Protein AF-A0A3D4CX96-F1 (afdb_monomer_lite)

Radius of gyration: 36.81 Å; chains: 1; bounding box: 105×100×118 Å

Sequence (608 aa):
MGSQERGCHRRRKSPQDPLLSALPGRLETLEFDLSSQQEFLPCSKALGPPAQCRRALFARARAHPNSTWLTDSSFSSSEAHQALPHSPVCSSFLVGLKAGKRKNETRLNPFMFLRHYALLLFLALAAVAAEEGANHYRIKPRSSENDGSDPPTRKWPELIGLHDPGSQGNGWAREGLNHENWEVMNLPIHWEKAGLPEYDGVVWFRRTIEVPALMANAEATLELGAIDDMDVTWINGKRVGGHEQPGDHFTPRAYKLAPGALKPGRNNIAVRVFDHGHGGGIAQTHGKLELSGSGQKVSLAGPWHYKVGASLQILLSPENAISAQDAYQPFKGEFALKSNDVVAFAGGTNTVKQFESGFLETILTLESSERLYFRDLAWQADTVYLQQRPRNFGSHLDLLRRMGASIIIANFGQVEALDGATRLPHFLTAYGELLDQFEECTPRIVLVSPHRFEKPGDHLLPDLSQHNGDIAAYSEGIRQLAQQRGYLYVGMSQLDSSGWASSSSHLNSEGQWHWARNVASQLTEQPIPRRGTHFELLRKKIGQKNLLWRQHWRPTNWSFLYGNRQQVPSSRDHRPGQPRWFPREVNAIIPLIEQAEENIWKTGTQSQ

Structure (mmCIF, N/CA/C/O backbone):
data_AF-A0A3D4CX96-F1
#
_entry.id   AF-A0A3D4CX96-F1
#
loop_
_atom_site.group_PDB
_atom_site.id
_atom_site.type_symbol
_atom_site.label_atom_id
_atom_site.label_alt_id
_atom_site.label_comp_id
_atom_site.label_asym_id
_atom_site.label_entity_id
_atom_site.label_seq_id
_atom_site.pdbx_PDB_ins_code
_atom_site.Cartn_x
_atom_site.Cartn_y
_atom_site.Cartn_z
_atom_site.occupancy
_atom_site.B_iso_or_equiv
_atom_site.auth_seq_id
_atom_site.auth_comp_id
_atom_site.auth_asym_id
_atom_site.auth_atom_id
_atom_site.pdbx_PDB_model_num
ATOM 1 N N . MET A 1 1 ? 56.555 -11.051 -46.944 1.00 34.12 1 MET A N 1
ATOM 2 C CA . MET A 1 1 ? 57.613 -10.694 -47.916 1.00 34.12 1 MET A CA 1
ATOM 3 C C . MET A 1 1 ? 57.048 -9.671 -48.888 1.00 34.12 1 MET A C 1
ATOM 5 O O . MET A 1 1 ? 55.981 -9.932 -49.420 1.00 34.12 1 MET A O 1
ATOM 9 N N . GLY A 1 2 ? 57.752 -8.556 -49.114 1.00 31.91 2 GLY A N 1
ATOM 10 C CA . GLY A 1 2 ? 57.604 -7.752 -50.336 1.00 31.91 2 GLY A CA 1
ATOM 11 C C . GLY A 1 2 ? 56.725 -6.503 -50.266 1.00 31.91 2 GLY A C 1
ATOM 12 O O . GLY A 1 2 ? 55.617 -6.492 -50.779 1.00 31.91 2 GLY A O 1
ATOM 13 N N . SER A 1 3 ? 57.277 -5.439 -49.687 1.00 32.25 3 SER A N 1
ATOM 14 C CA . SER A 1 3 ? 56.904 -4.030 -49.862 1.00 32.25 3 SER A CA 1
ATOM 15 C C . SER A 1 3 ? 57.102 -3.522 -51.300 1.00 32.25 3 SER A C 1
ATOM 17 O O . SER A 1 3 ? 58.062 -3.938 -51.947 1.00 32.25 3 SER A O 1
ATOM 19 N N . GLN A 1 4 ? 56.350 -2.495 -51.718 1.00 35.38 4 GLN A N 1
ATOM 20 C CA . GLN A 1 4 ? 56.886 -1.431 -52.580 1.00 35.38 4 GLN A CA 1
ATOM 21 C C . GLN A 1 4 ? 56.301 -0.052 -52.228 1.00 35.38 4 GLN A C 1
ATOM 23 O O . GLN A 1 4 ? 55.097 0.136 -52.092 1.00 35.38 4 GLN A O 1
ATOM 28 N N . GLU A 1 5 ? 57.232 0.882 -52.054 1.00 40.34 5 GLU A N 1
ATOM 29 C CA . GLU A 1 5 ? 57.119 2.299 -51.710 1.00 40.34 5 GLU A CA 1
ATOM 30 C C . GLU A 1 5 ? 56.901 3.186 -52.956 1.00 40.34 5 GLU A C 1
ATOM 32 O O . GLU A 1 5 ? 57.361 2.824 -54.042 1.00 40.34 5 GLU A O 1
ATOM 37 N N . ARG A 1 6 ? 56.395 4.423 -52.780 1.00 34.09 6 ARG A N 1
ATOM 38 C CA . ARG A 1 6 ? 57.203 5.669 -52.904 1.00 34.09 6 ARG A CA 1
ATOM 39 C C . ARG A 1 6 ? 56.369 6.961 -52.891 1.00 34.09 6 ARG A C 1
ATOM 41 O O . ARG A 1 6 ? 55.368 7.073 -53.586 1.00 34.09 6 ARG A O 1
ATOM 48 N N . GLY A 1 7 ? 56.897 7.973 -52.190 1.00 25.41 7 GLY A N 1
ATOM 49 C CA . GLY A 1 7 ? 56.558 9.394 -52.363 1.00 25.41 7 GLY A CA 1
ATOM 50 C C . GLY A 1 7 ? 56.919 10.270 -51.155 1.00 25.41 7 GLY A C 1
ATOM 51 O O . GLY A 1 7 ? 56.121 10.409 -50.241 1.00 25.41 7 GLY A O 1
ATOM 52 N N . CYS A 1 8 ? 58.118 10.864 -51.139 1.00 26.09 8 CYS A N 1
ATOM 53 C CA . CYS A 1 8 ? 58.678 11.687 -50.054 1.00 26.09 8 CYS A CA 1
ATOM 54 C C . CYS A 1 8 ? 59.217 13.022 -50.606 1.00 26.09 8 CYS A C 1
ATOM 56 O O . CYS A 1 8 ? 59.834 12.982 -51.665 1.00 26.09 8 CYS A O 1
ATOM 58 N N . HIS A 1 9 ? 59.072 14.142 -49.866 1.00 28.67 9 HIS A N 1
ATOM 59 C CA . HIS A 1 9 ? 60.018 15.283 -49.681 1.00 28.67 9 HIS A CA 1
ATOM 60 C C . HIS A 1 9 ? 59.277 16.527 -49.123 1.00 28.67 9 HIS A C 1
ATOM 62 O O . HIS A 1 9 ? 58.158 16.777 -49.536 1.00 28.67 9 HIS A O 1
ATOM 68 N N . ARG A 1 10 ? 59.790 17.400 -48.235 1.00 27.61 10 ARG A N 1
ATOM 69 C CA . ARG A 1 10 ? 61.040 17.517 -47.455 1.00 27.61 10 ARG A CA 1
ATOM 70 C C . ARG A 1 10 ? 60.860 18.620 -46.375 1.00 27.61 10 ARG A C 1
ATOM 72 O O . ARG A 1 10 ? 60.128 19.578 -46.569 1.00 27.61 10 ARG A O 1
ATOM 79 N N . ARG A 1 11 ? 61.604 18.449 -45.276 1.00 28.66 11 ARG A N 1
ATOM 80 C CA . ARG A 1 11 ? 61.827 19.238 -44.033 1.00 28.66 11 ARG A CA 1
ATOM 81 C C . ARG A 1 11 ? 62.259 20.720 -44.153 1.00 28.66 11 ARG A C 1
ATOM 83 O O . ARG A 1 11 ? 62.982 21.046 -45.089 1.00 28.66 11 ARG A O 1
ATOM 90 N N . ARG A 1 12 ? 62.093 21.483 -43.046 1.00 26.20 12 ARG A N 1
ATOM 91 C CA . ARG A 1 12 ? 63.142 22.180 -42.215 1.00 26.20 12 ARG A CA 1
ATOM 92 C C . ARG A 1 12 ? 62.482 22.808 -40.955 1.00 26.20 12 ARG A C 1
ATOM 94 O O . ARG A 1 12 ? 61.458 23.447 -41.107 1.00 26.20 12 ARG A O 1
ATOM 101 N N . LYS A 1 13 ? 62.830 22.434 -39.710 1.00 27.58 13 LYS A N 1
ATOM 102 C CA . LYS A 1 13 ? 63.987 22.737 -38.812 1.00 27.58 13 LYS A CA 1
ATOM 103 C C . LYS A 1 13 ? 63.653 23.828 -37.756 1.00 27.58 13 LYS A C 1
ATOM 105 O O . LYS A 1 13 ? 63.376 24.960 -38.116 1.00 27.58 13 LYS A O 1
ATOM 110 N N . SER A 1 14 ? 63.730 23.420 -36.484 1.00 27.44 14 SER A N 1
ATOM 111 C CA . SER A 1 14 ? 63.858 24.158 -35.201 1.00 27.44 14 SER A CA 1
ATOM 112 C C . SER A 1 14 ? 65.202 24.943 -35.115 1.00 27.44 14 SER A C 1
ATOM 114 O O . SER A 1 14 ? 65.932 24.837 -36.110 1.00 27.44 14 SER A O 1
ATOM 116 N N . PRO A 1 15 ? 65.635 25.656 -34.024 1.00 45.47 15 PRO A N 1
ATOM 117 C CA . PRO A 1 15 ? 65.227 25.597 -32.590 1.00 45.47 15 PRO A CA 1
ATOM 118 C C . PRO A 1 15 ? 65.281 26.920 -31.757 1.00 45.47 15 PRO A C 1
ATOM 120 O O . PRO A 1 15 ? 65.780 27.928 -32.240 1.00 45.47 15 PRO A O 1
ATOM 123 N N . GLN A 1 16 ? 64.829 26.892 -30.487 1.00 27.00 16 GLN A N 1
ATOM 124 C CA . GLN A 1 16 ? 65.567 27.295 -29.255 1.00 27.00 16 GLN A CA 1
ATOM 125 C C . GLN A 1 16 ? 64.622 27.571 -28.060 1.00 27.00 16 GLN A C 1
ATOM 127 O O . GLN A 1 16 ? 63.635 28.283 -28.191 1.00 27.00 16 GLN A O 1
ATOM 132 N N . ASP A 1 17 ? 64.986 27.003 -26.908 1.00 29.19 17 ASP A N 1
ATOM 133 C CA . ASP A 1 17 ? 64.488 27.222 -25.533 1.00 29.19 17 ASP A CA 1
ATOM 134 C C . ASP A 1 17 ? 65.697 27.751 -24.717 1.00 29.19 17 ASP A C 1
ATOM 136 O O . ASP A 1 17 ? 66.823 27.412 -25.123 1.00 29.19 17 ASP A O 1
ATOM 140 N N . PRO A 1 18 ? 65.565 28.530 -23.606 1.00 42.00 18 PRO A N 1
ATOM 141 C CA . PRO A 1 18 ? 65.289 27.890 -22.297 1.00 42.00 18 PRO A CA 1
ATOM 142 C C . PRO A 1 18 ? 64.637 28.733 -21.145 1.00 42.00 18 PRO A C 1
ATOM 144 O O . PRO A 1 18 ? 64.929 29.913 -20.996 1.00 42.00 18 PRO A O 1
ATOM 147 N N . LEU A 1 19 ? 63.915 28.018 -20.245 1.00 28.59 19 LEU A N 1
ATOM 148 C CA . LEU A 1 19 ? 63.792 28.129 -18.750 1.00 28.59 19 LEU A CA 1
ATOM 149 C C . LEU A 1 19 ? 63.233 29.447 -18.121 1.00 28.59 19 LEU A C 1
ATOM 151 O O . LEU A 1 19 ? 63.608 30.529 -18.532 1.00 28.59 19 LEU A O 1
ATOM 155 N N . LEU A 1 20 ? 62.421 29.525 -17.045 1.00 25.66 20 LEU A N 1
ATOM 156 C CA . LEU A 1 20 ? 61.878 28.623 -16.005 1.00 25.66 20 LEU A CA 1
ATOM 157 C C . LEU A 1 20 ? 60.806 29.415 -15.191 1.00 25.66 20 LEU A C 1
ATOM 159 O O . LEU A 1 20 ? 61.044 30.583 -14.893 1.00 25.66 20 LEU A O 1
ATOM 163 N N . SER A 1 21 ? 59.707 28.771 -14.756 1.00 24.80 21 SER A N 1
ATOM 164 C CA . SER A 1 21 ? 59.053 28.865 -13.415 1.00 24.80 21 SER A CA 1
ATOM 165 C C . SER A 1 21 ? 57.501 28.913 -13.369 1.00 24.80 21 SER A C 1
ATOM 167 O O . SER A 1 21 ? 56.855 29.715 -14.030 1.00 24.80 21 SER A O 1
ATOM 169 N N . ALA A 1 22 ? 56.967 28.054 -12.480 1.00 25.88 22 ALA A N 1
ATOM 170 C CA . ALA A 1 22 ? 55.685 28.091 -11.744 1.00 25.88 22 ALA A CA 1
ATOM 171 C C . ALA A 1 22 ? 54.350 27.600 -12.385 1.00 25.88 22 ALA A C 1
ATOM 173 O O . ALA A 1 22 ? 53.593 28.363 -12.967 1.00 25.88 22 ALA A O 1
ATOM 174 N N . LEU A 1 23 ? 54.067 26.304 -12.141 1.00 27.34 23 LEU A N 1
ATOM 175 C CA . LEU A 1 23 ? 52.815 25.621 -11.709 1.00 27.34 23 LEU A CA 1
ATOM 176 C C . LEU A 1 23 ? 51.415 26.054 -12.239 1.00 27.34 23 LEU A C 1
ATOM 178 O O . LEU A 1 23 ? 51.006 27.191 -12.020 1.00 27.34 23 LEU A O 1
ATOM 182 N N . PRO A 1 24 ? 50.581 25.113 -12.754 1.00 30.09 24 PRO A N 1
ATOM 183 C CA . PRO A 1 24 ? 49.172 25.360 -13.068 1.00 30.09 24 PRO A CA 1
ATOM 184 C C . PRO A 1 24 ? 48.208 24.851 -11.977 1.00 30.09 24 PRO A C 1
ATOM 186 O O . PRO A 1 24 ? 48.301 23.712 -11.519 1.00 30.09 24 PRO A O 1
ATOM 189 N N . GLY A 1 25 ? 47.220 25.675 -11.617 1.00 24.34 25 GLY A N 1
ATOM 190 C CA . GLY A 1 25 ? 46.058 25.264 -10.827 1.00 24.34 25 GLY A CA 1
ATOM 191 C C . GLY A 1 25 ? 45.029 24.538 -11.697 1.00 24.34 25 GLY A C 1
ATOM 192 O O . GLY A 1 25 ? 44.375 25.155 -12.536 1.00 24.34 25 GLY A O 1
ATOM 193 N N . ARG A 1 26 ? 44.882 23.225 -11.494 1.00 25.77 26 ARG A N 1
ATOM 194 C CA . ARG A 1 26 ? 43.724 22.443 -11.947 1.00 25.77 26 ARG A CA 1
ATOM 195 C C . ARG A 1 26 ? 42.564 22.692 -10.982 1.00 25.77 26 ARG A C 1
ATOM 197 O O . ARG A 1 26 ? 42.693 22.440 -9.790 1.00 25.77 26 ARG A O 1
ATOM 204 N N . LEU A 1 27 ? 41.432 23.149 -11.510 1.00 26.98 27 LEU A N 1
ATOM 205 C CA . LEU A 1 27 ? 40.132 23.030 -10.853 1.00 26.98 27 LEU A CA 1
ATOM 206 C C . LEU A 1 27 ? 39.663 21.581 -11.024 1.00 26.98 27 LEU A C 1
ATOM 208 O O . LEU A 1 27 ? 39.123 21.216 -12.067 1.00 26.98 27 LEU A O 1
ATOM 212 N N . GLU A 1 28 ? 39.930 20.751 -10.020 1.00 25.50 28 GLU A N 1
ATOM 213 C CA . GLU A 1 28 ? 39.262 19.462 -9.857 1.00 25.50 28 GLU A CA 1
ATOM 214 C C . GLU A 1 28 ? 37.810 19.706 -9.439 1.00 25.50 28 GLU A C 1
ATOM 216 O O . GLU A 1 28 ? 37.512 20.372 -8.447 1.00 25.50 28 GLU A O 1
ATOM 221 N N . THR A 1 29 ? 36.897 19.180 -10.245 1.00 26.61 29 THR A N 1
ATOM 222 C CA . THR A 1 29 ? 35.494 18.998 -9.896 1.00 26.61 29 THR A CA 1
ATOM 223 C C . THR A 1 29 ? 35.412 17.749 -9.022 1.00 26.61 29 THR A C 1
ATOM 225 O O . THR A 1 29 ? 35.719 16.649 -9.466 1.00 26.61 29 THR A O 1
ATOM 228 N N . LEU A 1 30 ? 35.049 17.933 -7.752 1.00 22.86 30 LEU A N 1
ATOM 229 C CA . LEU A 1 30 ? 34.747 16.849 -6.819 1.00 22.86 30 LEU A CA 1
ATOM 230 C C . LEU A 1 30 ? 33.420 16.191 -7.228 1.00 22.86 30 LEU A C 1
ATOM 232 O O . LEU A 1 30 ? 32.345 16.626 -6.815 1.00 22.86 30 LEU A O 1
ATOM 236 N N . GLU A 1 31 ? 33.499 15.146 -8.048 1.00 25.62 31 GLU A N 1
ATOM 237 C CA . GLU A 1 31 ? 32.474 14.105 -8.100 1.00 25.62 31 GLU A CA 1
ATOM 238 C C . GLU A 1 31 ? 32.609 13.251 -6.832 1.00 25.62 31 GLU A C 1
ATOM 240 O O . GLU A 1 31 ? 33.621 12.590 -6.608 1.00 25.62 31 GLU A O 1
ATOM 245 N N . PHE A 1 32 ? 31.603 13.306 -5.957 1.00 22.86 32 PHE A N 1
ATOM 246 C CA . PHE A 1 32 ? 31.507 12.398 -4.818 1.00 22.86 32 PHE A CA 1
ATOM 247 C C . PHE A 1 32 ? 31.013 11.035 -5.309 1.00 22.86 32 PHE A C 1
ATOM 249 O O . PHE A 1 32 ? 29.822 10.841 -5.550 1.00 22.86 32 PHE A O 1
ATOM 256 N N . ASP A 1 33 ? 31.952 10.103 -5.436 1.00 23.30 33 ASP A N 1
ATOM 257 C CA . ASP A 1 33 ? 31.700 8.673 -5.554 1.00 23.30 33 ASP A CA 1
ATOM 258 C C . ASP A 1 33 ? 31.190 8.133 -4.203 1.00 23.30 33 ASP A C 1
ATOM 260 O O . ASP A 1 33 ? 31.873 8.202 -3.178 1.00 23.30 33 ASP A O 1
ATOM 264 N N . LEU A 1 34 ? 29.950 7.642 -4.179 1.00 27.28 34 LEU A N 1
ATOM 265 C CA . LEU A 1 34 ? 29.351 6.963 -3.030 1.00 27.28 34 LEU A CA 1
ATOM 266 C C . LEU A 1 34 ? 29.431 5.447 -3.241 1.00 27.28 34 LEU A C 1
ATOM 268 O O . LEU A 1 34 ? 28.412 4.766 -3.351 1.00 27.28 34 LEU A O 1
ATOM 272 N N . SER A 1 35 ? 30.649 4.911 -3.238 1.00 26.66 35 SER A N 1
ATOM 273 C CA . SER A 1 35 ? 30.900 3.492 -2.991 1.00 26.66 35 SER A CA 1
ATOM 274 C C . SER A 1 35 ? 31.807 3.322 -1.770 1.00 26.66 35 SER A C 1
ATOM 276 O O . SER A 1 35 ? 33.024 3.203 -1.875 1.00 26.66 35 SER A O 1
ATOM 278 N N . SER A 1 36 ? 31.213 3.290 -0.579 1.00 24.95 36 SER A N 1
ATOM 279 C CA . SER A 1 36 ? 31.850 2.695 0.597 1.00 24.95 36 SER A CA 1
ATOM 280 C C . SER A 1 36 ? 30.954 1.580 1.126 1.00 24.95 36 SER A C 1
ATOM 282 O O . SER A 1 36 ? 30.118 1.756 2.009 1.00 24.95 36 SER A O 1
ATOM 284 N N . GLN A 1 37 ? 31.104 0.398 0.526 1.00 27.80 37 GLN A N 1
ATOM 285 C CA . GLN A 1 37 ? 30.662 -0.836 1.157 1.00 27.80 37 GLN A CA 1
ATOM 286 C C . GLN A 1 37 ? 31.672 -1.198 2.241 1.00 27.80 37 GLN A C 1
ATOM 288 O O . GLN A 1 37 ? 32.854 -1.386 1.969 1.00 27.80 37 GLN A O 1
ATOM 293 N N . GLN A 1 38 ? 31.199 -1.266 3.479 1.00 25.08 38 GLN A N 1
ATOM 294 C CA . GLN A 1 38 ? 31.957 -1.837 4.578 1.00 25.08 38 GLN A CA 1
ATOM 295 C C . GLN A 1 38 ? 31.677 -3.342 4.580 1.00 25.08 38 GLN A C 1
ATOM 297 O O . GLN A 1 38 ? 30.556 -3.779 4.842 1.00 25.08 38 GLN A O 1
ATOM 302 N N . GLU A 1 39 ? 32.693 -4.113 4.201 1.00 24.08 39 GLU A N 1
ATOM 303 C CA . GLU A 1 39 ? 32.686 -5.571 4.157 1.00 24.08 39 GLU A CA 1
ATOM 304 C C . GLU A 1 39 ? 32.354 -6.162 5.537 1.00 24.08 39 GLU A C 1
ATOM 306 O O . GLU A 1 39 ? 33.059 -5.930 6.519 1.00 24.08 39 GLU A O 1
ATOM 311 N N . PHE A 1 40 ? 31.303 -6.980 5.606 1.00 24.28 40 PHE A N 1
ATOM 312 C CA . PHE A 1 40 ? 31.132 -7.963 6.673 1.00 24.28 40 PHE A CA 1
ATOM 313 C C . PHE A 1 40 ? 31.465 -9.342 6.101 1.00 24.28 40 PHE A C 1
ATOM 315 O O . PHE A 1 40 ? 30.695 -9.915 5.334 1.00 24.28 40 PHE A O 1
ATOM 322 N N . LEU A 1 41 ? 32.630 -9.866 6.482 1.00 23.88 41 LEU A N 1
ATOM 323 C CA . LEU A 1 41 ? 33.044 -11.247 6.231 1.00 23.88 41 LEU A CA 1
ATOM 324 C C . LEU A 1 41 ? 32.114 -12.227 6.977 1.00 23.88 41 LEU A C 1
ATOM 326 O O . LEU A 1 41 ? 32.003 -12.126 8.203 1.00 23.88 41 LEU A O 1
ATOM 330 N N . PRO A 1 42 ? 31.497 -13.220 6.310 1.00 25.72 42 PRO A N 1
ATOM 331 C CA . PRO A 1 42 ? 30.858 -14.334 6.992 1.00 25.72 42 PRO A CA 1
ATOM 332 C C . PRO A 1 42 ? 31.892 -15.432 7.279 1.00 25.72 42 PRO A C 1
ATOM 334 O O . PRO A 1 42 ? 32.550 -15.958 6.382 1.00 25.72 42 PRO A O 1
ATOM 337 N N . CYS A 1 43 ? 32.027 -15.805 8.552 1.00 22.27 43 CYS A N 1
ATOM 338 C CA . CYS A 1 43 ? 32.818 -16.961 8.960 1.00 22.27 43 CYS A CA 1
ATOM 339 C C . CYS A 1 43 ? 32.052 -18.246 8.606 1.00 22.27 43 CYS A C 1
ATOM 341 O O . CYS A 1 43 ? 31.059 -18.597 9.242 1.00 22.27 43 CYS A O 1
ATOM 343 N N . SER A 1 44 ? 32.513 -18.939 7.569 1.00 26.08 44 SER A N 1
ATOM 344 C CA . SER A 1 44 ? 32.050 -20.262 7.161 1.00 26.08 44 SER A CA 1
ATOM 345 C C . SER A 1 44 ? 32.599 -21.349 8.090 1.00 26.08 44 SER A C 1
ATOM 347 O O . SER A 1 44 ? 33.817 -21.518 8.158 1.00 26.08 44 SER A O 1
ATOM 349 N N . LYS A 1 45 ? 31.739 -22.172 8.702 1.00 27.11 45 LYS A N 1
ATOM 350 C CA . LYS A 1 45 ? 32.066 -23.581 8.989 1.00 27.11 45 LYS A CA 1
ATOM 351 C C . LYS A 1 45 ? 30.845 -24.477 8.793 1.00 27.11 45 LYS A C 1
ATOM 353 O O . LYS A 1 45 ? 29.774 -24.228 9.336 1.00 27.11 45 LYS A O 1
ATOM 358 N N . ALA A 1 46 ? 31.064 -25.499 7.973 1.00 27.09 46 ALA A N 1
ATOM 359 C CA . ALA A 1 46 ? 30.124 -26.522 7.553 1.00 27.09 46 ALA A CA 1
ATOM 360 C C . ALA A 1 46 ? 29.864 -27.598 8.630 1.00 27.09 46 ALA A C 1
ATOM 362 O O . ALA A 1 46 ? 30.607 -27.741 9.599 1.00 27.09 46 ALA A O 1
ATOM 363 N N . LEU A 1 47 ? 28.776 -28.330 8.391 1.00 28.34 47 LEU A N 1
ATOM 364 C CA . LEU A 1 47 ? 28.059 -29.321 9.202 1.00 28.34 47 LEU A CA 1
ATOM 365 C C . LEU A 1 47 ? 28.805 -30.639 9.512 1.00 28.34 47 LEU A C 1
ATOM 367 O O . LEU A 1 47 ? 29.615 -31.109 8.718 1.00 28.34 47 LEU A O 1
ATOM 371 N N . GLY A 1 48 ? 28.388 -31.300 10.606 1.00 24.97 48 GLY A N 1
ATOM 372 C CA . GLY A 1 48 ? 28.556 -32.738 10.893 1.00 24.97 48 GLY A CA 1
ATOM 373 C C . GLY A 1 48 ? 27.623 -33.217 12.041 1.00 24.97 48 GLY A C 1
ATOM 374 O O . GLY A 1 48 ? 27.302 -32.394 12.894 1.00 24.97 48 GLY A O 1
ATOM 375 N N . PRO A 1 49 ? 27.135 -34.484 12.059 1.00 31.48 49 PRO A N 1
ATOM 376 C CA . PRO A 1 49 ? 25.797 -34.883 12.559 1.00 31.48 49 PRO A CA 1
ATOM 377 C C . PRO A 1 49 ? 25.755 -35.410 14.025 1.00 31.48 49 PRO A C 1
ATOM 379 O O . PRO A 1 49 ? 26.804 -35.505 14.663 1.00 31.48 49 PRO A O 1
ATOM 382 N N . PRO A 1 50 ? 24.568 -35.743 14.601 1.00 32.94 50 PRO A N 1
ATOM 383 C CA . PRO A 1 50 ? 24.401 -35.906 16.046 1.00 32.94 50 PRO A CA 1
ATOM 384 C C . PRO A 1 50 ? 24.671 -37.340 16.522 1.00 32.94 50 PRO A C 1
ATOM 386 O O . PRO A 1 50 ? 24.205 -38.306 15.920 1.00 32.94 50 PRO A O 1
ATOM 389 N N . ALA A 1 51 ? 25.344 -37.477 17.667 1.00 25.62 51 ALA A N 1
ATOM 390 C CA . ALA A 1 51 ? 25.459 -38.735 18.400 1.00 25.62 51 ALA A CA 1
ATOM 391 C C . ALA A 1 51 ? 25.002 -38.553 19.856 1.00 25.62 51 ALA A C 1
ATOM 393 O O . ALA A 1 51 ? 25.496 -37.697 20.589 1.00 25.62 51 ALA A O 1
ATOM 394 N N . GLN A 1 52 ? 24.036 -39.378 20.260 1.00 25.38 52 GLN A N 1
ATOM 395 C CA . GLN A 1 52 ? 23.612 -39.585 21.642 1.00 25.38 52 GLN A CA 1
ATOM 396 C C . GLN A 1 52 ? 24.735 -40.249 22.455 1.00 25.38 52 GLN A C 1
ATOM 398 O O . GLN A 1 52 ? 25.294 -41.238 21.991 1.00 25.38 52 GLN A O 1
ATOM 403 N N . CYS A 1 53 ? 24.978 -39.807 23.697 1.00 21.88 53 CYS A N 1
ATOM 404 C CA . CYS A 1 53 ? 25.276 -40.717 24.813 1.00 21.88 53 CYS A CA 1
ATOM 405 C C . CYS A 1 53 ? 25.205 -40.036 26.194 1.00 21.88 53 CYS A C 1
ATOM 407 O O . CYS A 1 53 ? 25.296 -38.823 26.334 1.00 21.88 53 CYS A O 1
ATOM 409 N N . ARG A 1 54 ? 24.951 -40.875 27.201 1.00 24.88 54 ARG A N 1
ATOM 410 C CA . ARG A 1 54 ? 24.414 -40.620 28.549 1.00 24.88 54 ARG A CA 1
ATOM 411 C C . ARG A 1 54 ? 25.427 -40.105 29.597 1.00 24.88 54 ARG A C 1
ATOM 413 O O . ARG A 1 54 ? 26.599 -40.431 29.532 1.00 24.88 54 ARG A O 1
ATOM 420 N N . ARG A 1 55 ? 24.858 -39.468 30.641 1.00 25.39 55 ARG A N 1
ATOM 421 C CA . ARG A 1 55 ? 25.147 -39.518 32.108 1.00 25.39 55 ARG A CA 1
ATOM 422 C C . ARG A 1 55 ? 26.602 -39.566 32.632 1.00 25.39 55 ARG A C 1
ATOM 424 O O . ARG A 1 55 ? 27.251 -40.592 32.498 1.00 25.39 55 ARG A O 1
ATOM 431 N N . ALA A 1 56 ? 26.938 -38.588 33.488 1.00 23.39 56 ALA A N 1
ATOM 432 C CA . ALA A 1 56 ? 27.463 -38.696 34.880 1.00 23.39 56 ALA A CA 1
ATOM 433 C C . ALA A 1 56 ? 27.717 -37.245 35.382 1.00 23.39 56 ALA A C 1
ATOM 435 O O . ALA A 1 56 ? 28.303 -36.477 34.633 1.00 23.39 56 ALA A O 1
ATOM 436 N N . LEU A 1 57 ? 27.153 -36.649 36.445 1.00 23.78 57 LEU A N 1
ATOM 437 C CA . LEU A 1 57 ? 27.052 -36.903 37.899 1.00 23.78 57 LEU A CA 1
ATOM 438 C C . LEU A 1 57 ? 28.384 -36.919 38.690 1.00 23.78 57 LEU A C 1
ATOM 440 O O . LEU A 1 57 ? 29.250 -37.735 38.403 1.00 23.78 57 LEU A O 1
ATOM 444 N N . PHE A 1 58 ? 28.407 -36.083 39.754 1.00 23.72 58 PHE A N 1
ATOM 445 C CA . PHE A 1 58 ? 29.379 -35.894 40.867 1.00 23.72 58 PHE A CA 1
ATOM 446 C C . PHE A 1 58 ? 30.635 -35.030 40.586 1.00 23.72 58 PHE A C 1
ATOM 448 O O . PHE A 1 58 ? 31.205 -35.118 39.514 1.00 23.72 58 PHE A O 1
ATOM 455 N N . ALA A 1 59 ? 31.162 -34.174 41.480 1.00 24.91 59 ALA A N 1
ATOM 456 C CA . ALA A 1 59 ? 30.812 -33.730 42.838 1.00 24.91 59 ALA A CA 1
ATOM 457 C C . ALA A 1 59 ? 31.586 -32.430 43.193 1.00 24.91 59 ALA A C 1
ATOM 459 O O . ALA A 1 59 ? 32.583 -32.090 42.566 1.00 24.91 59 ALA A O 1
ATOM 460 N N . ARG A 1 60 ? 31.124 -31.754 44.257 1.00 25.38 60 ARG A N 1
ATOM 461 C CA . ARG A 1 60 ? 31.746 -30.640 45.009 1.00 25.38 60 ARG A CA 1
ATOM 462 C C . ARG A 1 60 ? 33.202 -30.886 45.448 1.00 25.38 60 ARG A C 1
ATOM 464 O O . ARG A 1 60 ? 33.490 -31.968 45.945 1.00 25.38 60 ARG A O 1
ATOM 471 N N . ALA A 1 61 ? 33.981 -29.803 45.567 1.00 23.69 61 ALA A N 1
ATOM 472 C CA . ALA A 1 61 ? 34.837 -29.545 46.738 1.00 23.69 61 ALA A CA 1
ATOM 473 C C . ALA A 1 61 ? 35.142 -28.038 46.903 1.00 23.69 61 ALA A C 1
ATOM 475 O O . ALA A 1 61 ? 35.443 -27.348 45.935 1.00 23.69 61 ALA A O 1
ATOM 476 N N . ARG A 1 62 ? 35.023 -27.538 48.142 1.00 26.55 62 ARG A N 1
ATOM 477 C CA . ARG A 1 62 ? 35.420 -26.193 48.608 1.00 26.55 62 ARG A CA 1
ATOM 478 C C . ARG A 1 62 ? 36.891 -26.209 49.039 1.00 26.55 62 ARG A C 1
ATOM 480 O O . ARG A 1 62 ? 37.280 -27.201 49.644 1.00 26.55 62 ARG A O 1
ATOM 487 N N . ALA A 1 63 ? 37.602 -25.084 48.903 1.00 23.95 63 ALA A N 1
ATOM 488 C CA . ALA A 1 63 ? 38.566 -24.577 49.897 1.00 23.95 63 ALA A CA 1
ATOM 489 C C . ALA A 1 63 ? 39.072 -23.157 49.530 1.00 23.95 63 ALA A C 1
ATOM 491 O O . ALA A 1 63 ? 39.599 -22.944 48.445 1.00 23.95 63 ALA A O 1
ATOM 492 N N . HIS A 1 64 ? 38.918 -22.207 50.456 1.00 26.02 64 HIS A N 1
ATOM 493 C CA . HIS A 1 64 ? 39.775 -21.016 50.670 1.00 26.02 64 HIS A CA 1
ATOM 494 C C . HIS A 1 64 ? 40.765 -21.361 51.826 1.00 26.02 64 HIS A C 1
ATOM 496 O O . HIS A 1 64 ? 40.525 -22.419 52.419 1.00 26.02 64 HIS A O 1
ATOM 502 N N . PRO A 1 65 ? 41.777 -20.552 52.264 1.00 47.47 65 PRO A N 1
ATOM 503 C CA . PRO A 1 65 ? 42.053 -19.113 52.030 1.00 47.47 65 PRO A CA 1
ATOM 504 C C . PRO A 1 65 ? 43.558 -18.670 51.917 1.00 47.47 65 PRO A C 1
ATOM 506 O O . PRO A 1 65 ? 44.476 -19.460 52.088 1.00 47.47 65 PRO A O 1
ATOM 509 N N . ASN A 1 66 ? 43.747 -17.350 51.724 1.00 26.22 66 ASN A N 1
ATOM 510 C CA . ASN A 1 66 ? 44.815 -16.428 52.192 1.00 26.22 66 ASN A CA 1
ATOM 511 C C . ASN A 1 66 ? 46.308 -16.553 51.796 1.00 26.22 66 ASN A C 1
ATOM 513 O O . ASN A 1 66 ? 47.004 -17.468 52.219 1.00 26.22 66 ASN A 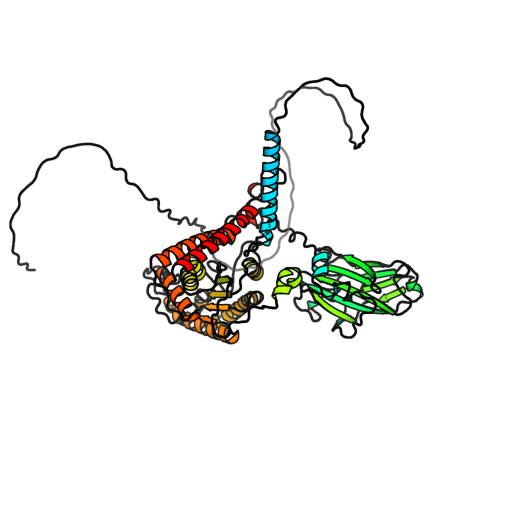O 1
ATOM 517 N N . SER A 1 67 ? 46.843 -15.441 51.256 1.00 25.41 67 SER A N 1
ATOM 518 C CA . SER A 1 67 ? 48.090 -14.804 51.734 1.00 25.41 67 SER A CA 1
ATOM 519 C C . SER A 1 67 ? 48.145 -13.295 51.399 1.00 25.41 67 SER A C 1
ATOM 521 O O . SER A 1 67 ? 47.908 -12.892 50.263 1.00 25.41 67 SER A O 1
ATOM 523 N N . THR A 1 68 ? 48.452 -12.510 52.435 1.00 26.84 68 THR A N 1
ATOM 524 C CA . THR A 1 68 ? 48.738 -11.060 52.589 1.00 26.84 68 THR A CA 1
ATOM 525 C C . THR A 1 68 ? 50.030 -10.614 51.860 1.00 26.84 68 THR A C 1
ATOM 527 O O . THR A 1 68 ? 50.774 -11.478 51.411 1.00 26.84 68 THR A O 1
ATOM 530 N N . TRP A 1 69 ? 50.343 -9.331 51.602 1.00 24.38 69 TRP A N 1
ATOM 531 C CA . TRP A 1 69 ? 50.809 -8.237 52.498 1.00 24.38 69 TRP A CA 1
ATOM 532 C C . TRP A 1 69 ? 50.826 -6.902 51.690 1.00 24.38 69 TRP A C 1
ATOM 534 O O . TRP A 1 69 ? 51.174 -6.941 50.514 1.00 24.38 69 TRP A O 1
ATOM 544 N N . LEU A 1 70 ? 50.230 -5.790 52.171 1.00 25.14 70 LEU A N 1
ATOM 545 C CA . LEU A 1 70 ? 50.826 -4.641 52.920 1.00 25.14 70 LEU A CA 1
ATOM 546 C C . LEU A 1 70 ? 51.898 -3.866 52.118 1.00 25.14 70 LEU A C 1
ATOM 548 O O . LEU A 1 70 ? 52.805 -4.482 51.577 1.00 25.14 70 LEU A O 1
ATOM 552 N N . THR A 1 71 ? 51.830 -2.541 51.941 1.00 26.38 71 THR A N 1
ATOM 553 C CA . THR A 1 71 ? 51.806 -1.452 52.952 1.00 26.38 71 THR A CA 1
ATOM 554 C C . THR A 1 71 ? 50.978 -0.239 52.465 1.00 26.38 71 THR A C 1
ATOM 556 O O . THR A 1 71 ? 51.020 0.078 51.280 1.00 26.38 71 THR A O 1
ATOM 559 N N . ASP A 1 72 ? 50.083 0.364 53.262 1.00 24.70 72 ASP A N 1
ATOM 560 C CA . ASP A 1 72 ? 50.332 1.380 54.320 1.00 24.70 72 ASP A CA 1
ATOM 561 C C . ASP A 1 72 ? 51.040 2.646 53.785 1.00 24.70 72 ASP A C 1
ATOM 563 O O . ASP A 1 72 ? 52.018 2.539 53.058 1.00 24.70 72 ASP A O 1
ATOM 567 N N . SER A 1 73 ? 50.639 3.891 54.069 1.00 28.47 73 SER A N 1
ATOM 568 C CA . SER A 1 73 ? 49.862 4.450 55.190 1.00 28.47 73 SER A CA 1
ATOM 569 C C . SER A 1 73 ? 49.640 5.961 54.891 1.00 28.47 73 SER A C 1
ATOM 571 O O . SER A 1 73 ? 50.568 6.598 54.402 1.00 28.47 73 SER A O 1
ATOM 573 N N . SER A 1 74 ? 48.431 6.541 55.015 1.00 26.44 74 SER A N 1
ATOM 574 C CA . SER A 1 74 ? 47.919 7.266 56.213 1.00 26.44 74 SER A CA 1
ATOM 575 C C . SER A 1 74 ? 48.419 8.731 56.319 1.00 26.44 74 SER A C 1
ATOM 577 O O . SER A 1 74 ? 49.520 8.997 55.866 1.00 26.44 74 SER A O 1
ATOM 579 N N . PHE A 1 75 ? 47.762 9.766 56.858 1.00 24.72 75 PHE A N 1
ATOM 580 C CA . PHE A 1 75 ? 46.725 9.998 57.886 1.00 24.72 75 PHE A CA 1
ATOM 581 C C . PHE A 1 75 ? 46.118 11.402 57.546 1.00 24.72 75 PHE A C 1
ATOM 583 O O . PHE A 1 75 ? 46.854 12.247 57.046 1.00 24.72 75 PHE A O 1
ATOM 590 N N . SER A 1 76 ? 44.801 11.687 57.577 1.00 23.72 76 SER A N 1
ATOM 591 C CA . SER A 1 76 ? 43.901 11.910 58.742 1.00 23.72 76 SER A CA 1
ATOM 592 C C . SER A 1 76 ? 44.365 13.086 59.637 1.00 23.72 76 SER A C 1
ATOM 594 O O . SER A 1 76 ? 45.554 13.193 59.896 1.00 23.72 76 SER A O 1
ATOM 596 N N . SER A 1 77 ? 43.532 14.032 60.098 1.00 25.94 77 SER A N 1
ATOM 597 C CA . SER A 1 77 ? 42.302 13.872 60.906 1.00 25.94 77 SER A CA 1
ATOM 598 C C . SER A 1 77 ? 41.489 15.200 60.986 1.00 25.94 77 SER A C 1
ATOM 600 O O . SER A 1 77 ? 42.072 16.268 60.816 1.00 25.94 77 SER A O 1
ATOM 602 N N . SER A 1 78 ? 40.142 15.161 61.038 1.00 25.52 78 SER A N 1
ATOM 603 C CA . SER A 1 78 ? 39.232 15.339 62.221 1.00 25.52 78 SER A CA 1
ATOM 604 C C . SER A 1 78 ? 38.743 16.796 62.406 1.00 25.52 78 SER A C 1
ATOM 606 O O . SER A 1 78 ? 39.502 17.711 62.134 1.00 25.52 78 SER A O 1
ATOM 608 N N . GLU A 1 79 ? 37.519 17.159 62.822 1.00 28.19 79 GLU A N 1
ATOM 609 C CA . GLU A 1 79 ? 36.390 16.528 63.548 1.00 28.19 79 GLU A CA 1
ATOM 610 C C . GLU A 1 79 ? 35.142 17.454 63.360 1.00 28.19 79 GLU A C 1
ATOM 612 O O . GLU A 1 79 ? 35.298 18.669 63.296 1.00 28.19 79 GLU A O 1
ATOM 617 N N . ALA A 1 80 ? 33.952 16.958 62.985 1.00 25.22 80 ALA A N 1
ATOM 618 C CA . ALA A 1 80 ? 32.788 16.567 63.815 1.00 25.22 80 ALA A CA 1
ATOM 619 C C . ALA A 1 80 ? 31.770 17.687 64.178 1.00 25.22 80 ALA A C 1
ATOM 621 O O . ALA A 1 80 ? 32.104 18.621 64.891 1.00 25.22 80 ALA A O 1
ATOM 622 N N . HIS A 1 81 ? 30.498 17.532 63.752 1.00 24.47 81 HIS A N 1
ATOM 623 C CA . HIS A 1 81 ? 29.304 17.536 64.631 1.00 24.47 81 HIS A CA 1
ATOM 624 C C . HIS A 1 81 ? 27.976 17.176 63.901 1.00 24.47 81 HIS A C 1
ATOM 626 O O . HIS A 1 81 ? 27.554 17.819 62.949 1.00 24.47 81 HIS A O 1
ATOM 632 N N . GLN A 1 82 ? 27.382 16.087 64.402 1.00 28.00 82 GLN A N 1
ATOM 633 C CA . GLN A 1 82 ? 25.992 15.586 64.515 1.00 28.00 82 GLN A CA 1
ATOM 634 C C . GLN A 1 82 ? 24.749 16.212 63.809 1.00 28.00 82 GLN A C 1
ATOM 636 O O . GLN A 1 82 ? 24.399 17.363 64.023 1.00 28.00 82 GLN A O 1
ATOM 641 N N . ALA A 1 83 ? 23.990 15.282 63.189 1.00 23.97 83 ALA A N 1
ATOM 642 C CA . ALA A 1 83 ? 22.557 14.922 63.354 1.00 23.97 83 ALA A CA 1
ATOM 643 C C . ALA A 1 83 ? 21.373 15.730 62.729 1.00 23.97 83 ALA A C 1
ATOM 645 O O . ALA A 1 83 ? 21.228 16.930 62.910 1.00 23.97 83 ALA A O 1
ATOM 646 N N . LEU A 1 84 ? 20.509 14.936 62.053 1.00 24.81 84 LEU A N 1
ATOM 647 C CA . LEU A 1 84 ? 19.118 15.040 61.511 1.00 24.81 84 LEU A CA 1
ATOM 648 C C . LEU A 1 84 ? 18.095 15.915 62.313 1.00 24.81 84 LEU A C 1
ATOM 650 O O . LEU A 1 84 ? 18.435 16.230 63.449 1.00 24.81 84 LEU A O 1
ATOM 654 N N . PRO A 1 85 ? 16.821 16.208 61.873 1.00 39.50 85 PRO A N 1
ATOM 655 C CA . PRO A 1 85 ? 15.983 15.553 60.829 1.00 39.50 85 PRO A CA 1
ATOM 656 C C . PRO A 1 85 ? 14.922 16.420 60.032 1.00 39.50 85 PRO A C 1
ATOM 658 O O . PRO A 1 85 ? 14.771 17.611 60.257 1.00 39.50 85 PRO A O 1
ATOM 661 N N . HIS A 1 86 ? 14.141 15.743 59.154 1.00 24.88 86 HIS A N 1
ATOM 662 C CA . HIS A 1 86 ? 12.725 15.935 58.699 1.00 24.88 86 HIS A CA 1
ATOM 663 C C . HIS A 1 86 ? 12.179 17.223 57.998 1.00 24.88 86 HIS A C 1
ATOM 665 O O . HIS A 1 86 ? 12.360 18.349 58.439 1.00 24.88 86 HIS A O 1
ATOM 671 N N . SER A 1 87 ? 11.382 16.999 56.930 1.00 26.92 87 SER A N 1
ATOM 672 C CA . SER A 1 87 ? 10.433 17.922 56.240 1.00 26.92 87 SER A CA 1
ATOM 673 C C . SER A 1 87 ? 9.272 18.390 57.150 1.00 26.92 87 SER A C 1
ATOM 675 O O . SER A 1 87 ? 8.996 17.665 58.109 1.00 26.92 87 SER A O 1
ATOM 677 N N . PRO A 1 88 ? 8.544 19.517 56.891 1.00 37.78 88 PRO A N 1
ATOM 678 C CA . PRO A 1 88 ? 7.402 19.563 55.928 1.00 37.78 88 PRO A CA 1
ATOM 679 C C . PRO A 1 88 ? 7.107 20.978 55.291 1.00 37.78 88 PRO A C 1
ATOM 681 O O . PRO A 1 88 ? 7.665 21.979 55.715 1.00 37.78 88 PRO A O 1
ATOM 684 N N . VAL A 1 89 ? 6.504 21.100 54.091 1.00 26.31 89 VAL A N 1
ATOM 685 C CA . VAL A 1 89 ? 5.076 21.363 53.703 1.00 26.31 89 VAL A CA 1
ATOM 686 C C . VAL A 1 89 ? 4.473 22.778 53.964 1.00 26.31 89 VAL A C 1
ATOM 688 O O . VAL A 1 89 ? 4.268 23.171 55.101 1.00 26.31 89 VAL A O 1
ATOM 691 N N . CYS A 1 90 ? 4.078 23.423 52.844 1.00 23.69 90 CYS A N 1
ATOM 692 C CA . CYS A 1 90 ? 2.926 24.308 52.496 1.00 23.69 90 CYS A CA 1
ATOM 693 C C . CYS A 1 90 ? 2.508 25.617 53.218 1.00 23.69 90 CYS A C 1
ATOM 695 O O . CYS A 1 90 ? 2.481 25.729 54.436 1.00 23.69 90 CYS A O 1
ATOM 697 N N . SER A 1 91 ? 1.887 26.461 52.362 1.00 24.34 91 SER A N 1
ATOM 698 C CA . SER A 1 91 ? 0.759 27.412 52.566 1.00 24.34 91 SER A CA 1
ATOM 699 C C . SER A 1 91 ? 1.171 28.891 52.644 1.00 24.34 91 SER A C 1
ATOM 701 O O . SER A 1 91 ? 1.937 29.266 53.517 1.00 24.34 91 SER A O 1
ATOM 703 N N . SER A 1 92 ? 0.875 29.756 51.663 1.00 25.66 92 SER A N 1
ATOM 704 C CA . SER A 1 92 ? -0.417 30.295 51.168 1.00 25.66 92 SER A CA 1
ATOM 705 C C . SER A 1 92 ? -1.011 31.435 52.019 1.00 25.66 92 SER A C 1
ATOM 707 O O . SER A 1 92 ? -1.073 31.332 53.236 1.00 25.66 92 SER A O 1
ATOM 709 N N . PHE A 1 93 ? -1.548 32.439 51.301 1.00 24.80 93 PHE A N 1
ATOM 710 C CA . PHE A 1 93 ? -2.382 33.602 51.690 1.00 24.80 93 PHE A CA 1
ATOM 711 C C . PHE A 1 93 ? -1.665 34.849 52.263 1.00 24.80 93 PHE A C 1
ATOM 713 O O . PHE A 1 93 ? -0.987 34.768 53.274 1.00 24.80 93 PHE A O 1
ATOM 720 N N . LEU A 1 94 ? -1.619 35.995 51.555 1.00 27.25 94 LEU A N 1
ATOM 721 C CA . LEU A 1 94 ? -2.645 37.028 51.227 1.00 27.25 94 LEU A CA 1
ATOM 722 C C . LEU A 1 94 ? -2.823 38.092 52.328 1.00 27.25 94 LEU A C 1
ATOM 724 O O . LEU A 1 94 ? -2.670 37.800 53.504 1.00 27.25 94 LEU A O 1
ATOM 728 N N . VAL A 1 95 ? -3.242 39.292 51.888 1.00 26.95 95 VAL A N 1
ATOM 729 C CA . VAL A 1 95 ? -3.442 40.580 52.604 1.00 26.95 95 VAL A CA 1
ATOM 730 C C . VAL A 1 95 ? -2.185 41.470 52.544 1.00 26.95 95 VAL A C 1
ATOM 732 O O . VAL A 1 95 ? -1.103 41.050 52.912 1.00 26.95 95 VAL A O 1
ATOM 735 N N . GLY A 1 96 ? -2.186 42.720 52.075 1.00 26.80 96 GLY A N 1
ATOM 736 C CA . GLY A 1 96 ? -3.251 43.658 51.726 1.00 26.80 96 GLY A CA 1
ATOM 737 C C . GLY A 1 96 ? -2.828 45.072 52.163 1.00 26.80 96 GLY A C 1
ATOM 738 O O . GLY A 1 96 ? -2.855 45.371 53.346 1.00 26.80 96 GLY A O 1
ATOM 739 N N . LEU A 1 97 ? -2.418 45.900 51.192 1.00 28.02 97 LEU A N 1
ATOM 740 C CA . LEU A 1 97 ? -2.425 47.379 51.131 1.00 28.02 97 LEU A CA 1
ATOM 741 C C . LEU A 1 97 ? -2.188 48.227 52.408 1.00 28.02 97 LEU A C 1
ATOM 743 O O . LEU A 1 97 ? -3.071 48.340 53.253 1.00 28.02 97 LEU A O 1
ATOM 747 N N . LYS A 1 98 ? -1.148 49.082 52.378 1.00 26.03 98 LYS A N 1
ATOM 748 C CA . LYS A 1 98 ? -1.314 50.557 52.439 1.00 26.03 98 LYS A CA 1
ATOM 749 C C . LYS A 1 98 ? -0.045 51.329 52.053 1.00 26.03 98 LYS A C 1
ATOM 751 O O . LYS A 1 98 ? 1.073 50.846 52.160 1.00 26.03 98 LYS A O 1
ATOM 756 N N . ALA A 1 99 ? -0.290 52.525 51.526 1.00 31.31 99 ALA A N 1
ATOM 757 C CA . ALA A 1 99 ? 0.581 53.340 50.691 1.00 31.31 99 ALA A CA 1
ATOM 758 C C . ALA A 1 99 ? 1.663 54.146 51.435 1.00 31.31 99 ALA A C 1
ATOM 760 O O . ALA A 1 99 ? 1.459 54.592 52.560 1.00 31.31 99 ALA A O 1
ATOM 761 N N . GLY A 1 100 ? 2.749 54.463 50.722 1.00 26.02 100 GLY A N 1
ATOM 762 C CA . GLY A 1 100 ? 3.746 55.458 51.123 1.00 26.02 100 GLY A CA 1
ATOM 763 C C . GLY A 1 100 ? 4.633 55.876 49.947 1.00 26.02 100 GLY A C 1
ATOM 764 O O . GLY A 1 100 ? 5.555 55.164 49.571 1.00 26.02 100 GLY A O 1
ATOM 765 N N . LYS A 1 101 ? 4.323 57.030 49.346 1.00 30.62 101 LYS A N 1
ATOM 766 C CA . LYS A 1 101 ? 5.031 57.662 48.217 1.00 30.62 101 LYS A CA 1
ATOM 767 C C . LYS A 1 101 ? 6.530 57.863 48.494 1.00 30.62 101 LYS A C 1
ATOM 769 O O . LYS A 1 101 ? 6.870 58.517 49.476 1.00 30.62 101 LYS A O 1
ATOM 774 N N . ARG A 1 102 ? 7.391 57.520 47.527 1.00 28.08 102 ARG A N 1
ATOM 775 C CA . ARG A 1 102 ? 8.544 58.355 47.134 1.00 28.08 102 ARG A CA 1
ATOM 776 C C . ARG A 1 102 ? 8.959 58.069 45.688 1.00 28.08 102 ARG A C 1
ATOM 778 O O . ARG A 1 102 ? 9.012 56.928 45.252 1.00 28.08 102 ARG A O 1
ATOM 785 N N . LYS A 1 103 ? 9.155 59.168 44.960 1.00 31.14 103 LYS A N 1
ATOM 786 C CA . LYS A 1 103 ? 9.453 59.274 43.531 1.00 31.14 103 LYS A CA 1
ATOM 787 C C . LYS A 1 103 ? 10.819 58.666 43.205 1.00 31.14 103 LYS A C 1
ATOM 789 O O . LYS A 1 103 ? 11.789 59.007 43.869 1.00 31.14 103 LYS A O 1
ATOM 794 N N . ASN A 1 104 ? 10.889 57.894 42.126 1.00 30.59 104 ASN A N 1
ATOM 795 C CA . ASN A 1 104 ? 12.011 57.956 41.195 1.00 30.59 104 ASN A CA 1
ATOM 796 C C . ASN A 1 104 ? 11.485 57.673 39.787 1.00 30.59 104 ASN A C 1
ATOM 798 O O . ASN A 1 104 ? 10.946 56.605 39.505 1.00 30.59 104 ASN A O 1
ATOM 802 N N . GLU A 1 105 ? 11.587 58.683 38.930 1.00 34.59 105 GLU A N 1
ATOM 803 C CA . GLU A 1 105 ? 11.271 58.604 37.512 1.00 34.59 105 GLU A CA 1
ATOM 804 C C . GLU A 1 105 ? 12.303 57.709 36.823 1.00 34.59 105 GLU A C 1
ATOM 806 O O . GLU A 1 105 ? 13.446 58.099 36.609 1.00 34.59 105 GLU A O 1
ATOM 811 N N . THR A 1 106 ? 11.895 56.504 36.442 1.00 35.09 106 THR A N 1
ATOM 812 C CA . THR A 1 106 ? 12.523 55.776 35.338 1.00 35.09 106 THR A CA 1
ATOM 813 C C . THR A 1 106 ? 11.505 55.753 34.211 1.00 35.09 106 THR A C 1
ATOM 815 O O . THR A 1 106 ? 10.456 55.120 34.313 1.00 35.09 106 THR A O 1
ATOM 818 N N . ARG A 1 107 ? 11.775 56.514 33.144 1.00 36.38 107 ARG A N 1
ATOM 819 C CA . ARG A 1 107 ? 10.992 56.463 31.906 1.00 36.38 107 ARG A CA 1
ATOM 820 C C . ARG A 1 107 ? 11.099 55.048 31.333 1.00 36.38 107 ARG A C 1
ATOM 822 O O . ARG A 1 107 ? 12.104 54.712 30.713 1.00 36.38 107 ARG A O 1
ATOM 829 N N . LEU A 1 108 ? 10.074 54.220 31.536 1.00 37.47 108 LEU A N 1
ATOM 830 C CA . LEU A 1 108 ? 9.912 52.984 30.775 1.00 37.47 108 LEU A CA 1
ATOM 831 C C . LEU A 1 108 ? 9.624 53.352 29.317 1.00 37.47 108 LEU A C 1
ATOM 833 O O . LEU A 1 108 ? 8.684 54.087 29.027 1.00 37.47 108 LEU A O 1
ATOM 837 N N . ASN A 1 109 ? 10.450 52.845 28.405 1.00 39.56 109 ASN A N 1
ATOM 838 C CA . ASN A 1 109 ? 10.304 53.044 26.970 1.00 39.56 109 ASN A CA 1
ATOM 839 C C . ASN A 1 109 ? 9.211 52.091 26.428 1.00 39.56 109 ASN A C 1
ATOM 841 O O . ASN A 1 109 ? 9.440 50.876 26.404 1.00 39.56 109 ASN A O 1
ATOM 845 N N . PRO A 1 110 ? 8.036 52.584 25.985 1.00 40.69 110 PRO A N 1
ATOM 846 C CA . PRO A 1 110 ? 6.920 51.732 25.559 1.00 40.69 110 PRO A CA 1
ATOM 847 C C . PRO A 1 110 ? 7.228 50.904 24.297 1.00 40.69 110 PRO A C 1
ATOM 849 O O . PRO A 1 110 ? 6.565 49.903 24.034 1.00 40.69 110 PRO A O 1
ATOM 852 N N . PHE A 1 111 ? 8.288 51.242 23.554 1.00 45.16 111 PHE A N 1
ATOM 853 C CA . PHE A 1 111 ? 8.723 50.491 22.372 1.00 45.16 111 PHE A CA 1
ATOM 854 C C . PHE A 1 111 ? 9.418 49.156 22.688 1.00 45.16 111 PHE A C 1
ATOM 856 O O . PHE A 1 111 ? 9.461 48.270 21.833 1.00 45.16 111 PHE A O 1
ATOM 863 N N . MET A 1 112 ? 9.953 48.976 23.901 1.00 40.41 112 MET A N 1
ATOM 864 C CA . MET A 1 112 ? 10.695 47.757 24.255 1.00 40.41 112 MET A CA 1
ATOM 865 C C . MET A 1 112 ? 9.758 46.602 24.661 1.00 40.41 112 MET A C 1
ATOM 867 O O . MET A 1 112 ? 10.042 45.441 24.357 1.00 40.41 112 MET A O 1
ATOM 871 N N . PHE A 1 113 ? 8.597 46.927 25.245 1.00 38.50 113 PHE A N 1
ATOM 872 C CA . PHE A 1 113 ? 7.538 45.963 25.570 1.00 38.50 113 PHE A CA 1
ATOM 873 C C . PHE A 1 113 ? 6.752 45.515 24.333 1.00 38.50 113 PHE A C 1
ATOM 875 O O . PHE A 1 113 ? 6.435 44.333 24.218 1.00 38.50 113 PHE A O 1
ATOM 882 N N . LEU A 1 114 ? 6.518 46.416 23.369 1.00 43.19 114 LEU A N 1
ATOM 883 C CA . LEU A 1 114 ? 5.840 46.072 22.114 1.00 43.19 114 LEU A CA 1
ATOM 884 C C . LEU A 1 114 ? 6.632 45.046 21.288 1.00 43.19 114 LEU A C 1
ATOM 886 O O . LEU A 1 114 ? 6.040 44.159 20.686 1.00 43.19 114 LEU A O 1
ATOM 890 N N . ARG A 1 115 ? 7.970 45.123 21.298 1.00 43.41 115 ARG A N 1
ATOM 891 C CA . ARG A 1 115 ? 8.841 44.161 20.600 1.00 43.41 115 ARG A CA 1
ATOM 892 C C . ARG A 1 115 ? 8.843 42.773 21.239 1.00 43.41 115 ARG A C 1
ATOM 894 O O . ARG A 1 115 ? 8.837 41.791 20.509 1.00 43.41 115 ARG A O 1
ATOM 901 N N . HIS A 1 116 ? 8.820 42.684 22.570 1.00 44.66 116 HIS A N 1
ATOM 902 C CA . HIS A 1 116 ? 8.748 41.392 23.263 1.00 44.66 116 HIS A CA 1
ATOM 903 C C . HIS A 1 116 ? 7.372 40.741 23.114 1.00 44.66 116 HIS A C 1
ATOM 905 O O . HIS A 1 116 ? 7.302 39.544 22.855 1.00 44.66 116 HIS A O 1
ATOM 911 N N . TYR A 1 117 ? 6.291 41.524 23.193 1.00 46.72 117 TYR A N 1
ATOM 912 C CA . TYR A 1 117 ? 4.949 41.014 22.921 1.00 46.72 117 TYR A CA 1
ATOM 913 C C . TYR A 1 117 ? 4.773 40.623 21.459 1.00 46.72 117 TYR A C 1
ATOM 915 O O . TYR A 1 117 ? 4.218 39.567 21.212 1.00 46.72 117 TYR A O 1
ATOM 923 N N . ALA A 1 118 ? 5.293 41.394 20.498 1.00 51.41 118 ALA A N 1
ATOM 924 C CA . ALA A 1 118 ? 5.247 41.025 19.085 1.00 51.41 118 ALA A CA 1
ATOM 925 C C . ALA A 1 118 ? 6.046 39.748 18.795 1.00 51.41 118 ALA A C 1
ATOM 927 O O . ALA A 1 118 ? 5.574 38.914 18.035 1.00 51.41 118 ALA A O 1
ATOM 928 N N . LEU A 1 119 ? 7.212 39.558 19.423 1.00 45.31 119 LEU A N 1
ATOM 929 C CA . LEU A 1 119 ? 8.010 38.337 19.279 1.00 45.31 119 LEU A CA 1
ATOM 930 C C . LEU A 1 119 ? 7.313 37.123 19.912 1.00 45.31 119 LEU A C 1
ATOM 932 O O . LEU A 1 119 ? 7.295 36.054 19.314 1.00 45.31 119 LEU A O 1
ATOM 936 N N . LEU A 1 120 ? 6.700 37.292 21.088 1.00 45.97 120 LEU A N 1
ATOM 937 C CA . LEU A 1 120 ? 5.899 36.253 21.741 1.00 45.97 120 LEU A CA 1
ATOM 938 C C . LEU A 1 120 ? 4.616 35.945 20.960 1.00 45.97 120 LEU A C 1
ATOM 940 O O . LEU A 1 120 ? 4.255 34.780 20.856 1.00 45.97 120 LEU A O 1
ATOM 944 N N . LEU A 1 121 ? 3.972 36.950 20.359 1.00 43.50 121 LEU A N 1
ATOM 945 C CA . LEU A 1 121 ? 2.820 36.765 19.475 1.00 43.50 121 LEU A CA 1
ATOM 946 C C . LEU A 1 121 ? 3.232 36.056 18.185 1.00 43.50 121 LEU A C 1
ATOM 948 O O . LEU A 1 121 ? 2.513 35.180 17.740 1.00 43.50 121 LEU A O 1
ATOM 952 N N . PHE A 1 122 ? 4.389 36.392 17.605 1.00 45.03 122 PHE A N 1
ATOM 953 C CA . PHE A 1 122 ? 4.936 35.714 16.426 1.00 45.03 122 PHE A CA 1
ATOM 954 C C . PHE A 1 122 ? 5.320 34.267 16.727 1.00 45.03 122 PHE A C 1
ATOM 956 O O . PHE A 1 122 ? 5.059 33.393 15.911 1.00 45.03 122 PHE A O 1
ATOM 963 N N . LEU A 1 123 ? 5.914 33.997 17.891 1.00 39.78 123 LEU A N 1
ATOM 964 C CA . LEU A 1 123 ? 6.237 32.640 18.332 1.00 39.78 123 LEU A CA 1
ATOM 965 C C . LEU A 1 123 ? 4.97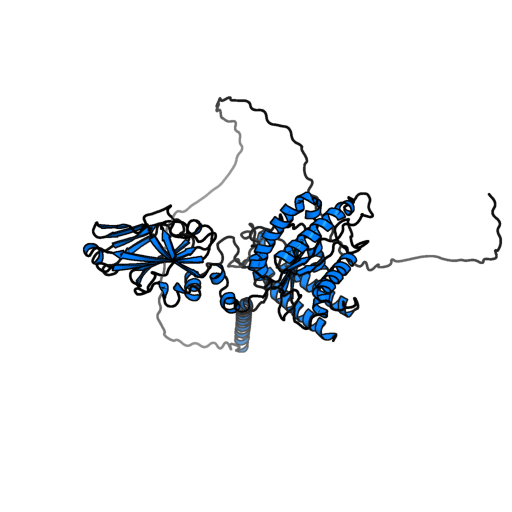2 31.840 18.661 1.00 39.78 123 LEU A C 1
ATOM 967 O O . LEU A 1 123 ? 4.904 30.666 18.316 1.00 39.78 123 LEU A O 1
ATOM 971 N N . ALA A 1 124 ? 3.959 32.469 19.261 1.00 35.41 124 ALA A N 1
ATOM 972 C CA . ALA A 1 124 ? 2.658 31.855 19.506 1.00 35.41 124 ALA A CA 1
ATOM 973 C C . ALA A 1 124 ? 1.890 31.607 18.198 1.00 35.41 124 ALA A C 1
ATOM 975 O O . ALA A 1 124 ? 1.343 30.531 18.028 1.00 35.41 124 ALA A O 1
ATOM 976 N N . LEU A 1 125 ? 1.917 32.539 17.240 1.00 36.56 125 LEU A N 1
ATOM 977 C CA . LEU A 1 125 ? 1.343 32.371 15.899 1.00 36.56 125 LEU A CA 1
ATOM 978 C C . LEU A 1 125 ? 2.098 31.317 15.083 1.00 36.56 125 LEU A C 1
ATOM 980 O O . LEU A 1 125 ? 1.468 30.572 14.350 1.00 36.56 125 LEU A O 1
ATOM 984 N N . ALA A 1 126 ? 3.421 31.211 15.222 1.00 39.22 126 ALA A N 1
ATOM 985 C CA . ALA A 1 126 ? 4.212 30.161 14.583 1.00 39.22 126 ALA A CA 1
ATOM 986 C C . ALA A 1 126 ? 3.977 28.783 15.226 1.00 39.22 126 ALA A C 1
ATOM 988 O O . ALA A 1 126 ? 3.984 27.781 14.521 1.00 39.22 126 ALA A O 1
ATOM 989 N N . ALA A 1 127 ? 3.744 28.724 16.541 1.00 33.47 127 ALA A N 1
ATOM 990 C CA . ALA A 1 127 ? 3.371 27.499 17.247 1.00 33.47 127 ALA A CA 1
ATOM 991 C C . ALA A 1 127 ? 1.932 27.067 16.919 1.00 33.47 127 ALA A C 1
ATOM 993 O O . ALA A 1 127 ? 1.710 25.895 16.639 1.00 33.47 127 ALA A O 1
ATOM 994 N N . VAL A 1 128 ? 0.990 28.015 16.851 1.00 31.11 128 VAL A N 1
ATOM 995 C CA . VAL A 1 128 ? -0.389 27.782 16.396 1.00 31.11 128 VAL A CA 1
ATOM 996 C C . VAL A 1 128 ? -0.407 27.382 14.921 1.00 31.11 128 VAL A C 1
ATOM 998 O O . VAL A 1 128 ? -1.061 26.410 14.589 1.00 31.11 128 VAL A O 1
ATOM 1001 N N . ALA A 1 129 ? 0.388 28.005 14.046 1.00 34.97 129 ALA A N 1
ATOM 1002 C CA . ALA A 1 129 ? 0.524 27.579 12.649 1.00 34.97 129 ALA A CA 1
ATOM 1003 C C . ALA A 1 129 ? 1.200 26.199 12.503 1.00 34.97 129 ALA A C 1
ATOM 1005 O O . ALA A 1 129 ? 0.918 25.467 11.556 1.00 34.97 129 ALA A O 1
ATOM 1006 N N . ALA A 1 130 ? 2.083 25.820 13.434 1.00 34.03 130 ALA A N 1
ATOM 1007 C CA . ALA A 1 130 ? 2.690 24.491 13.472 1.00 34.03 130 ALA A CA 1
ATOM 1008 C C . ALA A 1 130 ? 1.722 23.409 13.996 1.00 34.03 130 ALA A C 1
ATOM 1010 O O . ALA A 1 130 ? 1.778 22.279 13.511 1.00 34.03 130 ALA A O 1
ATOM 1011 N N . GLU A 1 131 ? 0.825 23.742 14.932 1.00 29.38 131 GLU A N 1
ATOM 1012 C CA . GLU A 1 131 ? -0.248 22.851 15.406 1.00 29.38 131 GLU A CA 1
ATOM 1013 C C . GLU A 1 131 ? -1.438 22.782 14.428 1.00 29.38 131 GLU A C 1
ATOM 1015 O O . GLU A 1 131 ? -1.939 21.692 14.163 1.00 29.38 131 GLU A O 1
ATOM 1020 N N . GLU A 1 132 ? -1.839 23.892 13.799 1.00 30.61 132 GLU A N 1
ATOM 1021 C CA . GLU A 1 132 ? -2.872 23.940 12.746 1.00 30.61 132 GLU A CA 1
ATOM 1022 C C . GLU A 1 132 ? -2.407 23.272 11.438 1.00 30.61 132 GLU A C 1
ATOM 1024 O O . GLU A 1 132 ? -3.211 22.675 10.714 1.00 30.61 132 GLU A O 1
ATOM 1029 N N . GLY A 1 133 ? -1.101 23.307 11.148 1.00 33.56 133 GLY A N 1
ATOM 1030 C CA . GLY A 1 133 ? -0.505 22.654 9.982 1.00 33.56 133 GLY A CA 1
ATOM 1031 C C . GLY A 1 133 ? -0.546 21.124 10.045 1.00 33.56 133 GLY A C 1
ATOM 1032 O O . GLY A 1 133 ? -0.660 20.475 9.008 1.00 33.56 133 GLY A O 1
ATOM 1033 N N . ALA A 1 134 ? -0.532 20.525 11.242 1.00 36.75 134 ALA A N 1
ATOM 1034 C CA . ALA A 1 134 ? -0.545 19.067 11.405 1.00 36.75 134 ALA A CA 1
ATOM 1035 C C . ALA A 1 134 ? -1.832 18.399 10.874 1.00 36.75 134 ALA A C 1
ATOM 1037 O O . ALA A 1 134 ? -1.793 17.225 10.501 1.00 36.75 134 ALA A O 1
ATOM 1038 N N . ASN A 1 135 ? -2.933 19.155 10.764 1.00 36.44 135 ASN A N 1
ATOM 1039 C CA . ASN A 1 135 ? -4.207 18.696 10.197 1.00 36.44 135 ASN A CA 1
ATOM 1040 C C . ASN A 1 135 ? -4.398 19.018 8.700 1.00 36.44 135 ASN A C 1
ATOM 1042 O O . ASN A 1 135 ? -5.402 18.598 8.132 1.00 36.44 135 ASN A O 1
ATOM 1046 N N . HIS A 1 136 ? -3.458 19.708 8.038 1.00 51.22 136 HIS A N 1
ATOM 1047 C CA . HIS A 1 136 ? -3.620 20.169 6.645 1.00 51.22 136 HIS A CA 1
ATOM 1048 C C . HIS A 1 136 ? -2.714 19.492 5.608 1.00 51.22 136 HIS A C 1
ATOM 1050 O O . HIS A 1 136 ? -2.943 19.657 4.410 1.00 51.22 136 HIS A O 1
ATOM 1056 N N . TYR A 1 137 ? -1.704 18.726 6.026 1.00 60.47 137 TYR A N 1
ATOM 1057 C CA . TYR A 1 137 ? -0.829 18.037 5.076 1.00 60.47 137 TYR A CA 1
ATOM 1058 C C . TYR A 1 137 ? -1.530 16.829 4.437 1.00 60.47 137 TYR A C 1
ATOM 1060 O O . TYR A 1 137 ? -2.209 16.045 5.114 1.00 60.47 137 TYR A O 1
ATOM 1068 N N . ARG A 1 138 ? -1.325 16.655 3.125 1.00 77.69 138 ARG A N 1
ATOM 1069 C CA . ARG A 1 138 ? -1.738 15.455 2.381 1.00 77.69 138 ARG A CA 1
ATOM 1070 C C . ARG A 1 138 ? -0.976 14.234 2.882 1.00 77.69 138 ARG A C 1
ATOM 1072 O O . ARG A 1 138 ? -1.556 13.162 3.016 1.00 77.69 138 ARG A O 1
ATOM 1079 N N . ILE A 1 139 ? 0.318 14.393 3.170 1.00 81.06 139 ILE A N 1
ATOM 1080 C CA . ILE A 1 139 ? 1.140 13.334 3.768 1.00 81.06 139 ILE A CA 1
ATOM 1081 C C . ILE A 1 139 ? 0.922 13.350 5.281 1.00 81.06 139 ILE A C 1
ATOM 1083 O O . ILE A 1 139 ? 1.252 14.326 5.957 1.00 81.06 139 ILE A O 1
ATOM 1087 N N . LYS A 1 140 ? 0.399 12.254 5.834 1.00 79.69 140 LYS A N 1
ATOM 1088 C CA . LYS A 1 140 ? 0.152 12.158 7.275 1.00 79.69 140 LYS A CA 1
ATOM 1089 C C . LYS A 1 140 ? 1.461 11.870 8.029 1.00 79.69 140 LYS A C 1
ATOM 1091 O O . LYS A 1 140 ? 2.114 10.858 7.746 1.00 79.69 140 LYS A O 1
ATOM 1096 N N . PRO A 1 141 ? 1.847 12.701 9.017 1.00 77.06 141 PRO A N 1
ATOM 1097 C CA . PRO A 1 141 ? 3.103 12.538 9.744 1.00 77.06 141 PRO A CA 1
ATOM 1098 C C . PRO A 1 141 ? 3.151 11.243 10.564 1.00 77.06 141 PRO A C 1
ATOM 1100 O O . PRO A 1 141 ? 2.125 10.700 10.986 1.00 77.06 141 PRO A O 1
ATOM 1103 N N . ARG A 1 142 ? 4.365 10.748 10.842 1.00 75.25 142 ARG A N 1
ATOM 1104 C CA . ARG A 1 142 ? 4.576 9.673 11.828 1.00 75.25 142 ARG A CA 1
ATOM 1105 C C . ARG A 1 142 ? 4.513 10.269 13.239 1.00 75.25 142 ARG A C 1
ATOM 1107 O O . ARG A 1 142 ? 5.036 11.359 13.470 1.00 75.25 142 ARG A O 1
ATOM 1114 N N . SER A 1 143 ? 3.904 9.555 14.189 1.00 66.19 143 SER A N 1
ATOM 1115 C CA . SER A 1 143 ? 3.829 10.004 15.590 1.00 66.19 143 SER A CA 1
ATOM 1116 C C . SER A 1 143 ? 5.231 10.228 16.166 1.00 66.19 143 SER A C 1
ATOM 1118 O O . SER A 1 143 ? 6.103 9.368 16.030 1.00 66.19 143 SER A O 1
ATOM 1120 N N . SER A 1 144 ? 5.459 11.362 16.835 1.00 57.03 144 SER A N 1
ATOM 1121 C CA . SER A 1 144 ? 6.712 11.623 17.559 1.00 57.03 144 SER A CA 1
ATOM 1122 C C . SER A 1 144 ? 6.863 10.778 18.825 1.00 57.03 144 SER A C 1
ATOM 1124 O O . SER A 1 144 ? 7.983 10.591 19.305 1.00 57.03 144 SER A O 1
ATOM 1126 N N . GLU A 1 145 ? 5.760 10.232 19.331 1.00 53.91 145 GLU A N 1
ATOM 1127 C CA . GLU A 1 145 ? 5.670 9.460 20.574 1.00 53.91 145 GLU A CA 1
ATOM 1128 C C . GLU A 1 145 ? 5.628 7.954 20.330 1.00 53.91 145 GLU A C 1
ATOM 1130 O O . GLU A 1 145 ? 5.178 7.210 21.179 1.00 53.91 145 GLU A O 1
ATOM 1135 N N . ASN A 1 146 ? 6.117 7.477 19.182 1.00 47.44 146 ASN A N 1
ATOM 1136 C CA . ASN A 1 146 ? 6.261 6.041 18.922 1.00 47.44 146 ASN A CA 1
ATOM 1137 C C . ASN A 1 146 ? 7.375 5.400 19.790 1.00 47.44 146 ASN A C 1
ATOM 1139 O O . ASN A 1 146 ? 8.240 4.708 19.264 1.00 47.44 146 ASN A O 1
ATOM 1143 N N . ASP A 1 147 ? 7.380 5.633 21.102 1.00 37.47 147 ASP A N 1
ATOM 1144 C CA . ASP A 1 147 ? 8.299 5.076 22.102 1.00 37.47 147 ASP A CA 1
ATOM 1145 C C . ASP A 1 147 ? 8.083 3.578 22.370 1.00 37.47 147 ASP A C 1
ATOM 1147 O O . ASP A 1 147 ? 8.788 2.989 23.189 1.00 37.47 147 ASP A O 1
ATOM 1151 N N . GLY A 1 148 ? 7.164 2.937 21.644 1.00 42.91 148 GLY A N 1
ATOM 1152 C CA . GLY A 1 148 ? 6.763 1.565 21.928 1.00 42.91 148 GLY A CA 1
ATOM 1153 C C . GLY A 1 148 ? 5.937 1.449 23.211 1.00 42.91 148 GLY A C 1
ATOM 1154 O O . GLY A 1 148 ? 5.687 0.328 23.640 1.00 42.91 148 GLY A O 1
ATOM 1155 N N . SER A 1 149 ? 5.524 2.570 23.808 1.00 38.22 149 SER A N 1
ATOM 1156 C CA . SER A 1 149 ? 4.260 2.647 24.524 1.00 38.22 149 SER A CA 1
ATOM 1157 C C . SER A 1 149 ? 3.144 2.828 23.497 1.00 38.22 149 SER A C 1
ATOM 1159 O O . SER A 1 149 ? 3.386 3.245 22.357 1.00 38.22 149 SER A O 1
ATOM 1161 N N . ASP A 1 150 ? 1.952 2.389 23.873 1.00 34.31 150 ASP A N 1
ATOM 1162 C CA . ASP A 1 150 ? 0.759 2.415 23.042 1.00 34.31 150 ASP A CA 1
ATOM 1163 C C . ASP A 1 150 ? 0.588 3.740 22.283 1.00 34.31 150 ASP A C 1
ATOM 1165 O O . ASP A 1 150 ? 0.996 4.797 22.776 1.00 34.31 150 ASP A O 1
ATOM 1169 N N . PRO A 1 151 ? -0.020 3.713 21.077 1.00 36.34 151 PRO A N 1
ATOM 1170 C CA . PRO A 1 151 ? -0.353 4.931 20.338 1.00 36.34 151 PRO A CA 1
ATOM 1171 C C . PRO A 1 151 ? -0.959 5.972 21.292 1.00 36.34 151 PRO A C 1
ATOM 1173 O O . PRO A 1 151 ? -1.745 5.565 22.152 1.00 36.34 151 PRO A O 1
ATOM 1176 N N . PRO A 1 152 ? -0.617 7.276 21.142 1.00 40.12 152 PRO A N 1
ATOM 1177 C CA . PRO A 1 152 ? -0.964 8.336 22.099 1.00 40.12 152 PRO A CA 1
ATOM 1178 C C . PRO A 1 152 ? -2.391 8.117 22.556 1.00 40.12 152 PRO A C 1
ATOM 1180 O O . PRO A 1 152 ? -3.247 8.081 21.669 1.00 40.12 152 PRO A O 1
ATOM 1183 N N . THR A 1 153 ? -2.593 7.854 23.860 1.00 47.66 153 THR A N 1
ATOM 1184 C CA . THR A 1 153 ? -3.795 7.201 24.413 1.00 47.66 153 THR A CA 1
ATOM 1185 C C . THR A 1 153 ? -5.020 7.654 23.652 1.00 47.66 153 THR A C 1
ATOM 1187 O O . THR A 1 153 ? -5.561 8.742 23.875 1.00 47.66 153 THR A O 1
ATOM 1190 N N . ARG A 1 154 ? -5.408 6.840 22.660 1.00 61.47 154 ARG A N 1
ATOM 1191 C CA . ARG A 1 154 ? -6.552 7.174 21.830 1.00 61.47 154 ARG A CA 1
ATOM 1192 C C . ARG A 1 154 ? -7.695 7.231 22.808 1.00 61.47 154 ARG A C 1
ATOM 1194 O O . ARG A 1 154 ? -7.911 6.289 23.570 1.00 61.47 154 ARG A O 1
ATOM 1201 N N . LYS A 1 155 ? -8.397 8.356 22.833 1.00 78.69 155 LYS A N 1
ATOM 1202 C CA . LYS A 1 155 ? -9.576 8.498 23.672 1.00 78.69 155 LYS A CA 1
ATOM 1203 C C . LYS A 1 155 ? -10.703 7.684 23.047 1.00 78.69 155 LYS A C 1
ATOM 1205 O O . LYS A 1 155 ? -11.644 8.229 22.478 1.00 78.69 155 LYS A O 1
ATOM 1210 N N . TRP A 1 156 ? -10.576 6.363 23.124 1.00 84.44 156 TRP A N 1
ATOM 1211 C CA . TRP A 1 156 ? -11.515 5.397 22.580 1.00 84.44 156 TRP A CA 1
ATOM 1212 C C . TRP A 1 156 ? -12.954 5.689 23.002 1.00 84.44 156 TRP A C 1
ATOM 1214 O O . TRP A 1 156 ? -13.814 5.637 22.130 1.00 84.44 156 TRP A O 1
ATOM 1224 N N . PRO A 1 157 ? -13.253 6.108 24.251 1.00 87.19 157 PRO A N 1
ATOM 1225 C CA . PRO A 1 157 ? -14.621 6.471 24.616 1.00 87.19 157 PRO A CA 1
ATOM 1226 C C . PRO A 1 157 ? -15.190 7.626 23.787 1.00 87.19 157 PRO A C 1
ATOM 1228 O O . PRO A 1 157 ? -16.360 7.581 23.412 1.00 87.19 157 PRO A O 1
ATOM 1231 N N . GLU A 1 158 ? -14.372 8.635 23.466 1.00 83.75 158 GLU A N 1
ATOM 1232 C CA . GLU A 1 158 ? -14.782 9.764 22.625 1.00 83.75 158 GLU A CA 1
ATOM 1233 C C . GLU A 1 158 ? -15.002 9.293 21.178 1.00 83.75 158 GLU A C 1
ATOM 1235 O O . GLU A 1 158 ? -16.073 9.522 20.622 1.00 83.75 158 GLU A O 1
ATOM 1240 N N . LEU A 1 159 ? -14.049 8.552 20.598 1.00 83.94 159 LEU A N 1
ATOM 1241 C CA . LEU A 1 159 ? -14.140 8.033 19.223 1.00 83.94 159 LEU A CA 1
ATOM 1242 C C . LEU A 1 159 ? -15.325 7.080 19.029 1.00 83.94 159 LEU A C 1
ATOM 1244 O O . LEU A 1 159 ? -16.094 7.223 18.082 1.00 83.94 159 LEU A O 1
ATOM 1248 N N . ILE A 1 160 ? -15.514 6.135 19.948 1.00 89.25 160 ILE A N 1
ATOM 1249 C CA . ILE A 1 160 ? -16.665 5.230 19.943 1.00 89.25 160 ILE A CA 1
ATOM 1250 C C . ILE A 1 160 ? -17.947 6.050 20.104 1.00 89.25 160 ILE A C 1
ATOM 1252 O O . ILE A 1 160 ? -18.897 5.867 19.350 1.00 89.25 160 ILE A O 1
ATOM 1256 N N . GLY A 1 161 ? -17.964 7.010 21.032 1.00 87.25 161 GLY A N 1
ATOM 1257 C CA . GLY A 1 161 ? -19.090 7.919 21.228 1.00 87.25 161 GLY A CA 1
ATOM 1258 C C . GLY A 1 161 ? -19.462 8.736 19.987 1.00 87.25 161 GLY A C 1
ATOM 1259 O O . GLY A 1 161 ? -20.626 9.094 19.847 1.00 87.25 161 GLY A O 1
ATOM 1260 N N . LEU A 1 162 ? -18.515 9.002 19.084 1.00 81.50 162 LEU A N 1
ATOM 1261 C CA . LEU A 1 162 ? -18.706 9.763 17.844 1.00 81.50 162 LEU A CA 1
ATOM 1262 C C . LEU A 1 162 ? -19.035 8.889 16.623 1.00 81.50 162 LEU A C 1
ATOM 1264 O O . LEU A 1 162 ? -19.758 9.346 15.740 1.00 81.50 162 LEU A O 1
ATOM 1268 N N . HIS A 1 163 ? -18.533 7.653 16.561 1.00 83.31 163 HIS A N 1
ATOM 1269 C CA . HIS A 1 163 ? -18.550 6.863 15.321 1.00 83.31 163 HIS A CA 1
ATOM 1270 C C . HIS A 1 163 ? -19.235 5.503 15.426 1.00 83.31 163 HIS A C 1
ATOM 1272 O O . HIS A 1 163 ? -19.588 4.932 14.397 1.00 83.31 163 HIS A O 1
ATOM 1278 N N . ASP A 1 164 ? -19.480 4.987 16.630 1.00 91.00 164 ASP A N 1
ATOM 1279 C CA . ASP A 1 164 ? -20.276 3.775 16.801 1.00 91.00 164 ASP A CA 1
ATOM 1280 C C . ASP A 1 164 ? -21.780 4.092 16.702 1.00 91.00 164 ASP A C 1
ATOM 1282 O O . ASP A 1 164 ? -22.297 4.857 17.530 1.00 91.00 164 ASP A O 1
ATOM 1286 N N . PRO A 1 165 ? -22.523 3.490 15.748 1.00 86.75 165 PRO A N 1
ATOM 1287 C CA . PRO A 1 165 ? -23.959 3.725 15.591 1.00 86.75 165 PRO A CA 1
ATOM 1288 C C . PRO A 1 165 ? -24.764 3.402 16.853 1.00 86.75 165 PRO A C 1
ATOM 1290 O O . PRO A 1 165 ? -25.760 4.068 17.140 1.00 86.75 165 PRO A O 1
ATOM 1293 N N . GLY A 1 166 ? -24.338 2.395 17.622 1.00 89.69 166 GLY A N 1
ATOM 1294 C CA . GLY A 1 166 ? -24.998 2.013 18.868 1.00 89.69 166 GLY A CA 1
ATOM 1295 C C . GLY A 1 166 ? -24.804 3.012 20.005 1.00 89.69 166 GLY A C 1
ATOM 1296 O O . GLY A 1 166 ? -25.665 3.129 20.882 1.00 89.69 166 GLY A O 1
ATOM 1297 N N . SER A 1 167 ? -23.706 3.765 19.967 1.00 90.50 167 SER A N 1
ATOM 1298 C CA . SER A 1 167 ? -23.326 4.746 20.984 1.00 90.50 167 SER A CA 1
ATOM 1299 C C . SER A 1 167 ? -23.958 6.119 20.759 1.00 90.50 167 SER A C 1
ATOM 1301 O O . SER A 1 167 ? -24.154 6.858 21.727 1.00 90.50 167 SER A O 1
ATOM 1303 N N . GLN A 1 168 ? -24.357 6.445 19.523 1.00 82.69 168 GLN A N 1
ATOM 1304 C CA . GLN A 1 168 ? -25.033 7.705 19.201 1.00 82.69 168 GLN A CA 1
ATOM 1305 C C . GLN A 1 168 ? -26.318 7.871 20.022 1.00 82.69 168 GLN A C 1
ATOM 1307 O O . GLN A 1 168 ? -27.262 7.087 19.906 1.00 82.69 168 GLN A O 1
ATOM 1312 N N . GLY A 1 169 ? -26.348 8.882 20.896 1.00 76.50 169 GLY A N 1
ATOM 1313 C CA . GLY A 1 169 ? -27.487 9.142 21.783 1.00 76.50 169 GLY A CA 1
ATOM 1314 C C . GLY A 1 169 ? -27.850 7.966 22.704 1.00 76.50 169 GLY A C 1
ATOM 1315 O O . GLY A 1 169 ? -29.022 7.814 23.055 1.00 76.50 169 GLY A O 1
ATOM 1316 N N . ASN A 1 170 ? -26.877 7.115 23.065 1.00 76.69 170 ASN A N 1
ATOM 1317 C CA . ASN A 1 170 ? -27.083 5.847 23.782 1.00 76.69 170 ASN A CA 1
ATOM 1318 C C . ASN A 1 170 ? -28.037 4.872 23.064 1.00 76.69 170 ASN A C 1
ATOM 1320 O O . ASN A 1 170 ? -28.705 4.073 23.724 1.00 76.69 170 ASN A O 1
ATOM 1324 N N . GLY A 1 171 ? -28.132 4.941 21.731 1.00 86.75 171 GLY A N 1
ATOM 1325 C CA . GLY A 1 171 ? -29.155 4.277 20.922 1.00 86.75 171 GLY A CA 1
ATOM 1326 C C . GLY A 1 171 ? -29.377 2.806 21.267 1.00 86.75 171 GLY A C 1
ATOM 1327 O O . GLY A 1 171 ? -30.504 2.411 21.582 1.00 86.75 171 GLY A O 1
ATOM 1328 N N . TRP A 1 172 ? -28.311 2.004 21.277 1.00 94.19 172 TRP A N 1
ATOM 1329 C CA . TRP A 1 172 ? -28.403 0.567 21.540 1.00 94.19 172 TRP A CA 1
ATOM 1330 C C . TRP A 1 172 ? -28.358 0.191 23.022 1.00 94.19 172 TRP A C 1
ATOM 1332 O O . TRP A 1 172 ? -28.637 -0.956 23.362 1.00 94.19 172 TRP A O 1
ATOM 1342 N N . ALA A 1 173 ? -28.103 1.142 23.922 1.00 94.94 173 ALA A N 1
ATOM 1343 C CA . ALA A 1 173 ? -28.219 0.937 25.364 1.00 94.94 173 ALA A CA 1
ATOM 1344 C C . ALA A 1 173 ? -29.654 1.149 25.882 1.00 94.94 173 ALA A C 1
ATOM 1346 O O . ALA A 1 173 ? -29.984 0.674 26.967 1.00 94.94 173 ALA A O 1
ATOM 1347 N N . ARG A 1 174 ? -30.533 1.828 25.123 1.00 93.25 174 ARG A N 1
ATOM 1348 C CA . ARG A 1 174 ? -31.892 2.207 25.568 1.00 93.25 174 ARG A CA 1
ATOM 1349 C C . ARG A 1 174 ? -32.694 1.020 26.113 1.00 93.25 174 ARG A C 1
ATOM 1351 O O . ARG A 1 174 ? -32.647 -0.091 25.575 1.00 93.25 174 ARG A O 1
ATOM 1358 N N . GLU A 1 175 ? -33.483 1.280 27.159 1.00 90.94 175 GLU A N 1
ATOM 1359 C CA . GLU A 1 175 ? -34.307 0.261 27.822 1.00 90.94 175 GLU A CA 1
ATOM 1360 C C . GLU A 1 175 ? -35.267 -0.423 26.836 1.00 90.94 175 GLU A C 1
ATOM 1362 O O . GLU A 1 175 ? -35.282 -1.648 26.747 1.00 90.94 175 GLU A O 1
ATOM 1367 N N . GLY A 1 176 ? -36.014 0.373 26.065 1.00 88.81 176 GLY A N 1
ATOM 1368 C CA . GLY A 1 176 ? -37.065 -0.097 25.156 1.00 88.81 176 GLY A CA 1
ATOM 1369 C C . GLY A 1 176 ? -36.600 -0.539 23.765 1.00 88.81 176 GLY A C 1
ATOM 1370 O O . GLY A 1 176 ? -37.439 -0.684 22.881 1.00 88.81 176 GLY A O 1
ATOM 1371 N N . LEU A 1 177 ? -35.295 -0.711 23.526 1.00 92.00 177 LEU A N 1
ATOM 1372 C CA . LEU A 1 177 ? -34.811 -1.199 22.232 1.00 92.00 177 LEU A CA 1
ATOM 1373 C C . LEU A 1 177 ? -35.201 -2.674 22.039 1.00 92.00 177 LEU A C 1
ATOM 1375 O O . LEU A 1 177 ? -34.749 -3.545 22.796 1.00 92.00 177 LEU A O 1
ATOM 1379 N N . ASN A 1 178 ? -35.986 -2.944 20.993 1.00 90.69 178 ASN A N 1
ATOM 1380 C CA . ASN A 1 178 ? -36.212 -4.304 20.522 1.00 90.69 178 ASN A CA 1
ATOM 1381 C C . ASN A 1 178 ? -34.936 -4.824 19.838 1.00 90.69 178 ASN A C 1
ATOM 1383 O O . ASN A 1 178 ? -34.432 -4.201 18.906 1.00 90.69 178 ASN A O 1
ATOM 1387 N N . HIS A 1 179 ? -34.420 -5.941 20.341 1.00 91.62 179 HIS A N 1
ATOM 1388 C CA . HIS A 1 179 ? -33.202 -6.598 19.874 1.00 91.62 179 HIS A CA 1
ATOM 1389 C C . HIS A 1 179 ? -33.463 -8.043 19.422 1.00 91.62 179 HIS A C 1
ATOM 1391 O O . HIS A 1 179 ? -32.519 -8.789 19.217 1.00 91.62 179 HIS A O 1
ATOM 1397 N N . GLU A 1 180 ? -34.724 -8.451 19.253 1.00 90.69 180 GLU A N 1
ATOM 1398 C CA . GLU A 1 180 ? -35.090 -9.808 18.806 1.00 90.69 180 GLU A CA 1
ATOM 1399 C C . GLU A 1 180 ? -34.633 -10.112 17.371 1.00 90.69 180 GLU A C 1
ATOM 1401 O O . GLU A 1 180 ? -34.531 -11.269 16.983 1.00 90.69 180 GLU A O 1
ATOM 1406 N N . ASN A 1 181 ? -34.354 -9.079 16.572 1.00 92.44 181 ASN A N 1
ATOM 1407 C CA . ASN A 1 181 ? -33.835 -9.210 15.210 1.00 92.44 181 ASN A CA 1
ATOM 1408 C C . ASN A 1 181 ? -32.300 -9.177 15.130 1.00 92.44 181 ASN A C 1
ATOM 1410 O O . ASN A 1 181 ? -31.749 -9.082 14.035 1.00 92.44 181 ASN A O 1
ATOM 1414 N N . TRP A 1 182 ? -31.616 -9.157 16.270 1.00 96.25 182 TRP A N 1
ATOM 1415 C CA . TRP A 1 182 ? -30.162 -9.233 16.325 1.00 96.25 182 TRP A CA 1
ATOM 1416 C C . TRP A 1 182 ? -29.716 -10.690 16.213 1.00 96.25 182 TRP A C 1
ATOM 1418 O O . TRP A 1 182 ? -30.471 -11.613 16.519 1.00 96.25 182 TRP A O 1
ATOM 1428 N N . GLU A 1 183 ? -28.478 -10.896 15.781 1.00 96.19 183 GLU A N 1
ATOM 1429 C CA . GLU A 1 183 ? -27.892 -12.233 15.730 1.00 96.19 183 GLU A CA 1
ATOM 1430 C C . GLU A 1 183 ? -27.677 -12.770 17.150 1.00 96.19 183 GLU A C 1
ATOM 1432 O O . GLU A 1 183 ? -27.690 -12.007 18.113 1.00 96.19 183 GLU A O 1
ATOM 1437 N N . VAL A 1 184 ? -27.510 -14.084 17.314 1.00 96.81 184 VAL A N 1
ATOM 1438 C CA . VAL A 1 184 ? -27.389 -14.710 18.641 1.00 96.81 184 VAL A CA 1
ATOM 1439 C C . VAL A 1 184 ? -26.026 -15.365 18.804 1.00 96.81 184 VAL A C 1
ATOM 1441 O O . VAL A 1 184 ? -25.606 -16.157 17.966 1.00 96.81 184 VAL A O 1
ATOM 1444 N N . MET A 1 185 ? -25.368 -15.084 19.928 1.00 95.56 185 MET A N 1
ATOM 1445 C CA . MET A 1 185 ? -24.091 -15.668 20.326 1.00 95.56 185 MET A CA 1
ATOM 1446 C C . MET A 1 185 ? -24.220 -16.329 21.698 1.00 95.56 185 MET A C 1
ATOM 1448 O O . MET A 1 185 ? -24.803 -15.761 22.623 1.00 95.56 185 MET A O 1
ATOM 1452 N N . ASN A 1 186 ? -23.679 -17.539 21.843 1.00 95.62 186 ASN A N 1
ATOM 1453 C CA . ASN A 1 186 ? -23.636 -18.225 23.133 1.00 95.62 186 ASN A CA 1
ATOM 1454 C C . ASN A 1 186 ? -22.407 -17.765 23.920 1.00 95.62 186 ASN A C 1
ATOM 1456 O O . ASN A 1 186 ? -21.286 -18.140 23.589 1.00 95.62 186 ASN A O 1
ATOM 1460 N N . LEU A 1 187 ? -22.631 -16.969 24.964 1.00 94.81 187 LEU A N 1
ATOM 1461 C CA . LEU A 1 187 ? -21.581 -16.460 25.844 1.00 94.81 187 LEU A CA 1
ATOM 1462 C C . LEU A 1 187 ? -21.405 -17.352 27.090 1.00 94.81 187 LEU A C 1
ATOM 1464 O O . LEU A 1 187 ? -22.380 -17.960 27.554 1.00 94.81 187 LEU A O 1
ATOM 1468 N N . PRO A 1 188 ? -20.203 -17.395 27.691 1.00 94.06 188 PRO A N 1
ATOM 1469 C CA . PRO A 1 188 ? -18.998 -16.652 27.306 1.00 94.06 188 PRO A CA 1
ATOM 1470 C C . PRO A 1 188 ? -18.209 -17.344 26.182 1.00 94.06 188 PRO A C 1
ATOM 1472 O O . PRO A 1 188 ? -18.051 -18.565 26.191 1.00 94.06 188 PRO A O 1
ATOM 1475 N N . ILE A 1 189 ? -17.702 -16.565 25.228 1.00 91.25 189 ILE A N 1
ATOM 1476 C CA . ILE A 1 189 ? -16.833 -17.019 24.138 1.00 91.25 189 ILE A CA 1
ATOM 1477 C C . ILE A 1 189 ? -16.092 -15.817 23.532 1.00 91.25 189 ILE A C 1
ATOM 1479 O O . ILE A 1 189 ? -16.598 -14.696 23.568 1.00 91.25 189 ILE A O 1
ATOM 1483 N N . HIS A 1 190 ? -14.914 -16.066 22.957 1.00 89.62 190 HIS A N 1
ATOM 1484 C CA . HIS A 1 190 ? -14.291 -15.117 22.032 1.00 89.62 190 HIS A CA 1
ATOM 1485 C C . HIS A 1 190 ? -15.070 -15.113 20.716 1.00 89.62 190 HIS A C 1
ATOM 1487 O O . HIS A 1 190 ? -15.342 -16.190 20.166 1.00 89.62 190 HIS A O 1
ATOM 1493 N N . TRP A 1 191 ? -15.464 -13.943 20.219 1.00 91.00 191 TRP A N 1
ATOM 1494 C CA . TRP A 1 191 ? -16.386 -13.870 19.083 1.00 91.00 191 TRP A CA 1
ATOM 1495 C C . TRP A 1 191 ? -15.782 -14.386 17.769 1.00 91.00 191 TRP A C 1
ATOM 1497 O O . TRP A 1 191 ? -16.528 -14.816 16.887 1.00 91.00 191 TRP A O 1
ATOM 1507 N N . GLU A 1 192 ? -14.453 -14.487 17.669 1.00 84.75 192 GLU A N 1
ATOM 1508 C CA . GLU A 1 192 ? -13.741 -15.078 16.527 1.00 84.75 192 GLU A CA 1
ATOM 1509 C C . GLU A 1 192 ? -14.095 -16.552 16.349 1.00 84.75 192 GLU A C 1
ATOM 1511 O O . GLU A 1 192 ? -14.097 -17.080 15.238 1.00 84.75 192 GLU A O 1
ATOM 1516 N N . LYS A 1 193 ? -14.457 -17.224 17.446 1.00 87.19 193 LYS A N 1
ATOM 1517 C CA . LYS A 1 193 ? -14.908 -18.621 17.449 1.00 87.19 193 LYS A CA 1
ATOM 1518 C C . LYS A 1 193 ? -16.426 -18.754 17.313 1.00 87.19 193 LYS A C 1
ATOM 1520 O O . LYS A 1 193 ? -16.937 -19.871 17.367 1.00 87.19 193 LYS A O 1
ATOM 1525 N N . ALA A 1 194 ? -17.143 -17.640 17.177 1.00 86.19 194 ALA A N 1
ATOM 1526 C CA . ALA A 1 194 ? -18.599 -17.577 17.260 1.00 86.19 194 ALA A CA 1
ATOM 1527 C C . ALA A 1 194 ? -19.245 -16.700 16.172 1.00 86.19 194 ALA A C 1
ATOM 1529 O O . ALA A 1 194 ? -20.339 -16.184 16.383 1.00 86.19 194 ALA A O 1
ATOM 1530 N N . GLY A 1 195 ? -18.589 -16.563 15.014 1.00 76.62 195 GLY A N 1
ATOM 1531 C CA . GLY A 1 195 ? -19.164 -15.929 13.820 1.00 76.62 195 GLY A CA 1
ATOM 1532 C C . GLY A 1 195 ? -18.518 -14.610 13.389 1.00 76.62 195 GLY A C 1
ATOM 1533 O O . GLY A 1 195 ? -18.885 -14.105 12.334 1.00 76.62 195 GLY A O 1
ATOM 1534 N N . LEU A 1 196 ? -17.546 -14.083 14.142 1.00 82.06 196 LEU A N 1
ATOM 1535 C CA . LEU A 1 196 ? -16.825 -12.843 13.818 1.00 82.06 196 LEU A CA 1
ATOM 1536 C C . LEU A 1 196 ? -15.305 -13.086 13.712 1.00 82.06 196 LEU A C 1
ATOM 1538 O O . LEU A 1 196 ? -14.559 -12.603 14.563 1.00 82.06 196 LEU A O 1
ATOM 1542 N N . PRO A 1 197 ? -14.828 -13.885 12.734 1.00 74.56 197 PRO A N 1
ATOM 1543 C CA . PRO A 1 197 ? -13.403 -14.185 12.602 1.00 74.56 197 PRO A CA 1
ATOM 1544 C C . PRO A 1 197 ? -12.601 -12.905 12.339 1.00 74.56 197 PRO A C 1
ATOM 1546 O O . PRO A 1 197 ? -12.984 -12.114 11.482 1.00 74.56 197 PRO A O 1
ATOM 1549 N N . GLU A 1 198 ? -11.499 -12.731 13.074 1.00 74.12 198 GLU A N 1
ATOM 1550 C CA . GLU A 1 198 ? -10.544 -11.619 12.904 1.00 74.12 198 GLU A CA 1
ATOM 1551 C C . GLU A 1 198 ? -11.179 -10.217 13.017 1.00 74.12 198 GLU A C 1
ATOM 1553 O O . GLU A 1 198 ? -10.701 -9.251 12.423 1.00 74.12 198 GLU A O 1
ATOM 1558 N N . TYR A 1 199 ? -12.288 -10.095 13.753 1.00 76.56 199 TYR A N 1
ATOM 1559 C CA . TYR A 1 199 ? -12.988 -8.826 13.903 1.00 76.56 199 TYR A CA 1
ATOM 1560 C C . TYR A 1 199 ? -12.440 -8.005 15.074 1.00 76.56 199 TYR A C 1
ATOM 1562 O O . TYR A 1 199 ? -12.716 -8.316 16.231 1.00 76.56 199 TYR A O 1
ATOM 1570 N N . ASP A 1 200 ? -11.800 -6.880 14.752 1.00 84.19 200 ASP A N 1
ATOM 1571 C CA . ASP A 1 200 ? -11.459 -5.832 15.716 1.00 84.19 200 ASP A CA 1
ATOM 1572 C C . ASP A 1 200 ? -12.471 -4.676 15.633 1.00 84.19 200 ASP A C 1
ATOM 1574 O O . ASP A 1 200 ? -12.705 -4.080 14.569 1.00 84.19 200 ASP A O 1
ATOM 1578 N N . GLY A 1 201 ? -13.058 -4.290 16.764 1.00 89.31 201 GLY A N 1
ATOM 1579 C CA . GLY A 1 201 ? -14.012 -3.189 16.828 1.00 89.31 201 GLY A CA 1
ATOM 1580 C C . GLY A 1 201 ? -15.014 -3.302 17.967 1.00 89.31 201 GLY A C 1
ATOM 1581 O O . GLY A 1 201 ? -14.792 -3.947 18.988 1.00 89.31 201 GLY A O 1
ATOM 1582 N N . VAL A 1 202 ? -16.142 -2.616 17.801 1.00 95.06 202 VAL A N 1
ATOM 1583 C CA . VAL A 1 202 ? -17.230 -2.592 18.779 1.00 95.06 202 VAL A CA 1
ATOM 1584 C C . VAL A 1 202 ? -18.220 -3.709 18.475 1.00 95.06 202 VAL A C 1
ATOM 1586 O O . VAL A 1 202 ? -18.698 -3.822 17.346 1.00 95.06 202 VAL A O 1
ATOM 1589 N N . VAL A 1 203 ? -18.596 -4.480 19.493 1.00 96.75 203 VAL A N 1
ATOM 1590 C CA . VAL A 1 203 ? -19.731 -5.409 19.453 1.00 96.75 203 VAL A CA 1
ATOM 1591 C C . VAL A 1 203 ? -20.636 -5.133 20.643 1.00 96.75 203 VAL A C 1
ATOM 1593 O O . VAL A 1 203 ? -20.195 -4.998 21.785 1.00 96.75 203 VAL A O 1
ATOM 1596 N N . TRP A 1 204 ? -21.930 -5.034 20.375 1.00 97.81 204 TRP A N 1
ATOM 1597 C CA . TRP A 1 204 ? -22.945 -4.857 21.399 1.00 97.81 204 TRP A CA 1
ATOM 1598 C C . TRP A 1 204 ? -23.630 -6.171 21.699 1.00 97.81 204 TRP A C 1
ATOM 1600 O O . TRP A 1 204 ? -24.098 -6.831 20.782 1.00 97.81 204 TRP A O 1
ATOM 1610 N N . PHE A 1 205 ? -23.787 -6.483 22.979 1.00 97.88 205 PHE A N 1
ATOM 1611 C CA . PHE A 1 205 ? -24.553 -7.612 23.479 1.00 97.88 205 PHE A CA 1
ATOM 1612 C C . PHE A 1 205 ? -25.770 -7.118 24.250 1.00 97.88 205 PHE A C 1
ATOM 1614 O O . PHE A 1 205 ? -25.683 -6.183 25.048 1.00 97.88 205 PHE A O 1
ATOM 1621 N N . ARG A 1 206 ? -26.917 -7.758 24.039 1.00 97.69 206 ARG A N 1
ATOM 1622 C CA . ARG A 1 206 ? -28.159 -7.510 24.766 1.00 97.69 206 ARG A CA 1
ATOM 1623 C C . ARG A 1 206 ? -28.806 -8.806 25.221 1.00 97.69 206 ARG A C 1
ATOM 1625 O O . ARG A 1 206 ? -28.860 -9.796 24.490 1.00 97.69 206 ARG A O 1
ATOM 1632 N N . ARG A 1 207 ? -29.339 -8.778 26.440 1.00 96.25 207 ARG A N 1
ATOM 1633 C CA . ARG A 1 207 ? -30.106 -9.887 27.005 1.00 96.25 207 ARG A CA 1
ATOM 1634 C C . ARG A 1 207 ? -31.210 -9.382 27.909 1.00 96.25 207 ARG A C 1
ATOM 1636 O O . ARG A 1 207 ? -30.995 -8.520 28.761 1.00 96.25 207 ARG A O 1
ATOM 1643 N N . THR A 1 208 ? -32.388 -9.965 27.737 1.00 96.25 208 THR A N 1
ATOM 1644 C CA . THR A 1 208 ? -33.484 -9.852 28.692 1.00 96.25 208 THR A CA 1
ATOM 1645 C C . THR A 1 208 ? -33.363 -10.960 29.739 1.00 96.25 208 THR A C 1
ATOM 1647 O O . THR A 1 208 ? -33.137 -12.119 29.394 1.00 96.25 208 THR A O 1
ATOM 1650 N N . ILE A 1 209 ? -33.530 -10.608 31.013 1.00 95.69 209 ILE A N 1
ATOM 1651 C CA . ILE A 1 209 ? -33.563 -11.550 32.135 1.00 95.69 209 ILE A CA 1
ATOM 1652 C C . ILE A 1 209 ? -34.785 -11.313 33.021 1.00 95.69 209 ILE A C 1
ATOM 1654 O O . ILE A 1 209 ? -35.290 -10.193 33.109 1.00 95.69 209 ILE A O 1
ATOM 1658 N N . GLU A 1 210 ? -35.215 -12.362 33.715 1.00 95.44 210 GLU A N 1
ATOM 1659 C CA . GLU A 1 210 ? -36.209 -12.277 34.784 1.00 95.44 210 GLU A CA 1
ATOM 1660 C C . GLU A 1 210 ? -35.501 -12.174 36.139 1.00 95.44 210 GLU A C 1
ATOM 1662 O O . GLU A 1 210 ? -34.679 -13.021 36.495 1.00 95.44 210 GLU A O 1
ATOM 1667 N N . VAL A 1 211 ? -35.809 -11.119 36.891 1.00 94.94 211 VAL A N 1
ATOM 1668 C CA . VAL A 1 211 ? -35.195 -10.810 38.184 1.00 94.94 211 VAL A CA 1
ATOM 1669 C C . VAL A 1 211 ? -36.212 -11.036 39.304 1.00 94.94 211 VAL A C 1
ATOM 1671 O O . VAL A 1 211 ? -37.290 -10.433 39.290 1.00 94.94 211 VAL A O 1
ATOM 1674 N N . PRO A 1 212 ? -35.894 -11.860 40.318 1.00 91.12 212 PRO A N 1
ATOM 1675 C CA . PRO A 1 212 ? -36.774 -12.056 41.463 1.00 91.12 212 PRO A CA 1
ATOM 1676 C C . PRO A 1 212 ? -37.036 -10.757 42.237 1.00 91.12 212 PRO A C 1
ATOM 1678 O O . PRO A 1 212 ? -36.132 -9.946 42.449 1.00 91.12 212 PRO A O 1
ATOM 1681 N N . ALA A 1 213 ? -38.255 -10.591 42.757 1.00 88.94 213 ALA A N 1
ATOM 1682 C CA . ALA A 1 213 ? -38.648 -9.393 43.508 1.00 88.94 213 ALA A CA 1
ATOM 1683 C C . ALA A 1 213 ? -37.753 -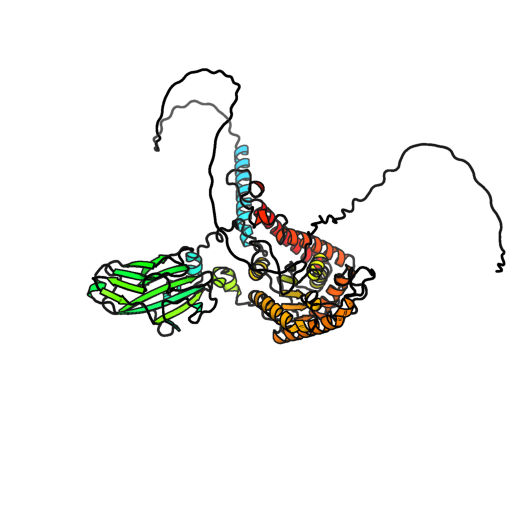9.111 44.735 1.00 88.94 213 ALA A C 1
ATOM 1685 O O . ALA A 1 213 ? -37.515 -7.951 45.070 1.00 88.94 213 ALA A O 1
ATOM 1686 N N . LEU A 1 214 ? -37.219 -10.162 45.373 1.00 86.94 214 LEU A N 1
ATOM 1687 C CA . LEU A 1 214 ? -36.300 -10.053 46.514 1.00 86.94 214 LEU A CA 1
ATOM 1688 C C . LEU A 1 214 ? -34.935 -9.458 46.137 1.00 86.94 214 LEU A C 1
ATOM 1690 O O . LEU A 1 214 ? -34.284 -8.847 46.981 1.00 86.94 214 LEU A O 1
ATOM 1694 N N . MET A 1 215 ? -34.499 -9.634 44.888 1.00 89.94 215 MET A N 1
ATOM 1695 C CA . MET A 1 215 ? -33.242 -9.084 44.377 1.00 89.94 215 MET A CA 1
ATOM 1696 C C . MET A 1 215 ? -33.417 -7.637 43.895 1.00 89.94 215 MET A C 1
ATOM 1698 O O . MET A 1 215 ? -32.518 -6.824 44.069 1.00 89.94 215 MET A O 1
ATOM 1702 N N . ALA A 1 216 ? -34.581 -7.293 43.334 1.00 87.44 216 ALA A N 1
ATOM 1703 C CA . ALA A 1 216 ? -34.818 -5.980 42.728 1.00 87.44 216 ALA A CA 1
ATOM 1704 C C . ALA A 1 216 ? -34.709 -4.791 43.707 1.00 87.44 216 ALA A C 1
ATOM 1706 O O . ALA A 1 216 ? -34.325 -3.690 43.312 1.00 87.44 216 ALA A O 1
ATOM 1707 N N . ASN A 1 217 ? -35.028 -5.018 44.985 1.00 82.00 217 ASN A N 1
ATOM 1708 C CA . ASN A 1 217 ? -35.055 -3.984 46.027 1.00 82.00 217 ASN A CA 1
ATOM 1709 C C . ASN A 1 217 ? -33.800 -3.962 46.917 1.00 82.00 217 ASN A C 1
ATOM 1711 O O . ASN A 1 217 ? -33.768 -3.225 47.901 1.00 82.00 217 ASN A O 1
ATOM 1715 N N . ALA A 1 218 ? -32.787 -4.768 46.602 1.00 85.19 218 ALA A N 1
ATOM 1716 C CA . ALA A 1 218 ? -31.563 -4.886 47.386 1.00 85.19 218 ALA A CA 1
ATOM 1717 C C . ALA A 1 218 ? -30.333 -4.490 46.564 1.00 85.19 218 ALA A C 1
ATOM 1719 O O . ALA A 1 218 ? -30.413 -4.258 45.357 1.00 85.19 218 ALA A O 1
ATOM 1720 N N . GLU A 1 219 ? -29.180 -4.425 47.227 1.00 89.81 219 GLU A N 1
ATOM 1721 C CA . GLU A 1 219 ? -27.904 -4.385 46.521 1.00 89.81 219 GLU A CA 1
ATOM 1722 C C . GLU A 1 219 ? -27.696 -5.696 45.753 1.00 89.81 219 GLU A C 1
ATOM 1724 O O . GLU A 1 219 ? -27.908 -6.795 46.277 1.00 89.81 219 GLU A O 1
ATOM 1729 N N . ALA A 1 220 ? -27.261 -5.569 44.503 1.00 95.50 220 ALA A N 1
ATOM 1730 C CA . ALA A 1 220 ? -26.933 -6.696 43.643 1.00 95.50 220 ALA A CA 1
ATOM 1731 C C . ALA A 1 220 ? -25.567 -6.480 42.984 1.00 95.50 220 ALA A C 1
ATOM 1733 O O . ALA A 1 220 ? -25.075 -5.358 42.890 1.00 95.50 220 ALA A O 1
ATOM 1734 N N . THR A 1 221 ? -24.939 -7.555 42.527 1.00 96.75 221 THR A N 1
ATOM 1735 C CA . THR A 1 221 ? -23.682 -7.524 41.776 1.00 96.75 221 THR A CA 1
ATOM 1736 C C . THR A 1 221 ? -23.879 -8.207 40.436 1.00 96.75 221 THR A C 1
ATOM 1738 O O . THR A 1 221 ? -24.320 -9.355 40.380 1.00 96.75 221 THR A O 1
ATOM 1741 N N . LEU A 1 222 ? -23.548 -7.490 39.366 1.00 97.00 222 LEU A N 1
ATOM 1742 C CA . LEU A 1 222 ? -23.500 -7.999 38.005 1.00 97.00 222 LEU A CA 1
ATOM 1743 C C . LEU A 1 222 ? -22.065 -8.415 37.679 1.00 97.00 222 LEU A C 1
ATOM 1745 O O . LEU A 1 222 ? -21.194 -7.554 37.579 1.00 97.00 222 LEU A O 1
ATOM 1749 N N . GLU A 1 223 ? -21.829 -9.711 37.510 1.00 96.38 223 GLU A N 1
ATOM 1750 C CA . GLU A 1 223 ? -20.551 -10.274 37.071 1.00 96.38 223 GLU A CA 1
ATOM 1751 C C . GLU A 1 223 ? -20.650 -10.663 35.587 1.00 96.38 223 GLU A C 1
ATOM 1753 O O . GLU A 1 223 ? -21.571 -11.384 35.191 1.00 96.38 223 GLU A O 1
ATOM 1758 N N . LEU A 1 224 ? -19.711 -10.182 34.765 1.00 95.12 224 LEU A N 1
ATOM 1759 C CA . LEU A 1 224 ? -19.673 -10.447 33.320 1.00 95.12 224 LEU A CA 1
ATOM 1760 C C . LEU A 1 224 ? -18.438 -11.234 32.865 1.00 95.12 224 LEU A C 1
ATOM 1762 O O . LEU A 1 224 ? -18.225 -11.379 31.671 1.00 95.12 224 LEU A O 1
ATOM 1766 N N . GLY A 1 225 ? -17.633 -11.766 33.782 1.00 91.62 225 GLY A N 1
ATOM 1767 C CA . GLY A 1 225 ? -16.357 -12.392 33.430 1.00 91.62 225 GLY A CA 1
ATOM 1768 C C . GLY A 1 225 ? -15.343 -11.378 32.892 1.00 91.62 225 GLY A C 1
ATOM 1769 O O . GLY A 1 225 ? -15.531 -10.171 33.039 1.00 91.62 225 GLY A O 1
ATOM 1770 N N . ALA A 1 226 ? -14.235 -11.855 32.333 1.00 89.88 226 ALA A N 1
ATOM 1771 C CA . ALA A 1 226 ? -13.276 -10.997 31.647 1.00 89.88 226 ALA A CA 1
ATOM 1772 C C . ALA A 1 226 ? -13.808 -10.585 30.273 1.00 89.88 226 ALA A C 1
ATOM 1774 O O . ALA A 1 226 ? -14.403 -11.388 29.552 1.00 89.88 226 ALA A O 1
ATOM 1775 N N . ILE A 1 227 ? -13.590 -9.316 29.943 1.00 91.44 227 ILE A N 1
ATOM 1776 C CA . ILE A 1 227 ? -13.981 -8.726 28.671 1.00 91.44 227 ILE A CA 1
ATOM 1777 C C . ILE A 1 227 ? -12.729 -8.128 28.041 1.00 91.44 227 ILE A C 1
ATOM 1779 O O . ILE A 1 227 ? -12.057 -7.316 28.681 1.00 91.44 227 ILE A O 1
ATOM 1783 N N . ASP A 1 228 ? -12.456 -8.539 26.808 1.00 80.81 228 ASP A N 1
ATOM 1784 C CA . ASP A 1 228 ? -11.322 -8.079 26.014 1.00 80.81 228 ASP A CA 1
ATOM 1785 C C . ASP A 1 228 ? -11.787 -7.007 25.010 1.00 80.81 228 ASP A C 1
ATOM 1787 O O . ASP A 1 228 ? -12.700 -7.272 24.222 1.00 80.81 228 ASP A O 1
ATOM 1791 N N . ASP A 1 229 ? -11.304 -5.762 25.038 1.00 78.50 229 ASP A N 1
ATOM 1792 C CA . ASP A 1 229 ? -10.345 -5.125 25.971 1.00 78.50 229 ASP A CA 1
ATOM 1793 C C . ASP A 1 229 ? -11.057 -4.128 26.905 1.00 78.50 229 ASP A C 1
ATOM 1795 O O . ASP A 1 229 ? -10.717 -3.945 28.078 1.00 78.50 229 ASP A O 1
ATOM 1799 N N . MET A 1 230 ? -12.088 -3.475 26.371 1.00 91.88 230 MET A N 1
ATOM 1800 C CA . MET A 1 230 ? -12.831 -2.391 26.997 1.00 91.88 230 MET A CA 1
ATOM 1801 C C . MET A 1 230 ? -14.326 -2.683 26.981 1.00 91.88 230 MET A C 1
ATOM 1803 O O . MET A 1 230 ? -14.847 -3.326 26.069 1.00 91.88 230 MET A O 1
ATOM 1807 N N . ASP A 1 231 ? -15.051 -2.150 27.961 1.00 95.00 231 ASP A N 1
ATOM 1808 C CA . ASP A 1 231 ? -16.497 -2.301 28.012 1.00 95.00 231 ASP A CA 1
ATOM 1809 C C . ASP A 1 231 ? -17.220 -1.090 28.603 1.00 95.00 231 ASP A C 1
ATOM 1811 O O . ASP A 1 231 ? -16.673 -0.306 29.381 1.00 95.00 231 ASP A O 1
ATOM 1815 N N . VAL A 1 232 ? -18.500 -0.975 28.262 1.00 96.12 232 VAL A N 1
ATOM 1816 C CA . VAL A 1 232 ? -19.471 -0.218 29.048 1.00 96.12 232 VAL A CA 1
ATOM 1817 C C . VAL A 1 232 ? -20.738 -1.042 29.188 1.00 96.12 232 VAL A C 1
ATOM 1819 O O . VAL A 1 232 ? -21.215 -1.641 28.225 1.00 96.12 232 VAL A O 1
ATOM 1822 N N . THR A 1 233 ? -21.306 -1.042 30.392 1.00 96.88 233 THR A N 1
ATOM 1823 C CA . THR A 1 233 ? -22.461 -1.869 30.730 1.00 96.88 233 THR A CA 1
ATOM 1824 C C . THR A 1 233 ? -23.628 -1.026 31.238 1.00 96.88 233 THR A C 1
ATOM 1826 O O . THR A 1 233 ? -23.463 -0.109 32.052 1.00 96.88 233 THR A O 1
ATOM 1829 N N . TRP A 1 234 ? -24.836 -1.375 30.789 1.00 97.25 234 TRP A N 1
ATOM 1830 C CA . TRP A 1 234 ? -26.098 -0.756 31.180 1.00 97.25 234 TRP A CA 1
ATOM 1831 C C . TRP A 1 234 ? -27.118 -1.790 31.658 1.00 97.25 234 TRP A C 1
ATOM 1833 O O . TRP A 1 234 ? -27.244 -2.875 31.093 1.00 97.25 234 TRP A O 1
ATOM 1843 N N . ILE A 1 235 ? -27.917 -1.389 32.646 1.00 96.56 235 ILE A N 1
ATOM 1844 C CA . ILE A 1 235 ? -29.125 -2.085 33.092 1.00 96.56 235 ILE A CA 1
ATOM 1845 C C . ILE A 1 235 ? -30.309 -1.149 32.892 1.00 96.56 235 ILE A C 1
ATOM 1847 O O . ILE A 1 235 ? -30.306 -0.019 33.380 1.00 96.56 235 ILE A O 1
ATOM 1851 N N . ASN A 1 236 ? -31.325 -1.605 32.161 1.00 94.81 236 ASN A N 1
ATOM 1852 C CA . ASN A 1 236 ? -32.535 -0.833 31.867 1.00 94.81 236 ASN A CA 1
ATOM 1853 C C . ASN A 1 236 ? -32.217 0.578 31.325 1.00 94.81 236 ASN A C 1
ATOM 1855 O O . ASN A 1 236 ? -32.810 1.574 31.732 1.00 94.81 236 ASN A O 1
ATOM 1859 N N . GLY A 1 237 ? -31.217 0.678 30.442 1.00 92.31 237 GLY A N 1
ATOM 1860 C CA . GLY A 1 237 ? -30.761 1.945 29.861 1.00 92.31 237 GLY A CA 1
ATOM 1861 C C . GLY A 1 237 ? -29.943 2.854 30.779 1.00 92.31 237 GLY A C 1
ATOM 1862 O O . GLY A 1 237 ? -29.477 3.895 30.321 1.00 92.31 237 GLY A O 1
ATOM 1863 N N . LYS A 1 238 ? -29.717 2.480 32.042 1.00 93.44 238 LYS A N 1
ATOM 1864 C CA . LYS A 1 238 ? -28.848 3.215 32.969 1.00 93.44 238 LYS A CA 1
ATOM 1865 C C . LYS A 1 238 ? -27.465 2.581 32.999 1.00 93.44 238 LYS A C 1
ATOM 1867 O O . LYS A 1 238 ? -27.351 1.372 33.172 1.00 93.44 238 LYS A O 1
ATOM 1872 N N . ARG A 1 239 ? -26.419 3.393 32.839 1.00 94.31 239 ARG A N 1
ATOM 1873 C CA . ARG A 1 239 ? -25.029 2.924 32.909 1.00 94.31 239 ARG A CA 1
ATOM 1874 C C . ARG A 1 239 ? -24.717 2.461 34.334 1.00 94.31 239 ARG A C 1
ATOM 1876 O O . ARG A 1 239 ? -24.999 3.196 35.276 1.00 94.31 239 ARG A O 1
ATOM 1883 N N . VAL A 1 240 ? -24.138 1.270 34.480 1.00 94.81 240 VAL A N 1
ATOM 1884 C CA . VAL A 1 240 ? -23.801 0.663 35.784 1.00 94.81 240 VAL A CA 1
ATOM 1885 C C . VAL A 1 240 ? -22.304 0.428 35.974 1.00 94.81 240 VAL A C 1
ATOM 1887 O O . VAL A 1 240 ? -21.856 0.245 37.101 1.00 94.81 240 VAL A O 1
ATOM 1890 N N . GLY A 1 241 ? -21.523 0.468 34.893 1.00 94.12 241 GLY A N 1
ATOM 1891 C CA . GLY A 1 241 ? -20.076 0.304 34.946 1.00 94.12 241 GLY A CA 1
ATOM 1892 C C . GLY A 1 241 ? -19.426 0.305 33.568 1.00 94.12 241 GLY A C 1
ATOM 1893 O O . GLY A 1 241 ? -20.085 0.576 32.558 1.00 94.12 241 GLY A O 1
ATOM 1894 N N . GLY A 1 242 ? -18.123 0.051 33.548 1.00 93.00 242 GLY A N 1
ATOM 1895 C CA . GLY A 1 242 ? -17.330 -0.119 32.335 1.00 93.00 242 GLY A CA 1
ATOM 1896 C C . GLY A 1 242 ? -15.844 0.100 32.588 1.00 93.00 242 GLY A C 1
ATOM 1897 O O . GLY A 1 242 ? -15.484 0.951 33.404 1.00 93.00 242 GLY A O 1
ATOM 1898 N N . HIS A 1 243 ? -15.004 -0.658 31.894 1.00 90.69 243 HIS A N 1
ATOM 1899 C CA . HIS A 1 243 ? -13.569 -0.411 31.798 1.00 90.69 243 HIS A CA 1
ATOM 1900 C C . HIS A 1 243 ? -13.293 0.270 30.461 1.00 90.69 243 HIS A C 1
ATOM 1902 O O . HIS A 1 243 ? -13.334 -0.346 29.403 1.00 90.69 243 HIS A O 1
ATOM 1908 N N . GLU A 1 244 ? -13.076 1.580 30.514 1.00 86.31 244 GLU A N 1
ATOM 1909 C CA . GLU A 1 244 ? -12.981 2.439 29.330 1.00 86.31 244 GLU A CA 1
ATOM 1910 C C . GLU A 1 244 ? -11.533 2.812 28.966 1.00 86.31 244 GLU A C 1
ATOM 1912 O O . GLU A 1 244 ? -11.305 3.757 28.210 1.00 86.31 244 GLU A O 1
ATOM 1917 N N . GLN A 1 245 ? -10.559 2.091 29.521 1.00 80.31 245 GLN A N 1
ATOM 1918 C CA . GLN A 1 245 ? -9.137 2.218 29.210 1.00 80.31 245 GLN A CA 1
ATOM 1919 C C . GLN A 1 245 ? -8.602 0.859 28.731 1.00 80.31 245 GLN A C 1
ATOM 1921 O O . GLN A 1 245 ? -9.028 -0.157 29.281 1.00 80.31 245 GLN A O 1
ATOM 1926 N N . PRO A 1 246 ? -7.697 0.823 27.735 1.00 77.50 246 PRO A N 1
ATOM 1927 C CA . PRO A 1 246 ? -7.053 -0.417 27.299 1.00 77.50 246 PRO A CA 1
ATOM 1928 C C . PRO A 1 246 ? -6.226 -1.083 28.406 1.00 77.50 246 PRO A C 1
ATOM 1930 O O . PRO A 1 246 ? -5.779 -0.413 29.340 1.00 77.50 246 PRO A O 1
ATOM 1933 N N . GLY A 1 247 ? -5.956 -2.384 28.253 1.00 75.56 247 GLY A N 1
ATOM 1934 C CA . GLY A 1 247 ? -5.059 -3.136 29.140 1.00 75.56 247 GLY A CA 1
ATOM 1935 C C . GLY A 1 247 ? -5.762 -3.936 30.239 1.00 75.56 247 GLY A C 1
ATOM 1936 O O . GLY A 1 247 ? -5.091 -4.540 31.074 1.00 75.56 247 GLY A O 1
ATOM 1937 N N . ASP A 1 248 ? -7.096 -3.975 30.219 1.00 82.81 248 ASP A N 1
ATOM 1938 C CA . ASP A 1 248 ? -7.934 -4.714 31.167 1.00 82.81 248 ASP A CA 1
ATOM 1939 C C . ASP A 1 248 ? -8.496 -6.033 30.589 1.00 82.81 248 ASP A C 1
ATOM 1941 O O . ASP A 1 248 ? -9.419 -6.610 31.170 1.00 82.81 248 ASP A O 1
ATOM 1945 N N . HIS A 1 249 ? -7.946 -6.555 29.487 1.00 81.00 249 HIS A N 1
ATOM 1946 C CA . HIS A 1 249 ? -8.425 -7.763 28.791 1.00 81.00 249 HIS A CA 1
ATOM 1947 C C . HIS A 1 249 ? -8.610 -9.013 29.670 1.00 81.00 249 HIS A C 1
ATOM 1949 O O . HIS A 1 249 ? -9.537 -9.793 29.459 1.00 81.00 249 HIS A O 1
ATOM 1955 N N . PHE A 1 250 ? -7.784 -9.206 30.706 1.00 83.38 250 PHE A N 1
ATOM 1956 C CA . PHE A 1 250 ? -7.925 -10.334 31.643 1.00 83.38 250 PHE A CA 1
ATOM 1957 C C . PHE A 1 250 ? -8.697 -10.003 32.930 1.00 83.38 250 PHE A C 1
ATOM 1959 O O . PHE A 1 250 ? -8.897 -10.888 33.765 1.00 83.38 250 PHE A O 1
ATOM 1966 N N . THR A 1 251 ? -9.136 -8.758 33.124 1.00 86.56 251 THR A N 1
ATOM 1967 C CA . THR A 1 251 ? -9.768 -8.309 34.373 1.00 86.56 251 THR A CA 1
ATOM 1968 C C . THR A 1 251 ? -11.246 -8.732 34.418 1.00 86.56 251 THR A C 1
ATOM 1970 O O . THR A 1 251 ? -12.038 -8.290 33.591 1.00 86.56 251 THR A O 1
ATOM 1973 N N . PRO A 1 252 ? -11.715 -9.546 35.379 1.00 90.50 252 PRO A N 1
ATOM 1974 C CA . PRO A 1 252 ? -13.143 -9.837 35.484 1.00 90.50 252 PRO A CA 1
ATOM 1975 C C . PRO A 1 252 ? -13.962 -8.582 35.812 1.00 90.50 252 PRO A C 1
ATOM 1977 O O . PRO A 1 252 ? -13.623 -7.830 36.726 1.00 90.50 252 PRO A O 1
ATOM 1980 N N . ARG A 1 253 ? -15.068 -8.373 35.098 1.00 93.12 253 ARG A N 1
ATOM 1981 C CA . ARG A 1 253 ? -15.990 -7.256 35.308 1.00 93.12 253 ARG A CA 1
ATOM 1982 C C . ARG A 1 253 ? -17.015 -7.607 36.383 1.00 93.12 253 ARG A C 1
ATOM 1984 O O . ARG A 1 253 ? -17.742 -8.593 36.255 1.00 93.12 253 ARG A O 1
ATOM 1991 N N . ALA A 1 254 ? -17.083 -6.784 37.428 1.00 94.50 254 ALA A N 1
ATOM 1992 C CA . ALA A 1 254 ? -18.059 -6.902 38.509 1.00 94.50 254 ALA A CA 1
ATOM 1993 C C . ALA A 1 254 ? -18.601 -5.519 38.902 1.00 94.50 254 ALA A C 1
ATOM 1995 O O . ALA A 1 254 ? -17.883 -4.698 39.475 1.00 94.50 254 ALA A O 1
ATOM 1996 N N . TYR A 1 255 ? -19.878 -5.259 38.620 1.00 95.75 255 TYR A N 1
ATOM 1997 C CA . TYR A 1 255 ? -20.520 -3.969 38.883 1.00 95.75 255 TYR A CA 1
ATOM 1998 C C . TYR A 1 255 ? -21.541 -4.075 40.007 1.00 95.75 255 TYR A C 1
ATOM 2000 O O . TYR A 1 255 ? -22.479 -4.872 39.945 1.00 95.75 255 TYR A O 1
ATOM 2008 N N . LYS A 1 256 ? -21.379 -3.234 41.032 1.00 95.62 256 LYS A N 1
ATOM 2009 C CA . LYS A 1 256 ? -22.360 -3.097 42.110 1.00 95.62 256 LYS A CA 1
ATOM 2010 C C . LYS A 1 256 ? -23.550 -2.281 41.619 1.00 95.62 256 LYS A C 1
ATOM 2012 O O . LYS A 1 256 ? -23.395 -1.161 41.140 1.00 95.62 256 LYS A O 1
ATOM 2017 N N . LEU A 1 257 ? -24.737 -2.844 41.767 1.00 94.62 257 LEU A N 1
ATOM 2018 C CA . LEU A 1 257 ? -25.999 -2.228 41.400 1.00 94.62 257 LEU A CA 1
ATOM 2019 C C . LEU A 1 257 ? -26.637 -1.622 42.648 1.00 94.62 257 LEU A C 1
ATOM 2021 O O . LEU A 1 257 ? -26.882 -2.321 43.633 1.00 94.62 257 LEU A O 1
ATOM 2025 N N . ALA A 1 258 ? -26.914 -0.320 42.595 1.00 87.25 258 ALA A N 1
ATOM 2026 C CA . ALA A 1 258 ? -27.645 0.363 43.653 1.00 87.25 258 ALA A CA 1
ATOM 2027 C C . ALA A 1 258 ? -29.097 -0.156 43.743 1.00 87.25 258 ALA A C 1
ATOM 2029 O O . ALA A 1 258 ? -29.668 -0.549 42.716 1.00 87.25 258 ALA A O 1
ATOM 2030 N N . PRO A 1 259 ? -29.730 -0.097 44.930 1.00 86.69 259 PRO A N 1
ATOM 2031 C CA . PRO A 1 259 ? -31.151 -0.396 45.071 1.00 86.69 259 PRO A CA 1
ATOM 2032 C C . PRO A 1 259 ? -31.995 0.395 44.058 1.00 86.69 259 PRO A C 1
ATOM 2034 O O . PRO A 1 259 ? -31.802 1.598 43.873 1.00 86.69 259 PRO A O 1
ATOM 2037 N N . GLY A 1 260 ? -32.915 -0.285 43.367 1.00 84.94 260 GLY A N 1
ATOM 2038 C CA . GLY A 1 260 ? -33.755 0.318 42.323 1.00 84.94 260 GLY A CA 1
ATOM 2039 C C . GLY A 1 260 ? -33.117 0.415 40.928 1.00 84.94 260 GLY A C 1
ATOM 2040 O O . GLY A 1 260 ? -33.745 0.944 40.008 1.00 84.94 260 GLY A O 1
ATOM 2041 N N . ALA A 1 261 ? -31.896 -0.099 40.727 1.00 90.69 261 ALA A N 1
ATOM 2042 C CA . ALA A 1 261 ? -31.352 -0.325 39.382 1.00 90.69 261 ALA A CA 1
ATOM 2043 C C . ALA A 1 261 ? -32.097 -1.456 38.644 1.00 90.69 261 ALA A C 1
ATOM 2045 O O . ALA A 1 261 ? -32.295 -1.395 37.427 1.00 90.69 261 ALA A O 1
ATOM 2046 N N . LEU A 1 262 ? -32.534 -2.466 39.399 1.00 94.62 262 LEU A N 1
ATOM 2047 C CA . LEU A 1 262 ? -33.302 -3.613 38.930 1.00 94.62 262 LEU A CA 1
ATOM 2048 C C . LEU A 1 262 ? -34.802 -3.406 39.184 1.00 94.62 262 LEU A C 1
ATOM 2050 O O . LEU A 1 262 ? -35.205 -2.736 40.134 1.00 94.62 262 LEU A O 1
ATOM 2054 N N . LYS A 1 263 ? -35.633 -4.019 38.344 1.00 94.25 263 LYS A N 1
ATOM 2055 C CA . LYS A 1 263 ? -37.093 -4.091 38.493 1.00 94.25 263 LYS A CA 1
ATOM 2056 C C . LYS A 1 263 ? -37.493 -5.532 38.825 1.00 94.25 263 LYS A C 1
ATOM 2058 O O . LYS A 1 263 ? -36.822 -6.448 38.359 1.00 94.25 263 LYS A O 1
ATOM 2063 N N . PRO A 1 264 ? -38.560 -5.791 39.594 1.00 93.62 264 PRO A N 1
ATOM 2064 C CA . PRO A 1 264 ? -39.122 -7.135 39.661 1.00 93.62 264 PRO A CA 1
ATOM 2065 C C . PRO A 1 264 ? -39.554 -7.603 38.263 1.00 93.62 264 PRO A C 1
ATOM 2067 O O . PRO A 1 264 ? -40.204 -6.852 37.536 1.00 93.62 264 PRO A O 1
ATOM 2070 N N . GLY A 1 265 ? -39.200 -8.833 37.895 1.00 95.06 265 GLY A N 1
ATOM 2071 C CA . GLY A 1 265 ? -39.490 -9.408 36.583 1.00 95.06 265 GLY A CA 1
ATOM 2072 C C . GLY A 1 265 ? -38.495 -8.974 35.503 1.00 95.06 265 GLY A C 1
ATOM 2073 O O . GLY A 1 265 ? -37.279 -9.032 35.702 1.00 95.06 265 GLY A O 1
ATOM 2074 N N . ARG A 1 266 ? -39.006 -8.543 34.347 1.00 95.19 266 ARG A N 1
ATOM 2075 C CA . ARG A 1 266 ? -38.214 -8.294 33.136 1.00 95.19 266 ARG A CA 1
ATOM 2076 C C . ARG A 1 266 ? -37.216 -7.139 33.290 1.00 95.19 266 ARG A C 1
ATOM 2078 O O . ARG A 1 266 ? -37.601 -5.998 33.540 1.00 95.19 266 ARG A O 1
ATOM 2085 N N . ASN A 1 267 ? -35.937 -7.419 33.046 1.00 96.19 267 ASN A N 1
ATOM 2086 C CA . ASN A 1 267 ? -34.851 -6.435 32.978 1.00 96.19 267 ASN A CA 1
ATOM 2087 C C . ASN A 1 267 ? -34.019 -6.636 31.714 1.00 96.19 267 ASN A C 1
ATOM 2089 O O . ASN A 1 267 ? -33.869 -7.760 31.238 1.00 96.19 267 ASN A O 1
ATOM 2093 N N . ASN A 1 268 ? -33.439 -5.553 31.199 1.00 96.19 268 ASN A N 1
ATOM 2094 C CA . ASN A 1 268 ? -32.566 -5.587 30.028 1.00 96.19 268 ASN A CA 1
ATOM 2095 C C . ASN A 1 268 ? -31.132 -5.229 30.411 1.00 96.19 268 ASN A C 1
ATOM 2097 O O . ASN A 1 268 ? -30.896 -4.183 31.016 1.00 96.19 268 ASN A O 1
ATOM 2101 N N . ILE A 1 269 ? -30.191 -6.072 29.997 1.00 97.88 269 ILE A N 1
ATOM 2102 C CA . ILE A 1 269 ? -28.754 -5.821 30.077 1.00 97.88 269 ILE A CA 1
ATOM 2103 C C . ILE A 1 269 ? -28.256 -5.464 28.681 1.00 97.88 269 ILE A C 1
ATOM 2105 O O . ILE A 1 269 ? -28.606 -6.146 27.716 1.00 97.88 269 ILE A O 1
ATOM 2109 N N . ALA A 1 270 ? -27.448 -4.412 28.581 1.00 97.94 270 ALA A N 1
ATOM 2110 C CA . ALA A 1 270 ? -26.686 -4.088 27.383 1.00 97.94 270 ALA A CA 1
ATOM 2111 C C . ALA A 1 270 ? -25.204 -3.961 27.745 1.00 97.94 270 ALA A C 1
ATOM 2113 O O . ALA A 1 270 ? -24.872 -3.301 28.729 1.00 97.94 270 ALA A O 1
ATOM 2114 N N . VAL A 1 271 ? -24.332 -4.576 26.954 1.00 97.75 271 VAL A N 1
ATOM 2115 C CA . VAL A 1 271 ? -22.876 -4.523 27.114 1.00 97.75 271 VAL A CA 1
ATOM 2116 C C . VAL A 1 271 ? -22.288 -4.111 25.775 1.00 97.75 271 VAL A C 1
ATOM 2118 O O . VAL A 1 271 ? -22.497 -4.792 24.776 1.00 97.75 271 VAL A O 1
ATOM 2121 N N . ARG A 1 272 ? -21.582 -2.986 25.738 1.00 97.25 272 ARG A N 1
ATOM 2122 C CA . ARG A 1 272 ? -20.767 -2.589 24.589 1.00 97.25 272 ARG A CA 1
ATOM 2123 C C . ARG A 1 272 ? -19.351 -3.043 24.876 1.00 97.25 272 ARG A C 1
ATOM 2125 O O . ARG A 1 272 ? -18.770 -2.543 25.831 1.00 97.25 272 ARG A O 1
ATOM 2132 N N . VAL A 1 273 ? -18.821 -3.937 24.058 1.00 96.19 273 VAL A N 1
ATOM 2133 C CA . VAL A 1 273 ? -17.437 -4.405 24.128 1.00 96.19 273 VAL A CA 1
ATOM 2134 C C . VAL A 1 273 ? -16.661 -3.766 22.987 1.00 96.19 273 VAL A C 1
ATOM 2136 O O . VAL A 1 273 ? -17.183 -3.674 21.877 1.00 96.19 273 VAL A O 1
ATOM 2139 N N . PHE A 1 274 ? -15.454 -3.291 23.265 1.00 93.69 274 PHE A N 1
ATOM 2140 C CA . PHE A 1 274 ? -14.520 -2.818 22.255 1.00 93.69 274 PHE A CA 1
ATOM 2141 C C . PHE A 1 274 ? -13.213 -3.589 22.387 1.00 93.69 274 PHE A C 1
ATOM 2143 O O . PHE A 1 274 ? -12.559 -3.522 23.429 1.00 93.69 274 PHE A O 1
ATOM 2150 N N . ASP A 1 275 ? -12.865 -4.286 21.315 1.00 86.75 275 ASP A N 1
ATOM 2151 C CA . ASP A 1 275 ? -11.569 -4.919 21.128 1.00 86.75 275 ASP A CA 1
ATOM 2152 C C . ASP A 1 275 ? -10.803 -4.177 20.030 1.00 86.75 275 ASP A C 1
ATOM 2154 O O . ASP A 1 275 ? -11.389 -3.673 19.065 1.00 86.75 275 ASP A O 1
ATOM 2158 N N . HIS A 1 276 ? -9.493 -4.083 20.201 1.00 76.81 276 HIS A N 1
ATOM 2159 C CA . HIS A 1 276 ? -8.601 -3.401 19.276 1.00 76.81 276 HIS A CA 1
ATOM 2160 C C . HIS A 1 276 ? -7.439 -4.277 18.796 1.00 76.81 276 HIS A C 1
ATOM 2162 O O . HIS A 1 276 ? -6.522 -3.746 18.158 1.00 76.81 276 HIS A O 1
ATOM 2168 N N . GLY A 1 277 ? -7.480 -5.583 19.080 1.00 76.56 277 GLY A N 1
ATOM 2169 C CA . GLY A 1 277 ? -6.599 -6.572 18.478 1.00 76.56 277 GLY A CA 1
ATOM 2170 C C . GLY A 1 277 ? -6.706 -7.958 19.119 1.00 76.56 277 GLY A C 1
ATOM 2171 O O . GLY A 1 277 ? -6.799 -8.094 20.330 1.00 76.56 277 GLY A O 1
ATOM 2172 N N . HIS A 1 278 ? -6.444 -8.991 18.318 1.00 78.12 278 HIS A N 1
ATOM 2173 C CA . HIS A 1 278 ? -6.416 -10.409 18.704 1.00 78.12 278 HIS A CA 1
ATOM 2174 C C . HIS A 1 278 ? -7.795 -11.052 18.884 1.00 78.12 278 HIS A C 1
ATOM 2176 O O . HIS A 1 278 ? -8.302 -11.614 17.920 1.00 78.12 278 HIS A O 1
ATOM 2182 N N . GLY A 1 279 ? -8.292 -11.164 20.116 1.00 78.56 279 GLY A N 1
ATOM 2183 C CA . GLY A 1 279 ? -9.413 -12.041 20.437 1.00 78.56 279 GLY A CA 1
ATOM 2184 C C . GLY A 1 279 ? -10.429 -11.351 21.324 1.00 78.56 279 GLY A C 1
ATOM 2185 O O . GLY A 1 279 ? -10.296 -11.395 22.544 1.00 78.56 279 GLY A O 1
ATOM 2186 N N . GLY A 1 280 ? -11.493 -10.819 20.742 1.00 84.38 280 GLY A N 1
ATOM 2187 C CA . GLY A 1 280 ? -12.451 -9.987 21.450 1.00 84.38 280 GLY A CA 1
ATOM 2188 C C . GLY A 1 280 ? -13.629 -10.736 22.070 1.00 84.38 280 GLY A C 1
ATOM 2189 O O . GLY A 1 280 ? -13.927 -11.902 21.782 1.00 84.38 280 GLY A O 1
ATOM 2190 N N . GLY A 1 281 ? -14.348 -10.036 22.947 1.00 89.69 281 GLY A N 1
ATOM 2191 C CA . GLY A 1 281 ? -15.632 -10.484 23.489 1.00 89.69 281 GLY A CA 1
ATOM 2192 C C . GLY A 1 281 ? -15.628 -10.783 24.983 1.00 89.69 281 GLY A C 1
ATOM 2193 O O . GLY A 1 281 ? -14.769 -10.336 25.740 1.00 89.69 281 GLY A O 1
ATOM 2194 N N . ILE A 1 282 ? -16.656 -11.512 25.425 1.00 92.25 282 ILE A N 1
ATOM 2195 C CA . ILE A 1 282 ? -16.830 -11.907 26.827 1.00 92.25 282 ILE A CA 1
ATOM 2196 C C . ILE A 1 282 ? -16.227 -13.302 27.001 1.00 92.25 282 ILE A C 1
ATOM 2198 O O . ILE A 1 282 ? -16.895 -14.312 26.767 1.00 92.25 282 ILE A O 1
ATOM 2202 N N . ALA A 1 283 ? -14.944 -13.348 27.353 1.00 78.06 283 ALA A N 1
ATOM 2203 C CA . ALA A 1 283 ? -14.125 -14.551 27.306 1.00 78.06 283 ALA A CA 1
ATOM 2204 C C . ALA A 1 283 ? -14.480 -15.567 28.406 1.00 78.06 283 ALA A C 1
ATOM 2206 O O . ALA A 1 283 ? -14.811 -15.230 29.543 1.00 78.06 283 ALA A O 1
ATOM 2207 N N . GLN A 1 284 ? -14.361 -16.859 28.080 1.00 71.50 284 GLN A N 1
ATOM 2208 C CA . GLN A 1 284 ? -14.673 -17.965 28.999 1.00 71.50 284 GLN A CA 1
ATOM 2209 C C . GLN A 1 284 ? -13.629 -18.145 30.117 1.00 71.50 284 GLN A C 1
ATOM 2211 O O . GLN A 1 284 ? -13.877 -18.841 31.100 1.00 71.50 284 GLN A O 1
ATOM 2216 N N . THR A 1 285 ? -12.444 -17.562 29.964 1.00 62.22 285 THR A N 1
ATOM 2217 C CA . THR A 1 285 ? -11.241 -17.935 30.717 1.00 62.22 285 THR A CA 1
ATOM 2218 C C . THR A 1 285 ? -11.215 -17.415 32.154 1.00 62.22 285 THR A C 1
ATOM 2220 O O . THR A 1 285 ? -10.578 -18.046 33.001 1.00 62.22 285 THR A O 1
ATOM 2223 N N . HIS A 1 286 ? -11.920 -16.320 32.467 1.00 73.81 286 HIS A N 1
ATOM 2224 C CA . HIS A 1 286 ? -11.829 -15.674 33.779 1.00 73.81 286 HIS A CA 1
ATOM 2225 C C . HIS A 1 286 ? -13.169 -15.099 34.268 1.00 73.81 286 HIS A C 1
ATOM 2227 O O . HIS A 1 286 ? -13.853 -14.371 33.557 1.00 73.81 286 HIS A O 1
ATOM 2233 N N . GLY A 1 287 ? -13.511 -15.371 35.533 1.00 78.62 287 GLY A N 1
ATOM 2234 C CA . GLY A 1 287 ? -14.685 -14.810 36.215 1.00 78.62 287 GLY A CA 1
ATOM 2235 C C . GLY A 1 287 ? -16.002 -15.557 35.972 1.00 78.62 287 GLY A C 1
ATOM 2236 O O . GLY A 1 287 ? -16.033 -16.640 35.391 1.00 78.62 287 GLY A O 1
ATOM 2237 N N . LYS A 1 288 ? -17.102 -14.995 36.488 1.00 88.06 288 LYS A N 1
ATOM 2238 C CA . LYS A 1 288 ? -18.455 -15.553 36.356 1.00 88.06 288 LYS A CA 1
ATOM 2239 C C . LYS A 1 288 ? -19.318 -14.664 35.475 1.00 88.06 288 LYS A C 1
ATOM 2241 O O . LYS A 1 288 ? -19.172 -13.449 35.510 1.00 88.06 288 LYS A O 1
ATOM 2246 N N . LEU A 1 289 ? -20.260 -15.280 34.768 1.00 94.00 289 LEU A N 1
ATOM 2247 C CA . LEU A 1 289 ? -21.311 -14.596 34.021 1.00 94.00 289 LEU A CA 1
ATOM 2248 C C . LEU A 1 289 ? -22.636 -14.800 34.783 1.00 94.00 289 LEU A C 1
ATOM 2250 O O . LEU A 1 289 ? -23.389 -15.737 34.504 1.00 94.00 289 LEU A O 1
ATOM 2254 N N . GLU A 1 290 ? -22.877 -13.987 35.819 1.00 96.19 290 GLU A N 1
ATOM 2255 C CA . GLU A 1 290 ? -24.029 -14.106 36.732 1.00 96.19 290 GLU A CA 1
ATOM 2256 C C . GLU A 1 290 ? -24.478 -12.757 37.324 1.00 96.19 290 GLU A C 1
ATOM 2258 O O . GLU A 1 290 ? -23.691 -11.833 37.496 1.00 96.19 290 GLU A O 1
ATOM 2263 N N . LEU A 1 291 ? -25.757 -12.655 37.685 1.00 96.69 291 LEU A N 1
ATOM 2264 C CA . LEU A 1 291 ? -26.298 -11.594 38.535 1.00 96.69 291 LEU A CA 1
ATOM 2265 C C . LEU A 1 291 ? -26.586 -12.181 39.922 1.00 96.69 291 LEU A C 1
ATOM 2267 O O . LEU A 1 291 ? -27.274 -13.197 40.027 1.00 96.69 291 LEU A O 1
ATOM 2271 N N . SER A 1 292 ? -26.092 -11.555 40.989 1.00 95.31 292 SER A N 1
ATOM 2272 C CA . SER A 1 292 ? -26.267 -12.034 42.366 1.00 95.31 292 SER A CA 1
ATOM 2273 C C . SER A 1 292 ? -26.786 -10.945 43.304 1.00 95.31 292 SER A C 1
ATOM 2275 O O . SER A 1 292 ? -26.441 -9.779 43.165 1.00 95.31 292 SER A O 1
ATOM 2277 N N . GLY A 1 293 ? -27.624 -11.311 44.272 1.00 93.25 293 GLY A N 1
ATOM 2278 C CA . GLY A 1 293 ? -28.200 -10.378 45.246 1.00 93.25 293 GLY A CA 1
ATOM 2279 C C . GLY A 1 293 ? -29.217 -11.076 46.144 1.00 93.25 293 GLY A C 1
ATOM 2280 O O . GLY A 1 293 ? -29.844 -12.049 45.727 1.00 93.25 293 GLY A O 1
ATOM 2281 N N . SER A 1 294 ? -29.354 -10.630 47.394 1.00 90.12 294 SER A N 1
ATOM 2282 C CA . SER A 1 294 ? -30.290 -11.217 48.376 1.00 90.12 294 SER A CA 1
ATOM 2283 C C . SER A 1 294 ? -30.179 -12.747 48.537 1.00 90.12 294 SER A C 1
ATOM 2285 O O . SER A 1 294 ? -31.182 -13.438 48.696 1.00 90.12 294 SER A O 1
ATOM 2287 N N . GLY A 1 295 ? -28.963 -13.302 48.444 1.00 89.62 295 GLY A N 1
ATOM 2288 C CA . GLY A 1 295 ? -28.719 -14.752 48.514 1.00 89.62 295 GLY A CA 1
ATOM 2289 C C . GLY A 1 295 ? -29.159 -15.548 47.275 1.00 89.62 295 GLY A C 1
ATOM 2290 O O . GLY A 1 295 ? -29.046 -16.771 47.267 1.00 89.62 295 GLY A O 1
ATOM 2291 N N . GLN A 1 296 ? -29.638 -14.877 46.225 1.00 91.62 296 GLN A N 1
ATOM 2292 C CA . GLN A 1 296 ? -30.057 -15.477 44.961 1.00 91.62 296 GLN A CA 1
ATOM 2293 C C . GLN A 1 296 ? -29.039 -15.208 43.850 1.00 91.62 296 GLN A C 1
ATOM 2295 O O . GLN A 1 296 ? -28.274 -14.241 43.900 1.00 91.62 296 GLN A O 1
ATOM 2300 N N . LYS A 1 297 ? -29.051 -16.075 42.833 1.00 94.38 297 LYS A N 1
ATOM 2301 C CA . LYS A 1 297 ? -28.191 -15.991 41.651 1.00 94.38 297 LYS A CA 1
ATOM 2302 C C . LYS A 1 297 ? -28.992 -16.265 40.384 1.00 94.38 297 LYS A C 1
ATOM 2304 O O . LYS A 1 297 ? -29.784 -17.203 40.351 1.00 94.38 297 LYS A O 1
ATOM 2309 N N . VAL A 1 298 ? -28.745 -15.479 39.344 1.00 94.81 298 VAL A N 1
ATOM 2310 C CA . VAL A 1 298 ? -29.293 -15.653 37.996 1.00 94.81 298 VAL A CA 1
ATOM 2311 C C . VAL A 1 298 ? -28.118 -15.830 37.041 1.00 94.81 298 VAL A C 1
ATOM 2313 O O . VAL A 1 298 ? -27.273 -14.944 36.931 1.00 94.81 298 VAL A O 1
ATOM 2316 N N . SER A 1 299 ? -28.040 -16.975 36.360 1.00 95.25 299 SER A N 1
ATOM 2317 C CA . SER A 1 299 ? -26.984 -17.206 35.369 1.00 95.25 299 SER A CA 1
ATOM 2318 C C . SER A 1 299 ? -27.200 -16.329 34.138 1.00 95.25 299 SER A C 1
ATOM 2320 O O . SER A 1 299 ? -28.315 -16.209 33.627 1.00 95.25 299 SER A O 1
ATOM 2322 N N . LEU A 1 300 ? -26.110 -15.750 33.644 1.00 96.50 300 LEU A N 1
ATOM 2323 C CA . LEU A 1 300 ? -26.069 -14.955 32.424 1.00 96.50 300 LEU A CA 1
ATOM 2324 C C . LEU A 1 300 ? -25.348 -15.688 31.280 1.00 96.50 300 LEU A C 1
ATOM 2326 O O . LEU A 1 300 ? -25.159 -15.112 30.213 1.00 96.50 300 LEU A O 1
ATOM 2330 N N . ALA A 1 301 ? -24.969 -16.956 31.463 1.00 95.00 301 ALA A N 1
ATOM 2331 C CA . ALA A 1 301 ? -24.425 -17.791 30.392 1.00 95.00 301 ALA A CA 1
ATOM 2332 C C . ALA A 1 301 ? -25.517 -18.219 29.393 1.00 95.00 301 ALA A C 1
ATOM 2334 O O . ALA A 1 301 ? -26.714 -18.205 29.708 1.00 95.00 301 ALA A O 1
ATOM 2335 N N . GLY A 1 302 ? -25.118 -18.567 28.170 1.00 94.56 302 GLY A N 1
ATOM 2336 C CA . GLY A 1 302 ? -26.017 -18.983 27.090 1.00 94.56 302 GLY A CA 1
ATOM 2337 C C . GLY A 1 302 ? -26.301 -17.865 26.079 1.00 94.56 302 GLY A C 1
ATOM 2338 O O . GLY A 1 302 ? -25.421 -17.038 25.843 1.00 94.56 302 GLY A O 1
ATOM 2339 N N . PRO A 1 303 ? -27.496 -17.826 25.466 1.00 96.31 303 PRO A N 1
ATOM 2340 C CA . PRO A 1 303 ? -27.750 -16.974 24.312 1.00 96.31 303 PRO A CA 1
ATOM 2341 C C . PRO A 1 303 ? -27.823 -15.493 24.692 1.00 96.31 303 PRO A C 1
ATOM 2343 O O . PRO A 1 303 ? -28.557 -15.090 25.600 1.00 96.31 303 PRO A O 1
ATOM 2346 N N . TRP A 1 304 ? -27.076 -14.684 23.952 1.00 97.75 304 TRP A N 1
ATOM 2347 C CA . TRP A 1 304 ? -27.140 -13.229 23.941 1.00 97.75 304 TRP A CA 1
ATOM 2348 C C . TRP A 1 304 ? -27.390 -12.758 22.521 1.00 97.75 304 TRP A C 1
ATOM 2350 O O . TRP A 1 304 ? -26.793 -13.271 21.580 1.00 97.75 304 TRP A O 1
ATOM 2360 N N . HIS A 1 305 ? -28.247 -11.757 22.377 1.00 98.06 305 HIS A N 1
ATOM 2361 C CA . HIS A 1 305 ? -28.401 -11.077 21.105 1.00 98.06 305 HIS A CA 1
ATOM 2362 C C . HIS A 1 305 ? -27.222 -10.130 20.914 1.00 98.06 305 HIS A C 1
ATOM 2364 O O . HIS A 1 305 ? -26.885 -9.403 21.849 1.00 98.06 305 HIS A O 1
ATOM 2370 N N . TYR A 1 306 ? -26.610 -10.099 19.738 1.00 97.69 306 TYR A N 1
ATOM 2371 C CA . TYR A 1 306 ? -25.488 -9.222 19.453 1.00 97.69 306 TYR A CA 1
ATOM 2372 C C . TYR A 1 306 ? -25.640 -8.462 18.141 1.00 97.69 306 TYR A C 1
ATOM 2374 O O . TYR A 1 306 ? -26.335 -8.878 17.214 1.00 97.69 306 TYR A O 1
ATOM 2382 N N . LYS A 1 307 ? -24.977 -7.310 18.079 1.00 96.44 307 LYS A N 1
ATOM 2383 C CA . LYS A 1 307 ? -24.892 -6.497 16.875 1.00 96.44 307 LYS A CA 1
ATOM 2384 C C . LYS A 1 307 ? -23.521 -5.855 16.762 1.00 96.44 307 LYS A C 1
ATOM 2386 O O . LYS A 1 307 ? -23.016 -5.274 17.723 1.00 96.44 307 LYS A O 1
ATOM 2391 N N . VAL A 1 308 ? -22.948 -5.951 15.570 1.00 93.88 308 VAL A N 1
ATOM 2392 C CA . VAL A 1 308 ? -21.666 -5.337 15.227 1.00 93.88 308 VAL A CA 1
ATOM 2393 C C . VAL A 1 308 ? -21.831 -3.813 15.158 1.00 93.88 308 VAL A C 1
ATOM 2395 O O . VAL A 1 308 ? -22.779 -3.309 14.550 1.00 93.88 308 VAL A O 1
ATOM 2398 N N . GLY A 1 309 ? -20.950 -3.095 15.854 1.00 90.94 309 GLY A N 1
ATOM 2399 C CA . GLY A 1 309 ? -20.869 -1.636 15.910 1.00 90.94 309 GLY A CA 1
ATOM 2400 C C . GLY A 1 309 ? -19.819 -1.071 14.948 1.00 90.94 309 GLY A C 1
ATOM 2401 O O . GLY A 1 309 ? -19.614 -1.603 13.860 1.00 90.94 309 GLY A O 1
ATOM 2402 N N . ALA A 1 310 ? -19.155 0.023 15.329 1.00 85.75 310 ALA A N 1
ATOM 2403 C CA . ALA A 1 310 ? -18.019 0.545 14.558 1.00 85.75 310 ALA A CA 1
ATOM 2404 C C . ALA A 1 310 ? -16.815 -0.411 14.587 1.00 85.75 310 ALA A C 1
ATOM 2406 O O . ALA A 1 310 ? -16.381 -0.823 15.662 1.00 85.75 310 ALA A O 1
ATOM 2407 N N . SER A 1 311 ? -16.231 -0.693 13.421 1.00 85.44 311 SER A N 1
ATOM 2408 C CA . SER A 1 311 ? -14.964 -1.424 13.326 1.00 85.44 311 SER A CA 1
ATOM 2409 C C . SER A 1 311 ? -13.794 -0.581 13.834 1.00 85.44 311 SER A C 1
ATOM 2411 O O . SER A 1 311 ? -13.844 0.656 13.826 1.00 85.44 311 SER A O 1
ATOM 2413 N N . LEU A 1 312 ? -12.696 -1.239 14.213 1.00 81.19 312 LEU A N 1
ATOM 2414 C CA . LEU A 1 312 ? -11.449 -0.567 14.569 1.00 81.19 312 LEU A CA 1
ATOM 2415 C C . LEU A 1 312 ? -11.001 0.389 13.451 1.00 81.19 312 LEU A C 1
ATOM 2417 O O . LEU A 1 312 ? -10.594 1.514 13.724 1.00 81.19 312 LEU A O 1
ATOM 2421 N N . GLN A 1 313 ? -11.168 -0.000 12.184 1.00 72.75 313 GLN A N 1
ATOM 2422 C CA . GLN A 1 313 ? -10.859 0.841 11.025 1.00 72.75 313 GLN A CA 1
ATOM 2423 C C . GLN A 1 313 ? -11.627 2.175 11.030 1.00 72.75 313 GLN A C 1
ATOM 2425 O O . GLN A 1 313 ? -11.024 3.224 10.797 1.00 72.75 313 GLN A O 1
ATOM 2430 N N . ILE A 1 314 ? -12.933 2.152 11.325 1.00 73.25 314 ILE A N 1
ATOM 2431 C CA . ILE A 1 314 ? -13.765 3.363 11.416 1.00 73.25 314 ILE A CA 1
ATOM 2432 C C . ILE A 1 314 ? -13.279 4.258 12.562 1.00 73.25 314 ILE A C 1
ATOM 2434 O O . ILE A 1 314 ? -13.157 5.470 12.397 1.00 73.25 314 ILE A O 1
ATOM 2438 N N . LEU A 1 315 ? -12.956 3.664 13.712 1.00 79.12 315 LEU A N 1
ATOM 2439 C CA . LEU A 1 315 ? -12.509 4.395 14.902 1.00 79.12 315 LEU A CA 1
ATOM 2440 C C . LEU A 1 315 ? -11.102 4.984 14.746 1.00 79.12 315 LEU A C 1
ATOM 2442 O O . LEU A 1 315 ? -10.806 6.041 15.298 1.00 79.12 315 LEU A O 1
ATOM 2446 N N . LEU A 1 316 ? -10.236 4.321 13.981 1.00 70.31 316 LEU A N 1
ATOM 2447 C CA . LEU A 1 316 ? -8.883 4.779 13.671 1.00 70.31 316 LEU A CA 1
ATOM 2448 C C . LEU A 1 316 ? -8.841 5.871 12.599 1.00 70.31 316 LEU A C 1
ATOM 2450 O O . LEU A 1 316 ? -7.815 6.537 12.447 1.00 70.31 316 LEU A O 1
ATOM 2454 N N . SER A 1 317 ? -9.894 6.024 11.799 1.00 62.66 317 SER A N 1
ATOM 2455 C CA . SER A 1 317 ? -9.920 6.948 10.660 1.00 62.66 317 SER A CA 1
ATOM 2456 C C . SER A 1 317 ? -11.326 7.513 10.417 1.00 62.66 317 SER A C 1
ATOM 2458 O O . SER A 1 317 ? -11.912 7.284 9.358 1.00 62.66 317 SER A O 1
ATOM 2460 N N . PRO A 1 318 ? -11.874 8.286 11.369 1.00 48.50 318 PRO A N 1
ATOM 2461 C CA . PRO A 1 318 ? -13.251 8.774 11.300 1.00 48.50 318 PRO A CA 1
ATOM 2462 C C . PRO A 1 318 ? -13.538 9.715 10.122 1.00 48.50 318 PRO A C 1
ATOM 2464 O O . PRO A 1 318 ? -14.655 9.767 9.613 1.00 48.50 318 PRO A O 1
ATOM 2467 N N . GLU A 1 319 ? -12.512 10.409 9.635 1.00 44.38 319 GLU A N 1
ATOM 2468 C CA . GLU A 1 319 ? -12.568 11.305 8.473 1.00 44.38 319 GLU A CA 1
ATOM 2469 C C . GLU A 1 319 ? -12.784 10.532 7.156 1.00 44.38 319 GLU A C 1
ATOM 2471 O O . GLU A 1 319 ? -13.375 11.050 6.209 1.00 44.38 319 GLU A O 1
ATOM 2476 N N . ASN A 1 320 ? -12.410 9.246 7.126 1.00 43.03 320 ASN A N 1
ATOM 2477 C CA . ASN A 1 320 ? -12.647 8.355 5.989 1.00 43.03 320 ASN A CA 1
ATOM 2478 C C . ASN A 1 320 ? -14.073 7.781 5.974 1.00 43.03 320 ASN A C 1
ATOM 2480 O O . ASN A 1 320 ? -14.517 7.316 4.929 1.00 43.03 320 ASN A O 1
ATOM 2484 N N . ALA A 1 321 ? -14.823 7.841 7.083 1.00 40.41 321 ALA A N 1
ATOM 2485 C CA . ALA A 1 321 ? -16.204 7.350 7.126 1.00 40.41 321 ALA A CA 1
ATOM 2486 C C . ALA A 1 321 ? -17.178 8.258 6.347 1.00 40.41 321 ALA A C 1
ATOM 2488 O O . ALA A 1 321 ? -18.187 7.776 5.838 1.00 40.41 321 ALA A O 1
ATOM 2489 N N . ILE A 1 322 ? -16.855 9.550 6.197 1.00 37.69 322 ILE A N 1
ATOM 2490 C CA . ILE A 1 322 ? -17.602 10.495 5.346 1.00 37.69 322 ILE A CA 1
ATOM 2491 C C . ILE A 1 322 ? -17.118 10.417 3.880 1.00 37.69 322 ILE A C 1
ATOM 2493 O O . ILE A 1 322 ? -17.899 10.647 2.964 1.00 37.69 322 ILE A O 1
ATOM 2497 N N . SER A 1 323 ? -15.867 10.001 3.639 1.00 39.31 323 SER A N 1
ATOM 2498 C CA . SER A 1 323 ? -15.294 9.811 2.291 1.00 39.31 323 SER A CA 1
ATOM 2499 C C . SER A 1 323 ? -15.523 8.417 1.688 1.00 39.31 323 SER A C 1
ATOM 2501 O O . SER A 1 323 ? -15.260 8.221 0.503 1.00 39.31 323 SER A O 1
ATOM 2503 N N . ALA A 1 324 ? -16.025 7.443 2.453 1.00 40.03 324 ALA A N 1
ATOM 2504 C CA . ALA A 1 324 ? -16.316 6.096 1.953 1.00 40.03 324 ALA A CA 1
ATOM 2505 C C . ALA A 1 324 ? -17.414 6.073 0.868 1.00 40.03 324 ALA A C 1
ATOM 2507 O O . ALA A 1 324 ? -17.586 5.064 0.186 1.00 40.03 324 ALA A O 1
ATOM 2508 N N . GLN A 1 325 ? -18.135 7.183 0.669 1.00 34.78 325 GLN A N 1
ATOM 2509 C CA . GLN A 1 325 ? -19.071 7.337 -0.447 1.00 34.78 325 GLN A CA 1
ATOM 2510 C C . GLN A 1 325 ? -18.406 7.643 -1.796 1.00 34.78 325 GLN A C 1
ATOM 2512 O O . GLN A 1 325 ? -19.077 7.503 -2.812 1.00 34.78 325 GLN A O 1
ATOM 2517 N N . ASP A 1 326 ? -17.093 7.897 -1.827 1.00 41.25 326 ASP A N 1
ATOM 2518 C CA . ASP A 1 326 ? -16.271 7.840 -3.040 1.00 41.25 326 ASP A CA 1
ATOM 2519 C C . ASP A 1 326 ? -15.210 6.738 -2.904 1.00 41.25 326 ASP A C 1
ATOM 2521 O O . ASP A 1 326 ? -14.011 6.966 -3.064 1.00 41.25 326 ASP A O 1
ATOM 2525 N N . ALA A 1 327 ? -15.635 5.508 -2.587 1.00 50.84 327 ALA A N 1
ATOM 2526 C CA . ALA A 1 327 ? -14.777 4.339 -2.751 1.00 50.84 327 ALA A CA 1
ATOM 2527 C C . ALA A 1 327 ? -14.171 4.384 -4.162 1.00 50.84 327 ALA A C 1
ATOM 2529 O O . ALA A 1 327 ? -14.918 4.401 -5.151 1.00 50.84 327 ALA A O 1
ATOM 2530 N N . TYR A 1 328 ? -12.837 4.455 -4.254 1.00 61.78 328 TYR A N 1
ATOM 2531 C CA . TYR A 1 328 ? -12.124 4.375 -5.522 1.00 61.78 328 TYR A CA 1
ATOM 2532 C C . TYR A 1 328 ? -12.646 3.150 -6.260 1.00 61.78 328 TYR A C 1
ATOM 2534 O O . TYR A 1 328 ? -12.385 2.022 -5.860 1.00 61.78 328 TYR A O 1
ATOM 2542 N N . GLN A 1 329 ? -13.448 3.366 -7.298 1.00 72.88 329 GLN A N 1
ATOM 2543 C CA . GLN A 1 329 ? -13.956 2.255 -8.084 1.00 72.88 329 GLN A CA 1
ATOM 2544 C C . GLN A 1 329 ? -12.753 1.565 -8.745 1.00 72.88 329 GLN A C 1
ATOM 2546 O O . GLN A 1 329 ? -11.827 2.275 -9.163 1.00 72.88 329 GLN A O 1
ATOM 2551 N N . PRO A 1 330 ? -12.748 0.222 -8.851 1.00 84.06 330 PRO A N 1
ATOM 2552 C CA . PRO A 1 330 ? -11.728 -0.490 -9.611 1.00 84.06 330 PRO A CA 1
ATOM 2553 C C . PRO A 1 330 ? -11.591 0.092 -11.023 1.00 84.06 330 PRO A C 1
ATOM 2555 O O . PRO A 1 330 ? -12.528 0.704 -11.554 1.00 84.06 330 PRO A O 1
ATOM 2558 N N . PHE A 1 331 ? -10.435 -0.110 -11.656 1.00 87.50 331 PHE A N 1
ATOM 2559 C CA . PHE A 1 331 ? -10.279 0.269 -13.058 1.00 87.50 331 PHE A CA 1
ATOM 2560 C C . PHE A 1 331 ? -11.333 -0.449 -13.912 1.00 87.50 331 PHE A C 1
ATOM 2562 O O . PHE A 1 331 ? -11.502 -1.662 -13.826 1.00 87.50 331 PHE A O 1
ATOM 2569 N N . LYS A 1 332 ? -12.039 0.292 -14.772 1.00 82.31 332 LYS A N 1
ATOM 2570 C CA . LYS A 1 332 ? -13.013 -0.279 -15.718 1.00 82.31 332 LYS A CA 1
ATOM 2571 C C . LYS A 1 332 ? -12.326 -0.704 -17.020 1.00 82.31 332 LYS A C 1
ATOM 2573 O O . LYS A 1 332 ? -12.770 -0.335 -18.097 1.00 82.31 332 LYS A O 1
ATOM 2578 N N . GLY A 1 333 ? -11.202 -1.412 -16.908 1.00 80.94 333 GLY A N 1
ATOM 2579 C CA . GLY A 1 333 ? -10.364 -1.809 -18.048 1.00 80.94 333 GLY A CA 1
ATOM 2580 C C . GLY A 1 333 ? -9.480 -0.700 -18.633 1.00 80.94 333 GLY A C 1
ATOM 2581 O O . GLY A 1 333 ? -8.605 -1.004 -19.432 1.00 80.94 333 GLY A O 1
ATOM 2582 N N . GLU A 1 334 ? -9.644 0.549 -18.195 1.00 87.62 334 GLU A N 1
ATOM 2583 C CA . GLU A 1 334 ? -8.849 1.698 -18.640 1.00 87.62 334 GLU A CA 1
ATOM 2584 C C . GLU A 1 334 ? -8.108 2.346 -17.466 1.00 87.62 334 GLU A C 1
ATOM 2586 O O . GLU A 1 334 ? -8.636 2.448 -16.348 1.00 87.62 334 GLU A O 1
ATOM 2591 N N . PHE A 1 335 ? -6.888 2.822 -17.724 1.00 92.50 335 PHE A N 1
ATOM 2592 C CA . PHE A 1 335 ? -6.115 3.583 -16.750 1.00 92.50 335 PHE A CA 1
ATOM 2593 C C . PHE A 1 335 ? -6.576 5.042 -16.732 1.00 92.50 335 PHE A C 1
ATOM 2595 O O . PHE A 1 335 ? -6.075 5.895 -17.460 1.00 92.50 335 PHE A O 1
ATOM 2602 N N . ALA A 1 336 ? -7.545 5.336 -15.871 1.00 88.62 336 ALA A N 1
ATOM 2603 C CA . ALA A 1 336 ? -7.998 6.701 -15.637 1.00 88.62 336 ALA A CA 1
ATOM 2604 C C . ALA A 1 336 ? -7.272 7.307 -14.433 1.00 88.62 336 ALA A C 1
ATOM 2606 O O . ALA A 1 336 ? -7.242 6.692 -13.365 1.00 88.62 336 ALA A O 1
ATOM 2607 N N . LEU A 1 337 ? -6.747 8.521 -14.594 1.00 89.94 337 LEU A N 1
ATOM 2608 C CA . LEU A 1 337 ? -6.190 9.354 -13.526 1.00 89.94 337 LEU A CA 1
ATOM 2609 C C . LEU A 1 337 ? -7.164 10.495 -13.213 1.00 89.94 337 LEU A C 1
ATOM 2611 O O . LEU A 1 337 ? -7.832 11.009 -14.107 1.00 89.94 337 LEU A O 1
ATOM 2615 N N . LYS A 1 338 ? -7.261 10.876 -11.941 1.00 88.56 338 LYS A N 1
ATOM 2616 C CA . LYS A 1 338 ? -8.117 11.955 -11.435 1.00 88.56 338 LYS A CA 1
ATOM 2617 C C . LYS A 1 338 ? -7.279 12.965 -10.663 1.00 88.56 338 LYS A C 1
ATOM 2619 O O . LYS A 1 338 ? -6.255 12.609 -10.078 1.00 88.56 338 LYS A O 1
ATOM 2624 N N . SER A 1 339 ? -7.741 14.215 -10.599 1.00 85.38 339 SER A N 1
ATOM 2625 C CA . SER A 1 339 ? -7.109 15.228 -9.756 1.00 85.38 339 SER A CA 1
ATOM 2626 C C . SER A 1 339 ? -6.944 14.718 -8.327 1.00 85.38 339 SER A C 1
ATOM 2628 O O . SER A 1 339 ? -7.886 14.253 -7.689 1.00 85.38 339 SER A O 1
ATOM 2630 N N . ASN A 1 340 ? -5.739 14.912 -7.813 1.00 86.12 340 ASN A N 1
ATOM 2631 C CA . ASN A 1 340 ? -5.249 14.493 -6.510 1.00 86.12 340 ASN A CA 1
ATOM 2632 C C . ASN A 1 340 ? -5.060 12.988 -6.309 1.00 86.12 340 ASN A C 1
ATOM 2634 O O . ASN A 1 340 ? -4.817 12.574 -5.175 1.00 86.12 340 ASN A O 1
ATOM 2638 N N . ASP A 1 341 ? -5.082 12.185 -7.375 1.00 91.81 341 ASP A N 1
ATOM 2639 C CA . ASP A 1 341 ? -4.626 10.803 -7.275 1.00 91.81 341 ASP A CA 1
ATOM 2640 C C . ASP A 1 341 ? -3.160 10.751 -6.816 1.00 91.81 341 ASP A C 1
ATOM 2642 O O . ASP A 1 341 ? -2.278 11.460 -7.313 1.00 91.81 341 ASP A O 1
ATOM 2646 N N . VAL A 1 342 ? -2.912 9.865 -5.857 1.00 95.44 342 VAL A N 1
ATOM 2647 C CA . VAL A 1 342 ? -1.585 9.477 -5.391 1.00 95.44 342 VAL A CA 1
ATOM 2648 C C . VAL A 1 342 ? -1.272 8.079 -5.915 1.00 95.44 342 VAL A C 1
ATOM 2650 O O . VAL A 1 342 ? -1.941 7.107 -5.546 1.00 95.44 342 VAL A O 1
ATOM 2653 N N . VAL A 1 343 ? -0.242 7.983 -6.752 1.00 97.75 343 VAL A N 1
ATOM 2654 C CA . VAL A 1 343 ? 0.269 6.738 -7.333 1.00 97.75 343 VAL A CA 1
ATOM 2655 C C . VAL A 1 343 ? 1.433 6.224 -6.487 1.00 97.75 343 VAL A C 1
ATOM 2657 O O . VAL A 1 343 ? 2.500 6.843 -6.430 1.00 97.75 343 VAL A O 1
ATOM 2660 N N . ALA A 1 344 ? 1.237 5.091 -5.820 1.00 97.94 344 ALA A N 1
ATOM 2661 C CA . ALA A 1 344 ? 2.265 4.414 -5.042 1.00 97.94 344 ALA A CA 1
ATOM 2662 C C . ALA A 1 344 ? 2.965 3.332 -5.877 1.00 97.94 344 ALA A C 1
ATOM 2664 O O . ALA A 1 344 ? 2.316 2.512 -6.524 1.00 97.94 344 ALA A O 1
ATOM 2665 N N . PHE A 1 345 ? 4.294 3.307 -5.838 1.00 98.44 345 PHE A N 1
ATOM 2666 C CA . PHE A 1 345 ? 5.118 2.290 -6.490 1.00 98.44 345 PHE A CA 1
ATOM 2667 C C . PHE A 1 345 ? 5.509 1.209 -5.491 1.00 98.44 345 PHE A C 1
ATOM 2669 O O . PHE A 1 345 ? 6.179 1.513 -4.506 1.00 98.44 345 PHE A O 1
ATOM 2676 N N . ALA A 1 346 ? 5.147 -0.043 -5.757 1.00 98.19 346 ALA A N 1
ATOM 2677 C CA . ALA A 1 346 ? 5.492 -1.199 -4.935 1.00 98.19 346 ALA A CA 1
ATOM 2678 C C . ALA A 1 346 ? 6.321 -2.204 -5.746 1.00 98.19 346 ALA A C 1
ATOM 2680 O O . ALA A 1 346 ? 6.013 -2.480 -6.902 1.00 98.19 346 ALA A O 1
ATOM 2681 N N . GLY A 1 347 ? 7.378 -2.756 -5.157 1.00 97.56 347 GLY A N 1
ATOM 2682 C CA . GLY A 1 347 ? 8.250 -3.702 -5.850 1.00 97.56 347 GLY A CA 1
ATOM 2683 C C . GLY A 1 347 ? 9.654 -3.767 -5.269 1.00 97.56 347 GLY A C 1
ATOM 2684 O O . GLY A 1 347 ? 9.950 -3.162 -4.236 1.00 97.56 347 GLY A O 1
ATOM 2685 N N . GLY A 1 348 ? 10.513 -4.505 -5.967 1.00 96.06 348 GLY A N 1
ATOM 2686 C CA . GLY A 1 348 ? 11.914 -4.700 -5.607 1.00 96.06 348 GLY A CA 1
ATOM 2687 C C . GLY A 1 348 ? 12.853 -3.610 -6.140 1.00 96.06 348 GLY A C 1
ATOM 2688 O O . GLY A 1 348 ? 12.476 -2.473 -6.434 1.00 96.06 348 GLY A O 1
ATOM 2689 N N . THR A 1 349 ? 14.123 -3.978 -6.328 1.00 95.31 349 THR A N 1
ATOM 2690 C CA . THR A 1 349 ? 15.207 -3.045 -6.683 1.00 95.31 349 THR A CA 1
ATOM 2691 C C . THR A 1 349 ? 14.955 -2.244 -7.965 1.00 95.31 349 THR A C 1
ATOM 2693 O O . THR A 1 349 ? 15.243 -1.049 -7.993 1.00 95.31 349 THR A O 1
ATOM 2696 N N . ASN A 1 350 ? 14.411 -2.852 -9.026 1.00 94.62 350 ASN A N 1
ATOM 2697 C CA . ASN A 1 350 ? 14.161 -2.128 -10.279 1.00 94.62 350 ASN A CA 1
ATOM 2698 C C . ASN A 1 350 ? 13.076 -1.052 -10.119 1.00 94.62 350 ASN A C 1
ATOM 2700 O O . ASN A 1 350 ? 13.225 0.036 -10.665 1.00 94.62 350 ASN A O 1
ATOM 2704 N N . THR A 1 351 ? 12.051 -1.294 -9.302 1.00 97.44 351 THR A N 1
ATOM 2705 C CA . THR A 1 351 ? 11.010 -0.305 -8.988 1.00 97.44 351 THR A CA 1
ATOM 2706 C C . THR A 1 351 ? 11.564 0.863 -8.174 1.00 97.44 351 THR A C 1
ATOM 2708 O O . THR A 1 351 ? 11.252 2.018 -8.465 1.00 97.44 351 THR A O 1
ATOM 2711 N N . VAL A 1 352 ? 12.472 0.592 -7.227 1.00 97.00 352 VAL A N 1
ATOM 2712 C CA . VAL A 1 352 ? 13.214 1.654 -6.523 1.00 97.00 352 VAL A CA 1
ATOM 2713 C C . VAL A 1 352 ? 13.975 2.529 -7.517 1.00 97.00 352 VAL A C 1
ATOM 2715 O O . VAL A 1 352 ? 13.928 3.756 -7.438 1.00 97.00 352 VAL A O 1
ATOM 2718 N N . LYS A 1 353 ? 14.676 1.907 -8.471 1.00 96.38 353 LYS A N 1
ATOM 2719 C CA . LYS A 1 353 ? 15.444 2.632 -9.491 1.00 96.38 353 LYS A CA 1
ATOM 2720 C C . LYS A 1 353 ? 14.557 3.395 -10.472 1.00 96.38 353 LYS A C 1
ATOM 2722 O O . LYS A 1 353 ? 14.929 4.498 -10.867 1.00 96.38 353 LYS A O 1
ATOM 2727 N N . GLN A 1 354 ? 13.373 2.881 -10.794 1.00 96.50 354 GLN A N 1
ATOM 2728 C CA . GLN A 1 354 ? 12.371 3.625 -11.554 1.00 96.50 354 GLN A CA 1
ATOM 2729 C C . GLN A 1 354 ? 11.970 4.9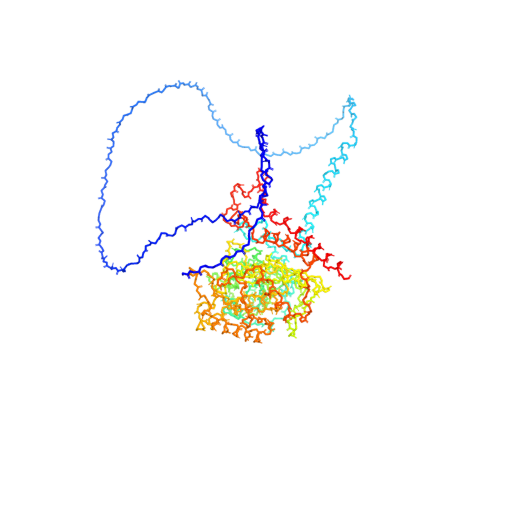14 -10.854 1.00 96.50 354 GLN A C 1
ATOM 2731 O O . GLN A 1 354 ? 12.053 5.989 -11.453 1.00 96.50 354 GLN A O 1
ATOM 2736 N N . PHE A 1 355 ? 11.618 4.824 -9.571 1.00 97.06 355 PHE A N 1
ATOM 2737 C CA . PHE A 1 355 ? 11.255 5.998 -8.791 1.00 97.06 355 PHE A CA 1
ATOM 2738 C C . PHE A 1 355 ? 12.426 6.987 -8.677 1.00 97.06 355 PHE A C 1
ATOM 2740 O O . PHE A 1 355 ? 12.250 8.181 -8.900 1.00 97.06 355 PHE A O 1
ATOM 2747 N N . GLU A 1 356 ? 13.650 6.512 -8.419 1.00 95.81 356 GLU A N 1
ATOM 2748 C CA . GLU A 1 356 ? 14.856 7.362 -8.407 1.00 95.81 356 GLU A CA 1
ATOM 2749 C C . GLU A 1 356 ? 15.097 8.084 -9.736 1.00 95.81 356 GLU A C 1
ATOM 2751 O O . GLU A 1 356 ? 15.487 9.251 -9.741 1.00 95.81 356 GLU A O 1
ATOM 2756 N N . SER A 1 357 ? 14.877 7.398 -10.860 1.00 97.12 357 SER A N 1
ATOM 2757 C CA . SER A 1 357 ? 15.114 7.958 -12.191 1.00 97.12 357 SER A CA 1
ATOM 2758 C C . SER A 1 357 ? 14.146 9.094 -12.537 1.00 97.12 357 SER A C 1
ATOM 2760 O O . SER A 1 357 ? 14.508 10.000 -13.295 1.00 97.12 357 SER A O 1
ATOM 2762 N N . GLY A 1 358 ? 12.927 9.037 -11.986 1.00 98.00 358 GLY A N 1
ATOM 2763 C CA . GLY A 1 358 ? 11.837 9.974 -12.241 1.00 98.00 358 GLY A CA 1
ATOM 2764 C C . GLY A 1 358 ? 11.203 9.851 -13.630 1.00 98.00 358 GLY A C 1
ATOM 2765 O O . GLY A 1 358 ? 10.368 10.687 -13.966 1.00 98.00 358 GLY A O 1
ATOM 2766 N N . PHE A 1 359 ? 11.573 8.862 -14.455 1.00 98.38 359 PHE A N 1
ATOM 2767 C CA . PHE A 1 359 ? 11.105 8.785 -15.843 1.00 98.38 359 PHE A CA 1
ATOM 2768 C C . PHE A 1 359 ? 9.592 8.584 -15.955 1.00 98.38 359 PHE A C 1
ATOM 2770 O O . PHE A 1 359 ? 8.945 9.394 -16.616 1.00 98.38 359 PHE A O 1
ATOM 2777 N N . LEU A 1 360 ? 9.020 7.564 -15.298 1.00 98.31 360 LEU A N 1
ATOM 2778 C CA . LEU A 1 360 ? 7.579 7.304 -15.414 1.00 98.31 360 LEU A CA 1
ATOM 2779 C C . LEU A 1 360 ? 6.749 8.468 -14.860 1.00 98.31 360 LEU A C 1
ATOM 2781 O O . LEU A 1 360 ? 5.806 8.910 -15.504 1.00 98.31 360 LEU A O 1
ATOM 2785 N N . GLU A 1 361 ? 7.142 9.011 -13.708 1.00 98.06 361 GLU A N 1
ATOM 2786 C CA . GLU A 1 361 ? 6.485 10.182 -13.122 1.00 98.06 361 GLU A CA 1
ATOM 2787 C C . GLU A 1 361 ? 6.532 11.394 -14.062 1.00 98.06 361 GLU A C 1
ATOM 2789 O O . GLU A 1 361 ? 5.529 12.084 -14.217 1.00 98.06 361 GLU A O 1
ATOM 2794 N N . THR A 1 362 ? 7.664 11.635 -14.731 1.00 98.31 362 THR A N 1
ATOM 2795 C CA . THR A 1 362 ? 7.790 12.742 -15.692 1.00 98.31 362 THR A CA 1
ATOM 2796 C C . THR A 1 362 ? 6.847 12.550 -16.877 1.00 98.31 362 THR A C 1
ATOM 2798 O O . THR A 1 362 ? 6.175 13.500 -17.266 1.00 98.31 362 THR A O 1
ATOM 2801 N N . ILE A 1 363 ? 6.774 11.332 -17.430 1.00 97.75 363 ILE A N 1
ATOM 2802 C CA . ILE A 1 363 ? 5.877 11.011 -18.548 1.00 97.75 363 ILE A CA 1
ATOM 2803 C C . ILE A 1 363 ? 4.419 11.247 -18.139 1.00 97.75 363 ILE A C 1
ATOM 2805 O O . ILE A 1 363 ? 3.740 12.059 -18.759 1.00 97.75 363 ILE A O 1
ATOM 2809 N N . LEU A 1 364 ? 3.971 10.623 -17.045 1.00 96.56 364 LEU A N 1
ATOM 2810 C CA . LEU A 1 364 ? 2.583 10.725 -16.584 1.00 96.56 364 LEU A CA 1
ATOM 2811 C C . LEU A 1 364 ? 2.201 12.155 -16.174 1.00 96.56 364 LEU A C 1
ATOM 2813 O O . LEU A 1 364 ? 1.064 12.566 -16.373 1.00 96.56 364 LEU A O 1
ATOM 2817 N N . THR A 1 365 ? 3.145 12.938 -15.643 1.00 95.81 365 THR A N 1
ATOM 2818 C CA . THR A 1 365 ? 2.908 14.355 -15.317 1.00 95.81 365 THR A CA 1
ATOM 2819 C C . THR A 1 365 ? 2.714 15.210 -16.571 1.00 95.81 365 THR A C 1
ATOM 2821 O O . THR A 1 365 ? 1.931 16.150 -16.540 1.00 95.81 365 THR A O 1
ATOM 2824 N N . LEU A 1 366 ? 3.426 14.916 -17.663 1.00 95.06 366 LEU A N 1
ATOM 2825 C CA . LEU A 1 366 ? 3.324 15.676 -18.915 1.00 95.06 366 LEU A CA 1
ATOM 2826 C C . LEU A 1 366 ? 2.130 15.250 -19.780 1.00 95.06 366 LEU A C 1
ATOM 2828 O O . LEU A 1 366 ? 1.624 16.063 -20.547 1.00 95.06 366 LEU A O 1
ATOM 2832 N N . GLU A 1 367 ? 1.699 13.992 -19.676 1.00 92.50 367 GLU A N 1
ATOM 2833 C CA . GLU A 1 367 ? 0.530 13.464 -20.395 1.00 92.50 367 GLU A CA 1
ATOM 2834 C C . GLU A 1 367 ? -0.802 13.829 -19.721 1.00 92.50 367 GLU A C 1
ATOM 2836 O O . GLU A 1 367 ? -1.842 13.843 -20.375 1.00 92.50 367 GLU A O 1
ATOM 2841 N N . SER A 1 368 ? -0.786 14.132 -18.421 1.00 89.75 368 SER A N 1
ATOM 2842 C CA . SER A 1 368 ? -1.987 14.391 -17.627 1.00 89.75 368 SER A CA 1
ATOM 2843 C C . SER A 1 368 ? -2.308 15.883 -17.505 1.00 89.75 368 SER A C 1
ATOM 2845 O O . SER A 1 368 ? -1.460 16.690 -17.130 1.00 89.75 368 SER A O 1
ATOM 2847 N N . SER A 1 369 ? -3.578 16.246 -17.713 1.00 86.94 369 SER A N 1
ATOM 2848 C CA . SER A 1 369 ? -4.137 17.546 -17.307 1.00 86.94 369 SER A CA 1
ATOM 2849 C C . SER A 1 369 ? -4.565 17.588 -15.838 1.00 86.94 369 SER A C 1
ATOM 2851 O O . SER A 1 369 ? -4.921 18.647 -15.326 1.00 86.94 369 SER A O 1
ATOM 2853 N N . GLU A 1 370 ? -4.572 16.440 -15.164 1.00 88.31 370 GLU A N 1
ATOM 2854 C CA . GLU A 1 370 ? -4.908 16.309 -13.751 1.00 88.31 370 GLU A CA 1
ATOM 2855 C C . GLU A 1 370 ? -3.677 16.539 -12.875 1.00 88.31 370 GLU A C 1
ATOM 2857 O O . GLU A 1 370 ? -2.556 16.167 -13.234 1.00 88.31 370 GLU A O 1
ATOM 2862 N N . ARG A 1 371 ? -3.896 17.091 -11.680 1.00 88.94 371 ARG A N 1
ATOM 2863 C CA . ARG A 1 371 ? -2.844 17.275 -10.679 1.00 88.94 371 ARG A CA 1
ATOM 2864 C C . ARG A 1 371 ? -2.582 15.963 -9.937 1.00 88.94 371 ARG A C 1
ATOM 2866 O O . ARG A 1 371 ? -3.418 15.543 -9.145 1.00 88.94 371 ARG A O 1
ATOM 2873 N N . LEU A 1 372 ? -1.419 15.350 -10.149 1.00 93.50 372 LEU A N 1
ATOM 2874 C CA . LEU A 1 372 ? -1.077 14.017 -9.629 1.00 93.50 372 LEU A CA 1
ATOM 2875 C C . LEU A 1 372 ? 0.071 14.047 -8.616 1.00 93.50 372 LEU A C 1
ATOM 2877 O O . LEU A 1 372 ? 0.908 14.953 -8.631 1.00 93.50 372 LEU A O 1
ATOM 2881 N N . TYR A 1 373 ? 0.148 13.011 -7.778 1.00 96.44 373 TYR A N 1
ATOM 2882 C CA . TYR A 1 373 ? 1.253 12.790 -6.845 1.00 96.44 373 TYR A CA 1
ATOM 2883 C C . TYR A 1 373 ? 1.792 11.367 -6.948 1.00 96.44 373 TYR A C 1
ATOM 2885 O O . TYR A 1 373 ? 1.063 10.427 -7.247 1.00 96.44 373 TYR A O 1
ATOM 2893 N N . PHE A 1 374 ? 3.076 11.194 -6.640 1.00 98.00 374 PHE A N 1
ATOM 2894 C CA . PHE A 1 374 ? 3.765 9.910 -6.781 1.00 98.00 374 PHE A CA 1
ATOM 2895 C C . PHE A 1 374 ? 4.604 9.600 -5.542 1.00 98.00 374 PHE A C 1
ATOM 2897 O O . PHE A 1 374 ? 5.287 10.485 -5.006 1.00 98.00 374 PHE A O 1
ATOM 2904 N N . ARG A 1 375 ? 4.543 8.350 -5.071 1.00 96.50 375 ARG A N 1
ATOM 2905 C CA . ARG A 1 375 ? 5.132 7.894 -3.801 1.00 96.50 375 ARG A CA 1
ATOM 2906 C C . ARG A 1 375 ? 5.866 6.570 -3.969 1.00 96.50 375 ARG A C 1
ATOM 2908 O O . ARG A 1 375 ? 5.387 5.673 -4.654 1.00 96.50 375 ARG A O 1
ATOM 2915 N N . ASP A 1 376 ? 7.004 6.436 -3.300 1.00 96.56 376 ASP A N 1
ATOM 2916 C CA . ASP A 1 376 ? 7.790 5.200 -3.283 1.00 96.56 376 ASP A CA 1
ATOM 2917 C C . ASP A 1 376 ? 7.439 4.350 -2.061 1.00 96.56 376 ASP A C 1
ATOM 2919 O O . ASP A 1 376 ? 7.682 4.779 -0.929 1.00 96.56 376 ASP A O 1
ATOM 2923 N N . LEU A 1 377 ? 6.903 3.151 -2.293 1.00 95.94 377 LEU A N 1
ATOM 2924 C CA . LEU A 1 377 ? 6.748 2.083 -1.301 1.00 95.94 377 LEU A CA 1
ATOM 2925 C C . LEU A 1 377 ? 7.788 0.960 -1.519 1.00 95.94 377 LEU A C 1
ATOM 2927 O O . LEU A 1 377 ? 8.087 0.220 -0.580 1.00 95.94 377 LEU A O 1
ATOM 2931 N N . ALA A 1 378 ? 8.383 0.862 -2.711 1.00 96.44 378 ALA A N 1
ATOM 2932 C CA . ALA A 1 378 ? 9.258 -0.220 -3.167 1.00 96.44 378 ALA A CA 1
ATOM 2933 C C . ALA A 1 378 ? 10.593 -0.250 -2.425 1.00 96.44 378 ALA A C 1
ATOM 2935 O O . ALA A 1 378 ? 11.186 0.805 -2.226 1.00 96.44 378 ALA A O 1
ATOM 2936 N N . TRP A 1 379 ? 11.108 -1.407 -2.005 1.00 95.88 379 TRP A N 1
ATOM 2937 C CA . TRP A 1 379 ? 12.386 -1.536 -1.282 1.00 95.88 379 TRP A CA 1
ATOM 2938 C C . TRP A 1 379 ? 13.329 -2.496 -2.012 1.00 95.88 379 TRP A C 1
ATOM 2940 O O . TRP A 1 379 ? 12.902 -3.470 -2.626 1.00 95.88 379 TRP A O 1
ATOM 2950 N N . GLN A 1 380 ? 14.638 -2.231 -1.972 1.00 94.62 380 GLN A N 1
ATOM 2951 C CA . GLN A 1 380 ? 15.612 -3.144 -2.573 1.00 94.62 380 GLN A CA 1
ATOM 2952 C C . GLN A 1 380 ? 15.505 -4.548 -1.961 1.00 94.62 380 GLN A C 1
ATOM 2954 O O . GLN A 1 380 ? 15.402 -4.689 -0.747 1.00 94.62 380 GLN A O 1
ATOM 2959 N N . ALA A 1 381 ? 15.593 -5.573 -2.809 1.00 93.94 381 ALA A N 1
ATOM 2960 C CA . ALA A 1 381 ? 15.443 -6.982 -2.432 1.00 93.94 381 ALA A CA 1
ATOM 2961 C C . ALA A 1 381 ? 14.063 -7.403 -1.880 1.00 93.94 381 ALA A C 1
ATOM 2963 O O . ALA A 1 381 ? 13.926 -8.555 -1.470 1.00 93.94 381 ALA A O 1
ATOM 2964 N N . ASP A 1 382 ? 13.041 -6.538 -1.912 1.00 96.88 382 ASP A N 1
ATOM 2965 C CA . ASP A 1 382 ? 11.672 -6.994 -1.664 1.00 96.88 382 ASP A CA 1
ATOM 2966 C C . ASP A 1 382 ? 11.275 -8.049 -2.708 1.00 96.88 382 ASP A C 1
ATOM 2968 O O . ASP A 1 382 ? 11.476 -7.874 -3.913 1.00 96.88 382 ASP A O 1
ATOM 2972 N N . THR A 1 383 ? 10.676 -9.128 -2.215 1.00 97.75 383 THR A N 1
ATOM 2973 C CA . THR A 1 383 ? 9.969 -10.156 -2.994 1.00 97.75 383 THR A CA 1
ATOM 2974 C C . THR A 1 383 ? 8.569 -10.300 -2.420 1.00 97.75 383 THR A C 1
ATOM 2976 O O . THR A 1 383 ? 8.332 -9.819 -1.315 1.00 97.75 383 THR A O 1
ATOM 2979 N N . VAL A 1 384 ? 7.649 -11.001 -3.081 1.00 97.44 384 VAL A N 1
ATOM 2980 C CA . VAL A 1 384 ? 6.321 -11.293 -2.493 1.00 97.44 384 VAL A CA 1
ATOM 2981 C C . VAL A 1 384 ? 6.399 -12.145 -1.219 1.00 97.44 384 VAL A C 1
ATOM 2983 O O . VAL A 1 384 ? 5.501 -12.087 -0.390 1.00 97.44 384 VAL A O 1
ATOM 2986 N N . TYR A 1 385 ? 7.495 -12.882 -1.016 1.00 96.31 385 TYR A N 1
ATOM 2987 C CA . TYR A 1 385 ? 7.691 -13.749 0.150 1.00 96.31 385 TYR A CA 1
ATOM 2988 C C . TYR A 1 385 ? 8.217 -13.013 1.382 1.00 96.31 385 TYR A C 1
ATOM 2990 O O . TYR A 1 385 ? 8.034 -13.470 2.509 1.00 96.31 385 TYR A O 1
ATOM 2998 N N . LEU A 1 386 ? 8.953 -11.919 1.175 1.00 94.06 386 LEU A N 1
ATOM 2999 C CA . LEU A 1 386 ? 9.670 -11.241 2.243 1.00 94.06 386 LEU A CA 1
ATOM 3000 C C . LEU A 1 386 ? 9.848 -9.756 1.922 1.00 94.06 386 LEU A C 1
ATOM 3002 O O . LEU A 1 386 ? 10.582 -9.401 0.999 1.00 94.06 386 LEU A O 1
ATOM 3006 N N . GLN A 1 387 ? 9.240 -8.899 2.747 1.00 92.75 387 GLN A N 1
ATOM 3007 C CA . GLN A 1 387 ? 9.440 -7.446 2.733 1.00 92.75 387 GLN A CA 1
ATOM 3008 C C . GLN A 1 387 ? 9.923 -6.977 4.111 1.00 92.75 387 GLN A C 1
ATOM 3010 O O . GLN A 1 387 ? 9.160 -6.478 4.939 1.00 92.75 387 GLN A O 1
ATOM 3015 N N . GLN A 1 388 ? 11.210 -7.184 4.407 1.00 90.12 388 GLN A N 1
ATOM 3016 C CA . GLN A 1 388 ? 11.757 -6.826 5.718 1.00 90.12 388 GLN A CA 1
ATOM 3017 C C . GLN A 1 388 ? 11.672 -5.319 5.957 1.00 90.12 388 GLN A C 1
ATOM 3019 O O . GLN A 1 388 ? 12.051 -4.507 5.108 1.00 90.12 388 GLN A O 1
ATOM 3024 N N . ARG A 1 389 ? 11.216 -4.937 7.152 1.00 89.50 389 ARG A N 1
ATOM 3025 C CA . ARG A 1 389 ? 11.178 -3.546 7.601 1.00 89.50 389 ARG A CA 1
ATOM 3026 C C . ARG A 1 389 ? 11.808 -3.403 8.983 1.00 89.50 389 ARG A C 1
ATOM 3028 O O . ARG A 1 389 ? 11.769 -4.344 9.779 1.00 89.50 389 ARG A O 1
ATOM 3035 N N . PRO A 1 390 ? 12.386 -2.232 9.297 1.00 87.19 390 PRO A N 1
ATOM 3036 C CA . PRO A 1 390 ? 12.835 -1.940 10.649 1.00 87.19 390 PRO A CA 1
ATOM 3037 C C . PRO A 1 390 ? 11.716 -2.104 11.691 1.00 87.19 390 PRO A C 1
ATOM 3039 O O . PRO A 1 390 ? 10.529 -1.991 11.393 1.00 87.19 390 PRO A O 1
ATOM 3042 N N . ARG A 1 391 ? 12.087 -2.323 12.955 1.00 78.88 391 ARG A N 1
ATOM 3043 C CA . ARG A 1 391 ? 11.126 -2.378 14.071 1.00 78.88 391 ARG A CA 1
ATOM 3044 C C . ARG A 1 391 ? 10.224 -1.134 14.084 1.00 78.88 391 ARG A C 1
ATOM 3046 O O . ARG A 1 391 ? 10.736 -0.028 13.941 1.00 78.88 391 ARG A O 1
ATOM 3053 N N . ASN A 1 392 ? 8.923 -1.308 14.328 1.00 77.12 392 ASN A N 1
ATOM 3054 C CA . ASN A 1 392 ? 7.925 -0.227 14.393 1.00 77.12 392 ASN A CA 1
ATOM 3055 C C . ASN A 1 392 ? 7.789 0.585 13.088 1.00 77.12 392 ASN A C 1
ATOM 3057 O O . ASN A 1 392 ? 7.424 1.761 13.121 1.00 77.12 392 ASN A O 1
ATOM 3061 N N . PHE A 1 393 ? 8.105 -0.008 11.930 1.00 82.25 393 PHE A N 1
ATOM 3062 C CA . PHE A 1 393 ? 7.951 0.681 10.647 1.00 82.25 393 PHE A CA 1
ATOM 3063 C C . PHE A 1 393 ? 6.484 0.875 10.244 1.00 82.25 393 PHE A C 1
ATOM 3065 O O . PHE A 1 393 ? 6.191 1.884 9.606 1.00 82.25 393 PHE A O 1
ATOM 3072 N N . GLY A 1 394 ? 5.584 -0.015 10.672 1.00 78.50 394 GLY A N 1
ATOM 3073 C CA . GLY A 1 394 ? 4.162 -0.040 10.304 1.00 78.50 394 GLY A CA 1
ATOM 3074 C C . GLY A 1 394 ? 3.843 -1.138 9.284 1.00 78.50 394 GLY A C 1
ATOM 3075 O O . GLY A 1 394 ? 4.754 -1.660 8.638 1.00 78.50 394 GLY A O 1
ATOM 3076 N N . SER A 1 395 ? 2.560 -1.485 9.161 1.00 79.19 395 SER A N 1
ATOM 3077 C CA . SER A 1 395 ? 2.051 -2.409 8.134 1.00 79.19 395 SER A CA 1
ATOM 3078 C C . SER A 1 395 ? 2.018 -1.749 6.748 1.00 79.19 395 SER A C 1
ATOM 3080 O O . SER A 1 395 ? 2.055 -0.523 6.651 1.00 79.19 395 SER A O 1
ATOM 3082 N N . HIS A 1 396 ? 1.907 -2.514 5.655 1.00 79.00 396 HIS A N 1
ATOM 3083 C CA . HIS A 1 396 ? 1.739 -1.927 4.313 1.00 79.00 396 HIS A CA 1
ATOM 3084 C C . HIS A 1 396 ? 0.534 -0.984 4.242 1.00 79.00 396 HIS A C 1
ATOM 3086 O O . HIS A 1 396 ? 0.651 0.118 3.705 1.00 79.00 396 HIS A O 1
ATOM 3092 N N . LEU A 1 397 ? -0.578 -1.375 4.862 1.00 77.81 397 LEU A N 1
ATOM 3093 C CA . LEU A 1 397 ? -1.792 -0.577 4.937 1.00 77.81 397 LEU A CA 1
ATOM 3094 C C . LEU A 1 397 ? -1.575 0.756 5.661 1.00 77.81 397 LEU A C 1
ATOM 3096 O O . LEU A 1 397 ? -1.987 1.801 5.156 1.00 77.81 397 LEU A O 1
ATOM 3100 N N . ASP A 1 398 ? -0.878 0.750 6.803 1.00 74.56 398 ASP A N 1
ATOM 3101 C CA . ASP A 1 398 ? -0.537 1.986 7.522 1.00 74.56 398 ASP A CA 1
ATOM 3102 C C . ASP A 1 398 ? 0.253 2.947 6.634 1.00 74.56 398 ASP A C 1
ATOM 3104 O O . ASP A 1 398 ? 0.046 4.162 6.661 1.00 74.56 398 ASP A O 1
ATOM 3108 N N . LEU A 1 399 ? 1.190 2.406 5.860 1.00 84.19 399 LEU A N 1
ATOM 3109 C CA . LEU A 1 399 ? 2.092 3.184 5.022 1.00 84.19 399 LEU A CA 1
ATOM 3110 C C . LEU A 1 399 ? 1.345 3.770 3.822 1.00 84.19 399 LEU A C 1
ATOM 3112 O O . LEU A 1 399 ? 1.480 4.965 3.551 1.00 84.19 399 LEU A O 1
ATOM 3116 N N . LEU A 1 400 ? 0.530 2.952 3.153 1.00 83.50 400 LEU A N 1
ATOM 3117 C CA . LEU A 1 400 ? -0.332 3.352 2.041 1.00 83.50 400 LEU A CA 1
ATOM 3118 C C . LEU A 1 400 ? -1.334 4.435 2.471 1.00 83.50 400 LEU A C 1
ATOM 3120 O O . LEU A 1 400 ? -1.442 5.469 1.811 1.00 83.50 400 LEU A O 1
ATOM 3124 N N . ARG A 1 401 ? -1.979 4.275 3.635 1.00 80.44 401 ARG A N 1
ATOM 3125 C CA . ARG A 1 401 ? -2.887 5.289 4.200 1.00 80.44 401 ARG A CA 1
ATOM 3126 C C . ARG A 1 401 ? -2.170 6.590 4.537 1.00 80.44 401 ARG A C 1
ATOM 3128 O O . ARG A 1 401 ? -2.666 7.662 4.206 1.00 80.44 401 ARG A O 1
ATOM 3135 N N . ARG A 1 402 ? -0.984 6.527 5.155 1.00 79.00 402 ARG A N 1
ATOM 3136 C CA . ARG A 1 402 ? -0.212 7.735 5.507 1.00 79.00 402 ARG A CA 1
ATOM 3137 C C . ARG A 1 402 ? 0.229 8.535 4.289 1.00 79.00 402 ARG A C 1
ATOM 3139 O O . ARG A 1 402 ? 0.270 9.761 4.357 1.00 79.00 402 ARG A O 1
ATOM 3146 N N . MET A 1 403 ? 0.571 7.857 3.194 1.00 87.75 403 MET A N 1
ATOM 3147 C CA . MET A 1 403 ? 0.934 8.526 1.945 1.00 87.75 403 MET A CA 1
ATOM 3148 C C . MET A 1 403 ? -0.278 8.954 1.107 1.00 87.75 403 MET A C 1
ATOM 3150 O O . MET A 1 403 ? -0.083 9.674 0.131 1.00 87.75 403 MET A O 1
ATOM 3154 N N . GLY A 1 404 ? -1.491 8.534 1.488 1.00 83.75 404 GLY A N 1
ATOM 3155 C CA . GLY A 1 404 ? -2.735 8.826 0.777 1.00 83.75 404 GLY A CA 1
ATOM 3156 C C . GLY A 1 404 ? -2.883 8.053 -0.533 1.00 83.75 404 GLY A C 1
ATOM 3157 O O . GLY A 1 404 ? -3.452 8.589 -1.476 1.00 83.75 404 GLY A O 1
ATOM 3158 N N . ALA A 1 405 ? -2.322 6.842 -0.629 1.00 91.06 405 ALA A N 1
ATOM 3159 C CA . ALA A 1 405 ? -2.297 6.067 -1.866 1.00 91.06 405 ALA A CA 1
ATOM 3160 C C . ALA A 1 405 ? -3.713 5.790 -2.400 1.00 91.06 405 ALA A C 1
ATOM 3162 O O . ALA A 1 405 ? -4.565 5.246 -1.703 1.00 91.06 405 ALA A O 1
ATOM 3163 N N . SER A 1 406 ? -3.927 6.131 -3.669 1.00 93.31 406 SER A N 1
ATOM 3164 C CA . SER A 1 406 ? -5.193 5.930 -4.391 1.00 93.31 406 SER A CA 1
ATOM 3165 C C . SER A 1 406 ? -5.064 4.946 -5.551 1.00 93.31 406 SER A C 1
ATOM 3167 O O . SER A 1 406 ? -6.059 4.375 -5.993 1.00 93.31 406 SER A O 1
ATOM 3169 N N . ILE A 1 407 ? -3.837 4.753 -6.041 1.00 96.69 407 ILE A N 1
ATOM 3170 C CA . ILE A 1 407 ? -3.459 3.835 -7.114 1.00 96.69 407 ILE A CA 1
ATOM 3171 C C . ILE A 1 407 ? -2.162 3.154 -6.694 1.00 96.69 407 ILE A C 1
ATOM 3173 O O . ILE A 1 407 ? -1.274 3.814 -6.149 1.00 96.69 407 ILE A O 1
ATOM 3177 N N . ILE A 1 408 ? -2.026 1.862 -6.982 1.00 98.38 408 ILE A N 1
ATOM 3178 C CA . ILE A 1 408 ? -0.788 1.115 -6.737 1.00 98.38 408 ILE A CA 1
ATOM 3179 C C . ILE A 1 408 ? -0.280 0.529 -8.054 1.00 98.38 408 ILE A C 1
ATOM 3181 O O . ILE A 1 408 ? -0.993 -0.213 -8.723 1.00 98.38 408 ILE A O 1
ATOM 3185 N N . ILE A 1 409 ? 0.967 0.841 -8.411 1.00 98.62 409 ILE A N 1
ATOM 3186 C CA . ILE A 1 409 ? 1.707 0.170 -9.484 1.00 98.62 409 ILE A CA 1
ATOM 3187 C C . ILE A 1 409 ? 2.662 -0.823 -8.824 1.00 98.62 409 ILE A C 1
ATOM 3189 O O . ILE A 1 409 ? 3.640 -0.421 -8.188 1.00 98.62 409 ILE A O 1
ATOM 3193 N N . ALA A 1 410 ? 2.369 -2.114 -8.960 1.00 98.56 410 ALA A N 1
ATOM 3194 C CA . ALA A 1 410 ? 3.127 -3.197 -8.349 1.00 98.56 410 ALA A CA 1
ATOM 3195 C C . ALA A 1 410 ? 3.981 -3.933 -9.393 1.00 98.56 410 ALA A C 1
ATOM 3197 O O . ALA A 1 410 ? 3.474 -4.364 -10.428 1.00 98.56 410 ALA A O 1
ATOM 3198 N N . ASN A 1 411 ? 5.274 -4.105 -9.115 1.00 98.12 411 ASN A N 1
ATOM 3199 C CA . ASN A 1 411 ? 6.210 -4.836 -9.967 1.00 98.12 411 ASN A CA 1
ATOM 3200 C C . ASN A 1 411 ? 7.009 -5.853 -9.139 1.00 98.12 411 ASN A C 1
ATOM 3202 O O . ASN A 1 411 ? 8.037 -5.535 -8.538 1.00 98.12 411 ASN A O 1
ATOM 3206 N N . PHE A 1 412 ? 6.510 -7.088 -9.131 1.00 98.31 412 PHE A N 1
ATOM 3207 C CA . PHE A 1 412 ? 7.120 -8.251 -8.486 1.00 98.31 412 PHE A CA 1
ATOM 3208 C C . PHE A 1 412 ? 7.266 -9.410 -9.480 1.00 98.31 412 PHE A C 1
ATOM 3210 O O . PHE A 1 412 ? 6.678 -9.394 -10.562 1.00 98.31 412 PHE A O 1
ATOM 3217 N N . GLY A 1 413 ? 8.062 -10.419 -9.120 1.00 96.69 413 GLY A N 1
ATOM 3218 C CA . GLY A 1 413 ? 8.296 -11.613 -9.933 1.00 96.69 413 GLY A CA 1
ATOM 3219 C C . GLY A 1 413 ? 9.670 -11.660 -10.602 1.00 96.69 413 GLY A C 1
ATOM 3220 O O . GLY A 1 413 ? 10.040 -12.703 -11.129 1.00 96.69 413 GLY A O 1
ATOM 3221 N N . GLN A 1 414 ? 10.443 -10.566 -10.597 1.00 94.50 414 GLN A N 1
ATOM 3222 C CA . GLN A 1 414 ? 11.753 -10.541 -11.259 1.00 94.50 414 GLN A CA 1
ATOM 3223 C C . GLN A 1 414 ? 12.754 -11.476 -10.582 1.00 94.50 414 GLN A C 1
ATOM 3225 O O . GLN A 1 414 ? 13.458 -12.212 -11.264 1.00 94.50 414 GLN A O 1
ATOM 3230 N N . VAL A 1 415 ? 12.850 -11.421 -9.253 1.00 94.56 415 VAL A N 1
ATOM 3231 C CA . VAL A 1 415 ? 13.786 -12.265 -8.495 1.00 94.56 415 VAL A CA 1
ATOM 3232 C C . VAL A 1 415 ? 13.158 -13.633 -8.255 1.00 94.56 415 VAL A C 1
ATOM 3234 O O . VAL A 1 415 ? 13.842 -14.644 -8.341 1.00 94.56 415 VAL A O 1
ATOM 3237 N N . GLU A 1 416 ? 11.847 -13.678 -8.032 1.00 97.19 416 GLU A N 1
ATOM 3238 C CA . GLU A 1 416 ? 11.092 -14.903 -7.774 1.00 97.19 416 GLU A CA 1
ATOM 3239 C C . GLU A 1 416 ? 11.067 -15.853 -8.977 1.00 97.19 416 GLU A C 1
ATOM 3241 O O . GLU A 1 416 ? 10.948 -17.061 -8.786 1.00 97.19 416 GLU A O 1
ATOM 3246 N N . ALA A 1 417 ? 11.212 -15.345 -10.206 1.00 96.38 417 ALA A N 1
ATOM 3247 C CA . ALA A 1 417 ? 11.344 -16.175 -11.404 1.00 96.38 417 ALA A CA 1
ATOM 3248 C C . ALA A 1 417 ? 12.640 -17.005 -11.431 1.00 96.38 417 ALA A C 1
ATOM 3250 O O . ALA A 1 417 ? 12.695 -18.014 -12.129 1.00 96.38 417 ALA A O 1
ATOM 3251 N N . LEU A 1 418 ? 13.667 -16.635 -10.653 1.00 95.31 418 LEU A N 1
ATOM 3252 C CA . LEU A 1 418 ? 14.897 -17.430 -10.532 1.00 95.31 418 LEU A CA 1
ATOM 3253 C C . LEU A 1 418 ? 14.664 -18.779 -9.833 1.00 95.31 418 LEU A C 1
ATOM 3255 O O . LEU A 1 418 ? 15.471 -19.691 -10.000 1.00 95.31 418 LEU A O 1
ATOM 3259 N N . ASP A 1 419 ? 13.550 -18.932 -9.107 1.00 95.56 419 ASP A N 1
ATOM 3260 C CA . ASP A 1 419 ? 13.137 -20.206 -8.505 1.00 95.56 419 ASP A CA 1
ATOM 3261 C C . ASP A 1 419 ? 12.590 -21.216 -9.542 1.00 95.56 419 ASP A C 1
ATOM 3263 O O . ASP A 1 419 ? 12.313 -22.372 -9.205 1.00 95.56 419 ASP A O 1
ATOM 3267 N N . GLY A 1 420 ? 12.425 -20.790 -10.799 1.00 96.75 420 GLY A N 1
ATOM 3268 C CA . GLY A 1 420 ? 11.945 -21.610 -11.907 1.00 96.75 420 GLY A CA 1
ATOM 3269 C C . GLY A 1 420 ? 10.419 -21.722 -12.001 1.00 96.75 420 GLY A C 1
ATOM 3270 O O . GLY A 1 420 ? 9.683 -21.591 -11.020 1.00 96.75 420 GLY A O 1
ATOM 3271 N N . ALA A 1 421 ? 9.916 -22.037 -13.197 1.00 96.00 421 ALA A N 1
ATOM 3272 C CA . ALA A 1 421 ? 8.482 -22.104 -13.499 1.00 96.00 421 ALA A CA 1
ATOM 3273 C C . ALA A 1 421 ? 7.680 -23.069 -12.600 1.00 96.00 421 ALA A C 1
ATOM 3275 O O . ALA A 1 421 ? 6.489 -22.860 -12.373 1.00 96.00 421 ALA A O 1
ATOM 3276 N N . THR A 1 422 ? 8.311 -24.098 -12.024 1.00 96.88 422 THR A N 1
ATOM 3277 C CA . THR A 1 422 ? 7.648 -25.027 -11.089 1.00 96.88 422 THR A CA 1
ATOM 3278 C C . THR A 1 422 ? 7.198 -24.361 -9.786 1.00 96.88 422 THR A C 1
ATOM 3280 O O . THR A 1 422 ? 6.329 -24.892 -9.096 1.00 96.88 422 THR A O 1
ATOM 3283 N N . ARG A 1 423 ? 7.778 -23.207 -9.428 1.00 98.00 423 ARG A N 1
ATOM 3284 C CA . ARG A 1 423 ? 7.439 -22.439 -8.220 1.00 98.00 423 ARG A CA 1
ATOM 3285 C C . ARG A 1 423 ? 6.396 -21.347 -8.474 1.00 98.00 423 ARG A C 1
ATOM 3287 O O . ARG A 1 423 ? 5.924 -20.737 -7.514 1.00 98.00 423 ARG A O 1
ATOM 3294 N N . LEU A 1 424 ? 5.946 -21.184 -9.720 1.00 98.00 424 LEU A N 1
ATOM 3295 C CA . LEU A 1 424 ? 4.938 -20.199 -10.111 1.00 98.00 424 LEU A CA 1
ATOM 3296 C C . LEU A 1 424 ? 3.636 -20.268 -9.281 1.00 98.00 424 LEU A C 1
ATOM 3298 O O . LEU A 1 424 ? 3.193 -19.214 -8.831 1.00 98.00 424 LEU A O 1
ATOM 3302 N N . PRO A 1 425 ? 3.028 -21.439 -8.985 1.00 98.25 425 PRO A N 1
ATOM 3303 C CA . PRO A 1 425 ? 1.800 -21.471 -8.181 1.00 98.25 425 PRO A CA 1
ATOM 3304 C C . PRO A 1 425 ? 1.983 -20.906 -6.764 1.00 98.25 425 PRO A C 1
ATOM 3306 O O . PRO A 1 425 ? 1.113 -20.208 -6.245 1.00 98.25 425 PRO A O 1
ATOM 3309 N N . HIS A 1 426 ? 3.141 -21.170 -6.150 1.00 98.31 426 HIS A N 1
ATOM 3310 C CA . HIS A 1 426 ? 3.488 -20.631 -4.835 1.00 98.31 426 HIS A CA 1
ATOM 3311 C C . HIS A 1 426 ? 3.703 -19.114 -4.895 1.00 98.31 426 HIS A C 1
ATOM 3313 O O . HIS A 1 426 ? 3.202 -18.392 -4.037 1.00 98.31 426 HIS A O 1
ATOM 3319 N N . PHE A 1 427 ? 4.386 -18.625 -5.936 1.00 98.69 427 PHE A N 1
ATOM 3320 C CA . PHE A 1 427 ? 4.527 -17.192 -6.189 1.00 98.69 427 PHE A CA 1
ATOM 3321 C C . PHE A 1 427 ? 3.168 -16.498 -6.340 1.00 98.69 427 PHE A C 1
ATOM 3323 O O . PHE A 1 427 ? 2.933 -15.496 -5.677 1.00 98.69 427 PHE A O 1
ATOM 3330 N N . LEU A 1 428 ? 2.263 -17.030 -7.170 1.00 98.56 428 LEU A N 1
ATOM 3331 C CA . LEU A 1 428 ? 0.951 -16.415 -7.409 1.00 98.56 428 LEU A CA 1
ATOM 3332 C C . LEU A 1 428 ? 0.083 -16.390 -6.148 1.00 98.56 428 LEU A C 1
ATOM 3334 O O . LEU A 1 428 ? -0.647 -15.425 -5.944 1.00 98.56 428 LEU A O 1
ATOM 3338 N N . THR A 1 429 ? 0.199 -17.409 -5.291 1.00 98.19 429 THR A N 1
ATOM 3339 C CA . THR A 1 429 ? -0.475 -17.436 -3.983 1.00 98.19 429 THR A CA 1
ATOM 3340 C C . THR A 1 429 ? 0.044 -16.309 -3.090 1.00 98.19 429 THR A C 1
ATOM 3342 O O . THR A 1 429 ? -0.736 -15.463 -2.667 1.00 98.19 429 THR A O 1
ATOM 3345 N N . ALA A 1 430 ? 1.365 -16.223 -2.896 1.00 98.31 430 ALA A N 1
ATOM 3346 C CA . ALA A 1 430 ? 1.980 -15.179 -2.074 1.00 98.31 430 ALA A CA 1
ATOM 3347 C C . ALA A 1 430 ? 1.756 -13.764 -2.642 1.00 98.31 430 ALA A C 1
ATOM 3349 O O . ALA A 1 430 ? 1.561 -12.807 -1.895 1.00 98.31 430 ALA A O 1
ATOM 3350 N N . TYR A 1 431 ? 1.757 -13.609 -3.971 1.00 98.62 431 TYR A N 1
ATOM 3351 C CA . TYR A 1 431 ? 1.444 -12.326 -4.593 1.00 98.62 431 TYR A CA 1
ATOM 3352 C C . TYR A 1 431 ? -0.032 -11.962 -4.381 1.00 98.62 431 TYR A C 1
ATOM 3354 O O . TYR A 1 431 ? -0.329 -10.809 -4.095 1.00 98.62 431 TYR A O 1
ATOM 3362 N N . GLY A 1 432 ? -0.947 -12.935 -4.452 1.00 98.06 432 GLY A N 1
ATOM 3363 C CA . GLY A 1 432 ? -2.354 -12.754 -4.095 1.00 98.06 432 GLY A CA 1
ATOM 3364 C C . GLY A 1 432 ? -2.532 -12.210 -2.676 1.00 98.06 432 GLY A C 1
ATOM 3365 O O . GLY A 1 432 ? -3.169 -11.179 -2.517 1.00 98.06 432 GLY A O 1
ATOM 3366 N N . GLU A 1 433 ? -1.883 -12.822 -1.683 1.00 94.94 433 GLU A N 1
ATOM 3367 C CA . GLU A 1 433 ? -1.935 -12.382 -0.276 1.00 94.94 433 GLU A CA 1
ATOM 3368 C C . GLU A 1 433 ? -1.383 -10.958 -0.074 1.00 94.94 433 GLU A C 1
ATOM 3370 O O . GLU A 1 433 ? -1.904 -10.174 0.721 1.00 94.94 433 GLU A O 1
ATOM 3375 N N . LEU A 1 434 ? -0.324 -10.590 -0.805 1.00 95.81 434 LEU A N 1
ATOM 3376 C CA . LEU A 1 434 ? 0.193 -9.219 -0.793 1.00 95.81 434 LEU A CA 1
ATOM 3377 C C . LEU A 1 434 ? -0.789 -8.233 -1.445 1.00 95.81 434 LEU A C 1
ATOM 3379 O O . LEU A 1 434 ? -0.912 -7.096 -0.995 1.00 95.81 434 LEU A O 1
ATOM 3383 N N . LEU A 1 435 ? -1.474 -8.652 -2.510 1.00 96.94 435 LEU A N 1
ATOM 3384 C CA . LEU A 1 435 ? -2.472 -7.834 -3.196 1.00 96.94 435 LEU A CA 1
ATOM 3385 C C . LEU A 1 435 ? -3.731 -7.654 -2.346 1.00 96.94 435 LEU A C 1
ATOM 3387 O O . LEU A 1 435 ? -4.257 -6.547 -2.329 1.00 96.94 435 LEU A O 1
ATOM 3391 N N . ASP A 1 436 ? -4.144 -8.666 -1.581 1.00 89.94 436 ASP A N 1
ATOM 3392 C CA . ASP A 1 436 ? -5.261 -8.552 -0.639 1.00 89.94 436 ASP A CA 1
ATOM 3393 C C . ASP A 1 436 ? -4.982 -7.419 0.389 1.00 89.94 436 ASP A C 1
ATOM 3395 O O . ASP A 1 436 ? -5.842 -6.572 0.631 1.00 89.94 436 ASP A O 1
ATOM 3399 N N . GLN A 1 437 ? -3.737 -7.280 0.883 1.00 85.19 437 GLN A N 1
ATOM 3400 C CA . GLN A 1 437 ? -3.328 -6.146 1.746 1.00 85.19 437 GLN A CA 1
ATOM 3401 C C . GLN A 1 437 ? -3.370 -4.782 1.033 1.00 85.19 437 GLN A C 1
ATOM 3403 O O . GLN A 1 437 ? -3.542 -3.737 1.665 1.00 85.19 437 GLN A O 1
ATOM 3408 N N . PHE A 1 438 ? -3.133 -4.751 -0.280 1.00 92.56 438 PHE A N 1
ATOM 3409 C CA . PHE A 1 438 ? -3.198 -3.522 -1.074 1.00 92.56 438 PHE A CA 1
ATOM 3410 C C . PHE A 1 438 ? -4.649 -3.107 -1.344 1.00 92.56 438 PHE A C 1
ATOM 3412 O O . PHE A 1 438 ? -4.956 -1.912 -1.279 1.00 92.56 438 PHE A O 1
ATOM 3419 N N . GLU A 1 439 ? -5.539 -4.076 -1.579 1.00 89.69 439 GLU A N 1
ATOM 3420 C CA . GLU A 1 439 ? -6.978 -3.862 -1.778 1.00 89.69 439 GLU A CA 1
ATOM 3421 C C . GLU A 1 439 ? -7.650 -3.237 -0.548 1.00 89.69 439 GLU A C 1
ATOM 3423 O O . GLU A 1 439 ? -8.563 -2.425 -0.705 1.00 89.69 439 GLU A O 1
ATOM 3428 N N . GLU A 1 440 ? -7.141 -3.498 0.663 1.00 82.62 440 GLU A N 1
ATOM 3429 C CA . GLU A 1 440 ? -7.579 -2.806 1.887 1.00 82.62 440 GLU A CA 1
ATOM 3430 C C . GLU A 1 440 ? -7.383 -1.275 1.841 1.00 82.62 440 GLU A C 1
ATOM 3432 O O . GLU A 1 440 ? -7.985 -0.534 2.632 1.00 82.62 440 GLU A O 1
ATOM 3437 N N . CYS A 1 441 ? -6.516 -0.785 0.947 1.00 81.75 441 CYS A N 1
ATOM 3438 C CA . CYS A 1 441 ? -6.310 0.637 0.694 1.00 81.75 441 CYS A CA 1
ATOM 3439 C C . CYS A 1 441 ? -7.008 1.111 -0.585 1.00 81.75 441 CYS A C 1
ATOM 3441 O O . CYS A 1 441 ? -7.653 2.160 -0.575 1.00 81.75 441 CYS A O 1
ATOM 3443 N N . THR A 1 442 ? -6.841 0.396 -1.700 1.00 90.50 442 THR A N 1
ATOM 3444 C CA . THR A 1 442 ? -7.443 0.768 -2.986 1.00 90.50 442 THR A CA 1
ATOM 3445 C C . THR A 1 442 ? -7.552 -0.433 -3.928 1.00 90.50 442 THR A C 1
ATOM 3447 O O . THR A 1 442 ? -6.584 -1.179 -4.068 1.00 90.50 442 THR A O 1
ATOM 3450 N N . PRO A 1 443 ? -8.669 -0.588 -4.663 1.00 91.19 443 PRO A N 1
ATOM 3451 C CA . PRO A 1 443 ? -8.788 -1.604 -5.707 1.00 91.19 443 PRO A CA 1
ATOM 3452 C C . PRO A 1 443 ? -8.194 -1.155 -7.058 1.00 91.19 443 PRO A C 1
ATOM 3454 O O . PRO A 1 443 ? -8.241 -1.890 -8.043 1.00 91.19 443 PRO A O 1
ATOM 3457 N N . ARG A 1 444 ? -7.657 0.071 -7.164 1.00 95.69 444 ARG A N 1
ATOM 3458 C CA . ARG A 1 444 ? -7.027 0.590 -8.394 1.00 95.69 444 ARG A CA 1
ATOM 3459 C C . ARG A 1 444 ? -5.570 0.146 -8.468 1.00 95.69 444 ARG A C 1
ATOM 3461 O O . ARG A 1 444 ? -4.650 0.911 -8.170 1.00 95.69 444 ARG A O 1
ATOM 3468 N N . ILE A 1 445 ? -5.371 -1.104 -8.868 1.00 97.94 445 ILE A N 1
ATOM 3469 C CA . ILE A 1 445 ? -4.054 -1.740 -8.928 1.00 97.94 445 ILE A CA 1
ATOM 3470 C C . ILE A 1 445 ? -3.640 -1.999 -10.384 1.00 97.94 445 ILE A C 1
ATOM 3472 O O . ILE A 1 445 ? -4.442 -2.411 -11.225 1.00 97.94 445 ILE A O 1
ATOM 3476 N N . VAL A 1 446 ? -2.365 -1.742 -10.670 1.00 98.69 446 VAL A N 1
ATOM 3477 C CA . VAL A 1 446 ? -1.682 -2.071 -11.924 1.00 98.69 446 VAL A CA 1
ATOM 3478 C C . VAL A 1 446 ? -0.572 -3.072 -11.620 1.00 98.69 446 VAL A C 1
ATOM 3480 O O . VAL A 1 446 ? 0.307 -2.786 -10.806 1.00 98.69 446 VAL A O 1
ATOM 3483 N N . LEU A 1 447 ? -0.575 -4.220 -12.297 1.00 98.75 447 LEU A N 1
ATOM 3484 C CA . LEU A 1 447 ? 0.503 -5.204 -12.217 1.00 98.75 447 LEU A CA 1
ATOM 3485 C C . LEU A 1 447 ? 1.439 -5.052 -13.414 1.00 98.75 447 LEU A C 1
ATOM 3487 O O . LEU A 1 447 ? 1.034 -5.234 -14.562 1.00 98.75 447 LEU A O 1
ATOM 3491 N N . VAL A 1 448 ? 2.707 -4.754 -13.151 1.00 98.56 448 VAL A N 1
ATOM 3492 C CA . VAL A 1 448 ? 3.756 -4.724 -14.173 1.00 98.56 448 VAL A CA 1
ATOM 3493 C C . VAL A 1 448 ? 4.555 -6.016 -14.087 1.00 98.56 448 VAL A C 1
ATOM 3495 O O . VAL A 1 448 ? 5.132 -6.334 -13.045 1.00 98.56 448 VAL A O 1
ATOM 3498 N N . SER A 1 449 ? 4.601 -6.760 -15.188 1.00 97.62 449 SER A N 1
ATOM 3499 C CA . SER A 1 449 ? 5.341 -8.024 -15.265 1.00 97.62 449 SER A CA 1
ATOM 3500 C C . SER A 1 449 ? 6.871 -7.841 -15.210 1.00 97.62 449 SER A C 1
ATOM 3502 O O . SER A 1 449 ? 7.383 -6.748 -15.469 1.00 97.62 449 SER A O 1
ATOM 3504 N N . PRO A 1 450 ? 7.625 -8.909 -14.891 1.00 95.69 450 PRO A N 1
ATOM 3505 C CA . PRO A 1 450 ? 9.083 -8.931 -14.999 1.00 95.69 450 PRO A CA 1
ATOM 3506 C C . PRO A 1 450 ? 9.585 -8.687 -16.429 1.00 95.69 450 PRO A C 1
ATOM 3508 O O . PRO A 1 450 ? 8.946 -9.092 -17.405 1.00 95.69 450 PRO A O 1
ATOM 3511 N N . HIS A 1 451 ? 10.760 -8.070 -16.560 1.00 94.06 451 HIS A N 1
ATOM 3512 C CA . HIS A 1 451 ? 11.463 -7.935 -17.838 1.00 94.06 451 HIS A CA 1
ATOM 3513 C C . HIS A 1 451 ? 12.460 -9.081 -18.043 1.00 94.06 451 HIS A C 1
ATOM 3515 O O . HIS A 1 451 ? 12.827 -9.805 -17.113 1.00 94.06 451 HIS A O 1
ATOM 3521 N N . ARG A 1 452 ? 12.896 -9.264 -19.291 1.00 93.56 452 ARG A N 1
ATOM 3522 C CA . ARG A 1 452 ? 13.848 -10.318 -19.656 1.00 93.56 452 ARG A CA 1
ATOM 3523 C C . ARG A 1 452 ? 15.208 -10.078 -19.007 1.00 93.56 452 ARG A C 1
ATOM 3525 O O . ARG A 1 452 ? 15.699 -8.954 -18.966 1.00 93.56 452 ARG A O 1
ATOM 3532 N N . PHE A 1 453 ? 15.843 -11.151 -18.559 1.00 92.50 453 PHE A N 1
ATOM 3533 C CA . PHE A 1 453 ? 17.248 -11.119 -18.188 1.00 92.50 453 PHE A CA 1
ATOM 3534 C C . PHE A 1 453 ? 18.134 -10.999 -19.424 1.00 92.50 453 PHE A C 1
ATOM 3536 O O . PHE A 1 453 ? 17.850 -11.582 -20.479 1.00 92.50 453 PHE A O 1
ATOM 3543 N N . GLU A 1 454 ? 19.249 -10.302 -19.252 1.00 89.50 454 GLU A N 1
ATOM 3544 C CA . GLU A 1 454 ? 20.272 -10.146 -20.274 1.00 89.50 454 GLU A CA 1
ATOM 3545 C C . GLU A 1 454 ? 21.481 -11.024 -19.993 1.00 89.50 454 GLU A C 1
ATOM 3547 O O . GLU A 1 454 ? 21.826 -11.314 -18.844 1.00 89.50 454 GLU A O 1
ATOM 3552 N N . LYS A 1 455 ? 22.153 -11.420 -21.074 1.00 88.62 455 LYS A N 1
ATOM 3553 C CA . LYS A 1 455 ? 23.456 -12.056 -20.971 1.00 88.62 455 LYS A CA 1
ATOM 3554 C C . LYS A 1 455 ? 24.486 -10.983 -20.603 1.00 88.62 455 LYS A C 1
ATOM 3556 O O . LYS A 1 455 ? 24.634 -10.025 -21.364 1.00 88.62 455 LYS A O 1
ATOM 3561 N N . PRO A 1 456 ? 25.201 -11.115 -19.476 1.00 84.31 456 PRO A N 1
ATOM 3562 C CA . PRO A 1 456 ? 26.175 -10.113 -19.077 1.00 84.31 456 PRO A CA 1
ATOM 3563 C C . PRO A 1 456 ? 27.354 -10.089 -20.056 1.00 84.31 456 PRO A C 1
ATOM 3565 O O . PRO A 1 456 ? 27.768 -11.124 -20.582 1.00 84.31 456 PRO A O 1
ATOM 3568 N N . GLY A 1 457 ? 27.917 -8.898 -20.279 1.00 82.62 457 GLY A N 1
ATOM 3569 C CA . GLY A 1 457 ? 29.173 -8.748 -21.022 1.00 82.62 457 GLY A CA 1
ATOM 3570 C C . GLY A 1 457 ? 30.393 -9.252 -20.243 1.00 82.62 457 GLY A C 1
ATOM 3571 O O . GLY A 1 457 ? 31.386 -9.645 -20.848 1.00 82.62 457 GLY A O 1
ATOM 3572 N N . ASP A 1 458 ? 30.308 -9.269 -18.910 1.00 84.38 458 ASP A N 1
ATOM 3573 C CA . ASP A 1 458 ? 31.327 -9.824 -18.020 1.00 84.38 458 ASP A CA 1
ATOM 3574 C C . ASP A 1 458 ? 31.070 -11.317 -17.767 1.00 84.38 458 ASP A C 1
ATOM 3576 O O . ASP A 1 458 ? 30.037 -11.701 -17.214 1.00 84.38 458 ASP A O 1
ATOM 3580 N N . HIS A 1 459 ? 32.033 -12.158 -18.148 1.00 85.25 459 HIS A N 1
ATOM 3581 C CA . HIS A 1 459 ? 31.979 -13.610 -17.972 1.00 85.25 459 HIS A CA 1
ATOM 3582 C C . HIS A 1 459 ? 32.008 -14.066 -16.505 1.00 85.25 459 HIS A C 1
ATOM 3584 O O . HIS A 1 459 ? 31.719 -15.231 -16.236 1.00 85.25 459 HIS A O 1
ATOM 3590 N N . LEU A 1 460 ? 32.364 -13.183 -15.567 1.00 88.56 460 LEU A N 1
ATOM 3591 C CA . LEU A 1 460 ? 32.341 -13.471 -14.131 1.00 88.56 460 LEU A CA 1
ATOM 3592 C C . LEU A 1 460 ? 30.933 -13.388 -13.529 1.00 88.56 460 LEU A C 1
ATOM 3594 O O . LEU A 1 460 ? 30.716 -13.864 -12.414 1.00 88.56 460 LEU A O 1
ATOM 3598 N N . LEU A 1 461 ? 29.974 -12.798 -14.246 1.00 85.31 461 LEU A N 1
ATOM 3599 C CA . LEU A 1 461 ? 28.585 -12.710 -13.812 1.00 85.31 461 LEU A CA 1
ATOM 3600 C C . LEU A 1 461 ? 27.766 -13.900 -14.340 1.00 85.31 461 LEU A C 1
ATOM 3602 O O . LEU A 1 461 ? 27.985 -14.352 -15.466 1.00 85.31 461 LEU A O 1
ATOM 3606 N N . PRO A 1 462 ? 26.785 -14.401 -13.566 1.00 87.50 462 PRO A N 1
ATOM 3607 C CA . PRO A 1 462 ? 25.921 -15.481 -14.023 1.00 87.50 462 PRO A CA 1
ATOM 3608 C C . PRO A 1 462 ? 25.060 -15.040 -15.214 1.00 87.50 462 PRO A C 1
ATOM 3610 O O . PRO A 1 462 ? 24.470 -13.952 -15.222 1.00 87.50 462 PRO A O 1
ATOM 3613 N N . ASP A 1 463 ? 24.955 -15.919 -16.211 1.00 90.00 463 ASP A N 1
ATOM 3614 C CA . ASP A 1 463 ? 24.091 -15.730 -17.374 1.00 90.00 463 ASP A CA 1
ATOM 3615 C C . ASP A 1 463 ? 22.635 -16.047 -17.015 1.00 90.00 463 ASP A C 1
ATOM 3617 O O . ASP A 1 463 ? 22.156 -17.170 -17.175 1.00 90.00 463 ASP A O 1
ATOM 3621 N N . LEU A 1 464 ? 21.923 -15.032 -16.523 1.00 91.62 464 LEU A N 1
ATOM 3622 C CA . LEU A 1 464 ? 20.517 -15.170 -16.148 1.00 91.62 464 LEU A CA 1
ATOM 3623 C C . LEU A 1 464 ? 19.583 -15.255 -17.364 1.00 91.62 464 LEU A C 1
ATOM 3625 O O . LEU A 1 464 ? 18.414 -15.594 -17.197 1.00 91.62 464 LEU A O 1
ATOM 3629 N N . SER A 1 465 ? 20.065 -15.006 -18.591 1.00 91.75 465 SER A N 1
ATOM 3630 C CA . SER A 1 465 ? 19.223 -15.064 -19.797 1.00 91.75 465 SER A CA 1
ATOM 3631 C C . SER A 1 465 ? 18.623 -16.455 -20.047 1.00 91.75 465 SER A C 1
ATOM 3633 O O . SER A 1 465 ? 17.594 -16.573 -20.718 1.00 91.75 465 SER A O 1
ATOM 3635 N N . GLN A 1 466 ? 19.210 -17.493 -19.444 1.00 91.81 466 GLN A N 1
ATOM 3636 C CA . GLN A 1 466 ? 18.715 -18.871 -19.450 1.00 91.81 466 GLN A CA 1
ATOM 3637 C C . GLN A 1 466 ? 17.360 -19.021 -18.733 1.00 91.81 466 GLN A C 1
ATOM 3639 O O . GLN A 1 466 ? 16.576 -19.893 -19.096 1.00 91.81 466 GLN A O 1
ATOM 3644 N N . HIS A 1 467 ? 17.037 -18.125 -17.795 1.00 93.75 467 HIS A N 1
ATOM 3645 C CA . HIS A 1 467 ? 15.763 -18.094 -17.064 1.00 93.75 467 HIS A CA 1
ATOM 3646 C C . HIS A 1 467 ? 14.652 -17.323 -17.793 1.00 93.75 467 HIS A C 1
ATOM 3648 O O . HIS A 1 467 ? 13.562 -17.131 -17.260 1.00 93.75 467 HIS A O 1
ATOM 3654 N N . ASN A 1 468 ? 14.872 -16.868 -19.030 1.00 94.56 468 ASN A N 1
ATOM 3655 C CA . ASN A 1 468 ? 13.847 -16.112 -19.757 1.00 94.56 468 ASN A CA 1
ATOM 3656 C C . ASN A 1 468 ? 12.584 -16.936 -20.078 1.00 94.56 468 ASN A C 1
ATOM 3658 O O . ASN A 1 468 ? 11.517 -16.354 -20.276 1.00 94.56 468 ASN A O 1
ATOM 3662 N N . GLY A 1 469 ? 12.679 -18.272 -20.086 1.00 95.88 469 GLY A N 1
ATOM 3663 C CA . GLY A 1 469 ? 11.501 -19.145 -20.111 1.00 95.88 469 GLY A CA 1
ATOM 3664 C C . GLY A 1 469 ? 10.642 -19.000 -18.849 1.00 95.88 469 GLY A C 1
ATOM 3665 O O . GLY A 1 469 ? 9.421 -18.885 -18.948 1.00 95.88 469 GLY A O 1
ATOM 3666 N N . ASP A 1 470 ? 11.278 -18.906 -17.677 1.00 97.19 470 ASP A N 1
ATOM 3667 C CA . ASP A 1 470 ? 10.601 -18.678 -16.396 1.00 97.19 470 ASP A CA 1
ATOM 3668 C C . ASP A 1 470 ? 9.982 -17.275 -16.342 1.00 97.19 470 ASP A C 1
ATOM 3670 O O . ASP A 1 470 ? 8.832 -17.127 -15.935 1.00 97.19 470 ASP A O 1
ATOM 3674 N N . ILE A 1 471 ? 10.687 -16.251 -16.843 1.00 96.44 471 ILE A N 1
ATOM 3675 C CA . ILE A 1 471 ? 10.151 -14.882 -16.970 1.00 96.44 471 ILE A CA 1
ATOM 3676 C C . ILE A 1 471 ? 8.861 -14.865 -17.795 1.00 96.44 471 ILE A C 1
ATOM 3678 O O . ILE A 1 471 ? 7.888 -14.222 -17.399 1.00 96.44 471 ILE A O 1
ATOM 3682 N N . ALA A 1 472 ? 8.821 -15.582 -18.921 1.00 96.94 472 ALA A N 1
ATOM 3683 C CA . ALA A 1 472 ? 7.615 -15.678 -19.739 1.00 96.94 472 ALA A CA 1
ATOM 3684 C C . ALA A 1 472 ? 6.462 -16.365 -18.986 1.00 96.94 472 ALA A C 1
ATOM 3686 O O . ALA A 1 472 ? 5.333 -15.877 -19.030 1.00 96.94 472 ALA A O 1
ATOM 3687 N N . ALA A 1 473 ? 6.747 -17.447 -18.253 1.00 98.06 473 ALA A N 1
ATOM 3688 C CA . ALA A 1 473 ? 5.749 -18.152 -17.450 1.00 98.06 473 ALA A CA 1
ATOM 3689 C C . ALA A 1 473 ? 5.192 -17.279 -16.309 1.00 98.06 473 ALA A C 1
ATOM 3691 O O . ALA A 1 473 ? 3.978 -17.202 -16.126 1.00 98.06 473 ALA A O 1
ATOM 3692 N N . TYR A 1 474 ? 6.059 -16.573 -15.577 1.00 98.50 474 TYR A N 1
ATOM 3693 C CA . TYR A 1 474 ? 5.656 -15.662 -14.500 1.00 98.50 474 TYR A CA 1
ATOM 3694 C C . TYR A 1 474 ? 4.857 -14.475 -15.032 1.00 98.50 474 TYR A C 1
ATOM 3696 O O . TYR A 1 474 ? 3.835 -14.111 -14.455 1.00 98.50 474 TYR A O 1
ATOM 3704 N N . SER A 1 475 ? 5.284 -13.903 -16.156 1.00 98.31 475 SER A N 1
ATOM 3705 C CA . SER A 1 475 ? 4.573 -12.818 -16.829 1.00 98.31 475 SER A CA 1
ATOM 3706 C C . SER A 1 475 ? 3.139 -13.212 -17.203 1.00 98.31 475 SER A C 1
ATOM 3708 O O . SER A 1 475 ? 2.207 -12.459 -16.920 1.00 98.31 475 SER A O 1
ATOM 3710 N N . GLU A 1 476 ? 2.946 -14.414 -17.755 1.00 98.44 476 GLU A N 1
ATOM 3711 C CA . GLU A 1 476 ? 1.619 -14.945 -18.083 1.00 98.44 476 GLU A CA 1
ATOM 3712 C C . GLU A 1 476 ? 0.785 -15.252 -16.829 1.00 98.44 476 GLU A C 1
ATOM 3714 O O . GLU A 1 476 ? -0.396 -14.912 -16.779 1.00 98.44 476 GLU A O 1
ATOM 3719 N N . GLY A 1 477 ? 1.391 -15.820 -15.781 1.00 98.62 477 GLY A N 1
ATOM 3720 C CA . GLY A 1 477 ? 0.713 -16.037 -14.500 1.00 98.62 477 GLY A CA 1
ATOM 3721 C C . GLY A 1 477 ? 0.216 -14.732 -13.865 1.00 98.62 477 GLY A C 1
ATOM 3722 O O . GLY A 1 477 ? -0.924 -14.658 -13.410 1.00 98.62 477 GLY A O 1
ATOM 3723 N N . ILE A 1 478 ? 1.032 -13.672 -13.895 1.00 98.75 478 ILE A N 1
ATOM 3724 C CA . ILE A 1 478 ? 0.658 -12.335 -13.403 1.00 98.75 478 ILE A CA 1
ATOM 3725 C C . ILE A 1 478 ? -0.465 -11.736 -14.257 1.00 98.75 478 ILE A C 1
ATOM 3727 O O . ILE A 1 478 ? -1.384 -11.124 -13.714 1.00 98.75 478 ILE A O 1
ATOM 3731 N N . ARG A 1 479 ? -0.437 -11.938 -15.581 1.00 98.62 479 ARG A N 1
ATOM 3732 C CA . ARG A 1 479 ? -1.515 -11.504 -16.482 1.00 98.62 479 ARG A CA 1
ATOM 3733 C C . ARG A 1 479 ? -2.845 -12.170 -16.130 1.00 98.62 479 ARG A C 1
ATOM 3735 O O . ARG A 1 479 ? -3.869 -11.493 -16.067 1.00 98.62 479 ARG A O 1
ATOM 3742 N N . GLN A 1 480 ? -2.835 -13.480 -15.882 1.00 98.50 480 GLN A N 1
ATOM 3743 C CA . GLN A 1 480 ? -4.028 -14.229 -15.475 1.00 98.50 480 GLN A CA 1
ATOM 3744 C C . GLN A 1 480 ? -4.536 -13.783 -14.099 1.00 98.50 480 GLN A C 1
ATOM 3746 O O . GLN A 1 480 ? -5.738 -13.587 -13.936 1.00 98.50 480 GLN A O 1
ATOM 3751 N N . LEU A 1 481 ? -3.633 -13.549 -13.141 1.00 98.25 481 LEU A N 1
ATOM 3752 C CA . LEU A 1 481 ? -3.979 -13.019 -11.821 1.00 98.25 481 LEU A CA 1
ATOM 3753 C C . LEU A 1 481 ? -4.632 -11.632 -11.919 1.00 98.25 481 LEU A C 1
ATOM 3755 O O . LEU A 1 481 ? -5.677 -11.405 -11.312 1.00 98.25 481 LEU A O 1
ATOM 3759 N N . ALA A 1 482 ? -4.064 -10.727 -12.724 1.00 97.94 482 ALA A N 1
ATOM 3760 C CA . ALA A 1 482 ? -4.649 -9.413 -12.985 1.00 97.94 482 ALA A CA 1
ATOM 3761 C C . ALA A 1 482 ? -6.052 -9.533 -13.596 1.00 97.94 482 ALA A C 1
ATOM 3763 O O . ALA A 1 482 ? -6.987 -8.899 -13.116 1.00 97.94 482 ALA A O 1
ATOM 3764 N N . GLN A 1 483 ? -6.221 -10.399 -14.600 1.00 96.75 483 GLN A N 1
ATOM 3765 C CA . GLN A 1 483 ? -7.514 -10.644 -15.241 1.00 96.75 483 GLN A CA 1
ATOM 3766 C C . GLN A 1 483 ? -8.555 -11.192 -14.252 1.00 96.75 483 GLN A C 1
ATOM 3768 O O . GLN A 1 483 ? -9.698 -10.743 -14.261 1.00 96.75 483 GLN A O 1
ATOM 3773 N N . GLN A 1 484 ? -8.166 -12.137 -13.392 1.00 96.25 484 GLN A N 1
ATOM 3774 C CA . GLN A 1 484 ? -9.043 -12.723 -12.377 1.00 96.25 484 GLN A CA 1
ATOM 3775 C C . GLN A 1 484 ? -9.511 -11.686 -11.349 1.00 96.25 484 GLN A C 1
ATOM 3777 O O . GLN A 1 484 ? -10.654 -11.742 -10.901 1.00 96.25 484 GLN A O 1
ATOM 3782 N N . ARG A 1 485 ? -8.628 -10.759 -10.967 1.00 94.50 485 ARG A N 1
ATOM 3783 C CA . ARG A 1 485 ? -8.888 -9.738 -9.942 1.00 94.50 485 ARG A CA 1
ATOM 3784 C C . ARG A 1 485 ? -9.411 -8.412 -10.516 1.00 94.50 485 ARG A C 1
ATOM 3786 O O . ARG A 1 485 ? -9.744 -7.512 -9.759 1.00 94.50 485 ARG A O 1
ATOM 3793 N N . GLY A 1 486 ? -9.507 -8.282 -11.841 1.00 94.06 486 GLY A N 1
ATOM 3794 C CA . GLY A 1 486 ? -9.951 -7.047 -12.498 1.00 94.06 486 GLY A CA 1
ATOM 3795 C C . GLY A 1 486 ? -8.929 -5.903 -12.443 1.00 94.06 486 GLY A C 1
ATOM 3796 O O . GLY A 1 486 ? -9.309 -4.737 -12.524 1.00 94.06 486 GLY A O 1
ATOM 3797 N N . TYR A 1 487 ? -7.641 -6.216 -12.303 1.00 97.19 487 TYR A N 1
ATOM 3798 C CA . TYR A 1 487 ? -6.552 -5.239 -12.336 1.00 97.19 487 TYR A CA 1
ATOM 3799 C C . TYR A 1 487 ? -6.087 -4.956 -13.763 1.00 97.19 487 TYR A C 1
ATOM 3801 O O . TYR A 1 487 ? -6.273 -5.765 -14.674 1.00 97.19 487 TYR A O 1
ATOM 3809 N N . LEU A 1 488 ? -5.394 -3.832 -13.945 1.00 97.94 488 LEU A N 1
ATOM 3810 C CA . LEU A 1 488 ? -4.666 -3.583 -15.186 1.00 97.94 488 LEU A CA 1
ATOM 3811 C C . LEU A 1 488 ? -3.348 -4.355 -15.184 1.00 97.94 488 LEU A C 1
ATOM 3813 O O . LEU A 1 488 ? -2.698 -4.505 -14.149 1.00 97.94 488 LEU A O 1
ATOM 3817 N N . TYR A 1 489 ? -2.938 -4.815 -16.360 1.00 98.00 489 TYR A N 1
ATOM 3818 C CA . TYR A 1 489 ? -1.694 -5.544 -16.557 1.00 98.00 489 TYR A CA 1
ATOM 3819 C C . TYR A 1 489 ? -0.827 -4.842 -17.598 1.00 98.00 489 TYR A C 1
ATOM 3821 O O . TYR A 1 489 ? -1.318 -4.453 -18.655 1.00 98.00 489 TYR A O 1
ATOM 3829 N N . VAL A 1 490 ? 0.471 -4.744 -17.315 1.00 97.88 490 VAL A N 1
ATOM 3830 C CA . VAL A 1 490 ? 1.477 -4.207 -18.232 1.00 97.88 490 VAL A CA 1
ATOM 3831 C C . VAL A 1 490 ? 2.540 -5.267 -18.522 1.00 97.88 490 VAL A C 1
ATOM 3833 O O . VAL A 1 490 ? 3.224 -5.783 -17.627 1.00 97.88 490 VAL A O 1
ATOM 3836 N N . GLY A 1 491 ? 2.697 -5.577 -19.807 1.00 97.00 491 GLY A N 1
ATOM 3837 C CA . GLY A 1 491 ? 3.631 -6.579 -20.312 1.00 97.00 491 GLY A CA 1
ATOM 3838 C C . GLY A 1 491 ? 5.036 -6.016 -20.536 1.00 97.00 491 GLY A C 1
ATOM 3839 O O . GLY A 1 491 ? 5.206 -5.076 -21.311 1.00 97.00 491 GLY A O 1
ATOM 3840 N N . MET A 1 492 ? 6.046 -6.629 -19.919 1.00 95.00 492 MET A N 1
ATOM 3841 C CA . MET A 1 492 ? 7.470 -6.301 -20.073 1.00 95.00 492 MET A CA 1
ATOM 3842 C C . MET A 1 492 ? 8.268 -7.446 -20.713 1.00 95.00 492 MET A C 1
ATOM 3844 O O . MET A 1 492 ? 9.273 -7.210 -21.379 1.00 95.00 492 MET A O 1
ATOM 3848 N N . SER A 1 493 ? 7.820 -8.694 -20.542 1.00 87.50 493 SER A N 1
ATOM 3849 C CA . SER A 1 493 ? 8.581 -9.901 -20.899 1.00 87.50 493 SER A CA 1
ATOM 3850 C C . SER A 1 493 ? 8.791 -10.119 -22.402 1.00 87.50 493 SER A C 1
ATOM 3852 O O . SER A 1 493 ? 9.657 -10.900 -22.785 1.00 87.50 493 SER A O 1
ATOM 3854 N N . GLN A 1 494 ? 7.998 -9.467 -23.258 1.00 83.56 494 GLN A N 1
ATOM 3855 C CA . GLN A 1 494 ? 8.092 -9.598 -24.720 1.00 83.56 494 GLN A CA 1
ATOM 3856 C C . GLN A 1 494 ? 8.972 -8.526 -25.371 1.00 83.56 494 GLN A C 1
ATOM 3858 O O . GLN A 1 494 ? 9.224 -8.588 -26.572 1.00 83.56 494 GLN A O 1
ATOM 3863 N N . LEU A 1 495 ? 9.442 -7.544 -24.600 1.00 85.81 495 LEU A N 1
ATOM 3864 C CA . LEU A 1 495 ? 10.290 -6.486 -25.132 1.00 85.81 495 LEU A CA 1
ATOM 3865 C C . LEU A 1 495 ? 11.705 -7.009 -25.370 1.00 85.81 495 LEU A C 1
ATOM 3867 O O . LEU A 1 495 ? 12.244 -7.772 -24.564 1.00 85.81 495 LEU A O 1
ATOM 3871 N N . ASP A 1 496 ? 12.316 -6.557 -26.464 1.00 83.00 496 ASP A N 1
ATOM 3872 C CA . ASP A 1 496 ? 13.761 -6.653 -26.611 1.00 83.00 496 ASP A CA 1
ATOM 3873 C C . ASP A 1 496 ? 14.405 -5.675 -25.629 1.00 83.00 496 ASP A C 1
ATOM 3875 O O . ASP A 1 496 ? 14.354 -4.456 -25.810 1.00 83.00 496 ASP A O 1
ATOM 3879 N N . SER A 1 497 ? 14.957 -6.231 -24.557 1.00 82.56 497 SER A N 1
ATOM 3880 C CA . SER A 1 497 ? 15.648 -5.474 -23.527 1.00 82.56 497 SER A CA 1
ATOM 3881 C C . SER A 1 497 ? 17.151 -5.401 -23.771 1.00 82.56 497 SER A C 1
ATOM 3883 O O . SER A 1 497 ? 17.857 -4.996 -22.870 1.00 82.56 497 SER A O 1
ATOM 3885 N N . SER A 1 498 ? 17.679 -5.794 -24.936 1.00 85.06 498 SER A N 1
ATOM 3886 C CA . SER A 1 498 ? 19.129 -5.816 -25.174 1.00 85.06 498 SER A CA 1
ATOM 3887 C C . SER A 1 498 ? 19.792 -4.459 -24.881 1.00 85.06 498 SER A C 1
ATOM 3889 O O . SER A 1 498 ? 19.430 -3.431 -25.456 1.00 85.06 498 SER A O 1
ATOM 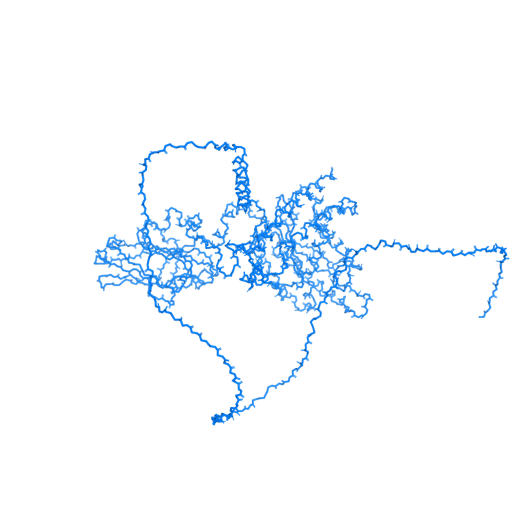3891 N N . GLY A 1 499 ? 20.792 -4.456 -23.997 1.00 86.38 499 GLY A N 1
ATOM 3892 C CA . GLY A 1 499 ? 21.519 -3.266 -23.557 1.00 86.38 499 GLY A CA 1
ATOM 3893 C C . GLY A 1 499 ? 20.809 -2.436 -22.483 1.00 86.38 499 GLY A C 1
ATOM 3894 O O . GLY A 1 499 ? 21.277 -1.342 -22.158 1.00 86.38 499 GLY A O 1
ATOM 3895 N N . TRP A 1 500 ? 19.689 -2.901 -21.925 1.00 88.88 500 TRP A N 1
ATOM 3896 C CA . TRP A 1 500 ? 18.937 -2.177 -20.899 1.00 88.88 500 TRP A CA 1
ATOM 3897 C C . TRP A 1 500 ? 19.479 -2.411 -19.496 1.00 88.88 500 TRP A C 1
ATOM 3899 O O . TRP A 1 500 ? 19.172 -1.629 -18.600 1.00 88.88 500 TRP A O 1
ATOM 3909 N N . ALA A 1 501 ? 20.274 -3.450 -19.275 1.00 85.19 501 ALA A N 1
ATOM 3910 C CA . ALA A 1 501 ? 20.716 -3.864 -17.959 1.00 85.19 501 ALA A CA 1
ATOM 3911 C C . ALA A 1 501 ? 22.214 -3.584 -17.733 1.00 85.19 501 ALA A C 1
ATOM 3913 O O . ALA A 1 501 ? 23.046 -3.729 -18.624 1.00 85.19 501 ALA A O 1
ATOM 3914 N N . SER A 1 502 ? 22.571 -3.112 -16.533 1.00 78.94 502 SER A N 1
ATOM 3915 C CA . SER A 1 502 ? 23.973 -2.928 -16.103 1.00 78.94 502 SER A CA 1
ATOM 3916 C C . SER A 1 502 ? 24.579 -4.203 -15.508 1.00 78.94 502 SER A C 1
ATOM 3918 O O . SER A 1 502 ? 25.793 -4.336 -15.400 1.00 78.94 502 SER A O 1
ATOM 3920 N N . SER A 1 503 ? 23.716 -5.134 -15.115 1.00 73.00 503 SER A N 1
ATOM 3921 C CA . SER A 1 503 ? 24.003 -6.513 -14.714 1.00 73.00 503 SER A CA 1
ATOM 3922 C C . SER A 1 503 ? 22.928 -7.397 -15.339 1.00 73.00 503 SER A C 1
ATOM 3924 O O . SER A 1 503 ? 21.955 -6.868 -15.859 1.00 73.00 503 SER A O 1
ATOM 3926 N N . SER A 1 504 ? 23.022 -8.720 -15.247 1.00 77.31 504 SER A N 1
ATOM 3927 C CA . SER A 1 504 ? 22.063 -9.628 -15.893 1.00 77.31 504 SER A CA 1
ATOM 3928 C C . SER A 1 504 ? 20.576 -9.380 -15.534 1.00 77.31 504 SER A C 1
ATOM 3930 O O . SER A 1 504 ? 19.705 -9.842 -16.267 1.00 77.31 504 SER A O 1
ATOM 3932 N N . SER A 1 505 ? 20.259 -8.658 -14.441 1.00 82.81 505 SER A N 1
ATOM 3933 C CA . SER A 1 505 ? 18.886 -8.399 -13.952 1.00 82.81 505 SER A CA 1
ATOM 3934 C C . SER A 1 505 ? 18.517 -6.947 -13.600 1.00 82.81 505 SER A C 1
ATOM 3936 O O . SER A 1 505 ? 17.325 -6.626 -13.541 1.00 82.81 505 SER A O 1
ATOM 3938 N N . HIS A 1 506 ? 19.486 -6.057 -13.360 1.00 89.38 506 HIS A N 1
ATOM 3939 C CA . HIS A 1 506 ? 19.210 -4.666 -12.970 1.00 89.38 506 HIS A CA 1
ATOM 3940 C C . HIS A 1 506 ? 19.292 -3.723 -14.164 1.00 89.38 506 HIS A C 1
ATOM 3942 O O . HIS A 1 506 ? 20.331 -3.646 -14.817 1.00 89.38 506 HIS A O 1
ATOM 3948 N N . LEU A 1 507 ? 18.227 -2.958 -14.398 1.00 93.06 507 LEU A N 1
ATOM 3949 C CA . LEU A 1 507 ? 18.165 -1.990 -15.490 1.00 93.06 507 LEU A CA 1
ATOM 3950 C C . LEU A 1 507 ? 19.111 -0.798 -15.234 1.00 93.06 507 LEU A C 1
ATOM 3952 O O . LEU A 1 507 ? 19.086 -0.182 -14.163 1.00 93.06 507 LEU A O 1
ATOM 3956 N N . ASN A 1 508 ? 19.914 -0.454 -16.240 1.00 93.12 508 ASN A N 1
ATOM 3957 C CA . ASN A 1 508 ? 20.703 0.774 -16.326 1.00 93.12 508 ASN A CA 1
ATOM 3958 C C . ASN A 1 508 ? 19.804 1.987 -16.648 1.00 93.12 508 ASN A C 1
ATOM 3960 O O . ASN A 1 508 ? 18.600 1.840 -16.836 1.00 93.12 508 ASN A O 1
ATOM 3964 N N . SER A 1 509 ? 20.366 3.199 -16.727 1.00 93.25 509 SER A N 1
ATOM 3965 C CA . SER A 1 509 ? 19.571 4.424 -16.934 1.00 93.25 509 SER A CA 1
ATOM 3966 C C . SER A 1 509 ? 18.715 4.412 -18.209 1.00 93.25 509 SER A C 1
ATOM 3968 O O . SER A 1 509 ? 17.583 4.893 -18.175 1.00 93.25 509 SER A O 1
ATOM 3970 N N . GLU A 1 510 ? 19.218 3.876 -19.323 1.00 93.75 510 GLU A N 1
ATOM 3971 C CA . GLU A 1 510 ? 18.437 3.789 -20.565 1.00 93.75 510 GLU A CA 1
ATOM 3972 C C . GLU A 1 510 ? 17.398 2.667 -20.490 1.00 93.75 510 GLU A C 1
ATOM 3974 O O . GLU A 1 510 ? 16.264 2.851 -20.930 1.00 93.75 510 GLU A O 1
ATOM 3979 N N . GLY A 1 511 ? 17.715 1.557 -19.819 1.00 95.12 511 GLY A N 1
ATOM 3980 C CA . GLY A 1 511 ? 16.727 0.538 -19.471 1.00 95.12 511 GLY A CA 1
ATOM 3981 C C . GLY A 1 511 ? 15.584 1.083 -18.617 1.00 95.12 511 GLY A C 1
ATOM 3982 O O . GLY A 1 511 ? 14.422 0.779 -18.883 1.00 95.12 511 GLY A O 1
ATOM 3983 N N . GLN A 1 512 ? 15.880 1.950 -17.640 1.00 96.50 512 GLN A N 1
ATOM 3984 C CA . GLN A 1 512 ? 14.841 2.618 -16.852 1.00 96.50 512 GLN A CA 1
ATOM 3985 C C . GLN A 1 512 ? 13.967 3.522 -17.738 1.00 96.50 512 GLN A C 1
ATOM 3987 O O . GLN A 1 512 ? 12.742 3.519 -17.618 1.00 96.50 512 GLN A O 1
ATOM 3992 N N . TRP A 1 513 ? 14.564 4.269 -18.668 1.00 96.25 513 TRP A N 1
ATOM 3993 C CA . TRP A 1 513 ? 13.800 5.074 -19.622 1.00 96.25 513 TRP A CA 1
ATOM 3994 C C . TRP A 1 513 ? 12.867 4.215 -20.485 1.00 96.25 513 TRP A C 1
ATOM 3996 O O . TRP A 1 513 ? 11.680 4.522 -20.611 1.00 96.25 513 TRP A O 1
ATOM 4006 N N . HIS A 1 514 ? 13.374 3.127 -21.062 1.00 95.62 514 HIS A N 1
ATOM 4007 C CA . HIS A 1 514 ? 12.573 2.269 -21.926 1.00 95.62 514 HIS A CA 1
ATOM 4008 C C . HIS A 1 514 ? 11.467 1.527 -21.178 1.00 95.62 514 HIS A C 1
ATOM 4010 O O . HIS A 1 514 ? 10.360 1.402 -21.707 1.00 95.62 514 HIS A O 1
ATOM 4016 N N . TRP A 1 515 ? 11.734 1.100 -19.943 1.00 96.12 515 TRP A N 1
ATOM 4017 C CA . TRP A 1 515 ? 10.718 0.537 -19.062 1.00 96.12 515 TRP A CA 1
ATOM 4018 C C . TRP A 1 515 ? 9.600 1.550 -18.801 1.00 96.12 515 TRP A C 1
ATOM 4020 O O . TRP A 1 515 ? 8.435 1.240 -19.033 1.00 96.12 515 TRP A O 1
ATOM 4030 N N . ALA A 1 516 ? 9.943 2.790 -18.435 1.00 97.81 516 ALA A N 1
ATOM 4031 C CA . ALA A 1 516 ? 8.958 3.839 -18.171 1.00 97.81 516 ALA A CA 1
ATOM 4032 C C . ALA A 1 516 ? 8.127 4.170 -19.414 1.00 97.81 516 ALA A C 1
ATOM 4034 O O . ALA A 1 516 ? 6.907 4.291 -19.329 1.00 97.81 516 ALA A O 1
ATOM 4035 N N . ARG A 1 517 ? 8.779 4.251 -20.580 1.00 96.56 517 ARG A N 1
ATOM 4036 C CA . ARG A 1 517 ? 8.118 4.459 -21.871 1.00 96.56 517 ARG A CA 1
ATOM 4037 C C . ARG A 1 517 ? 7.101 3.362 -22.166 1.00 96.56 517 ARG A C 1
ATOM 4039 O O . ARG A 1 517 ? 5.984 3.673 -22.561 1.00 96.56 517 ARG A O 1
ATOM 4046 N N . ASN A 1 518 ? 7.489 2.099 -21.996 1.00 96.56 518 ASN A N 1
ATOM 4047 C CA . ASN A 1 518 ? 6.600 0.972 -22.254 1.00 96.56 518 ASN A CA 1
ATOM 4048 C C . ASN A 1 518 ? 5.395 0.984 -21.307 1.00 96.56 518 ASN A C 1
ATOM 4050 O O . ASN A 1 518 ? 4.260 0.870 -21.766 1.00 96.56 518 ASN A O 1
ATOM 4054 N N . VAL A 1 519 ? 5.644 1.182 -20.009 1.00 97.56 519 VAL A N 1
ATOM 4055 C CA . VAL A 1 519 ? 4.587 1.231 -18.994 1.00 97.56 519 VAL A CA 1
ATOM 4056 C C . VAL A 1 519 ? 3.604 2.360 -19.276 1.00 97.56 519 VAL A C 1
ATOM 4058 O O . VAL A 1 519 ? 2.408 2.100 -19.336 1.00 97.56 519 VAL A O 1
ATOM 4061 N N . ALA A 1 520 ? 4.086 3.580 -19.523 1.00 97.25 520 ALA A N 1
ATOM 4062 C CA . ALA A 1 520 ? 3.213 4.695 -19.877 1.00 97.25 520 ALA A CA 1
ATOM 4063 C C . ALA A 1 520 ? 2.407 4.398 -21.148 1.00 97.25 520 ALA A C 1
ATOM 4065 O O . ALA A 1 520 ? 1.188 4.501 -21.120 1.00 97.25 520 ALA A O 1
ATOM 4066 N N . SER A 1 521 ? 3.055 3.919 -22.217 1.00 95.25 521 SER A N 1
ATOM 4067 C CA . SER A 1 521 ? 2.373 3.675 -23.495 1.00 95.25 521 SER A CA 1
ATOM 4068 C C . SER A 1 521 ? 1.248 2.640 -23.413 1.00 95.25 521 SER A C 1
ATOM 4070 O O . SER A 1 521 ? 0.244 2.797 -24.095 1.00 95.25 521 SER A O 1
ATOM 4072 N N . GLN A 1 522 ? 1.399 1.600 -22.581 1.00 95.81 522 GLN A N 1
ATOM 4073 C CA . GLN A 1 522 ? 0.361 0.582 -22.384 1.00 95.81 522 GLN A CA 1
ATOM 4074 C C . GLN A 1 522 ? -0.748 1.044 -21.433 1.00 95.81 522 GLN A C 1
ATOM 4076 O O . GLN A 1 522 ? -1.851 0.516 -21.499 1.00 95.81 522 GLN A O 1
ATOM 4081 N N . LEU A 1 523 ? -0.461 1.987 -20.532 1.00 95.38 523 LEU A N 1
ATOM 4082 C CA . LEU A 1 523 ? -1.452 2.503 -19.592 1.00 95.38 523 LEU A CA 1
ATOM 4083 C C . LEU A 1 523 ? -2.286 3.628 -20.201 1.00 95.38 523 LEU A C 1
ATOM 4085 O O . LEU A 1 523 ? -3.505 3.601 -20.096 1.00 95.38 523 LEU A O 1
ATOM 4089 N N . THR A 1 524 ? -1.643 4.629 -20.799 1.00 92.94 524 THR A N 1
ATOM 4090 C CA . THR A 1 524 ? -2.308 5.874 -21.209 1.00 92.94 524 THR A CA 1
ATOM 4091 C C . THR A 1 524 ? -2.713 5.882 -22.679 1.00 92.94 524 THR A C 1
ATOM 4093 O O . THR A 1 524 ? -3.547 6.700 -23.069 1.00 92.94 524 THR A O 1
ATOM 4096 N N . GLU A 1 525 ? -2.099 5.021 -23.499 1.00 88.50 525 GLU A N 1
ATOM 4097 C CA . GLU A 1 525 ? -2.200 5.030 -24.967 1.00 88.50 525 GLU A CA 1
ATOM 4098 C C . GLU A 1 525 ? -1.871 6.403 -25.598 1.00 88.50 525 GLU A C 1
ATOM 4100 O O . GLU A 1 525 ? -2.182 6.664 -26.762 1.00 88.50 525 GLU A O 1
ATOM 4105 N N . GLN A 1 526 ? -1.210 7.293 -24.845 1.00 89.50 526 GLN A N 1
ATOM 4106 C CA . GLN A 1 526 ? -0.835 8.629 -25.298 1.00 89.50 526 GLN A CA 1
ATOM 4107 C C . GLN A 1 526 ? 0.544 8.639 -25.976 1.00 89.50 526 GLN A C 1
ATOM 4109 O O . GLN A 1 526 ? 1.397 7.778 -25.724 1.00 89.50 526 GLN A O 1
ATOM 4114 N N . PRO A 1 527 ? 0.818 9.636 -26.840 1.00 91.44 527 PRO A N 1
ATOM 4115 C CA . PRO A 1 527 ? 2.151 9.845 -27.383 1.00 91.44 527 PRO A CA 1
ATOM 4116 C C . PRO A 1 527 ? 3.154 10.216 -26.287 1.00 91.44 527 PRO A C 1
ATOM 4118 O O . PRO A 1 527 ? 3.029 11.252 -25.638 1.00 91.44 527 PRO A O 1
ATOM 4121 N N . ILE A 1 528 ? 4.216 9.419 -26.164 1.00 94.94 528 ILE A N 1
ATOM 4122 C CA . ILE A 1 528 ? 5.250 9.646 -25.152 1.00 94.94 528 ILE A CA 1
ATOM 4123 C C . ILE A 1 528 ? 5.976 10.986 -25.400 1.00 94.94 528 ILE A C 1
ATOM 4125 O O . ILE A 1 528 ? 6.514 11.199 -26.498 1.00 94.94 528 ILE A O 1
ATOM 4129 N N . PRO A 1 529 ? 6.096 11.862 -24.384 1.00 94.38 529 PRO A N 1
ATOM 4130 C CA . PRO A 1 529 ? 6.844 13.110 -24.475 1.00 94.38 529 PRO A CA 1
ATOM 4131 C C . PRO A 1 529 ? 8.311 12.907 -24.876 1.00 94.38 529 PRO A C 1
ATOM 4133 O O . PRO A 1 529 ? 8.994 11.974 -24.446 1.00 94.38 529 PRO A O 1
ATOM 4136 N N . ARG A 1 530 ? 8.848 13.835 -25.678 1.00 93.81 530 ARG A N 1
ATOM 4137 C CA . ARG A 1 530 ? 10.268 13.814 -26.068 1.00 93.81 530 ARG A CA 1
ATOM 4138 C C . ARG A 1 530 ? 11.165 14.159 -24.872 1.00 93.81 530 ARG A C 1
ATOM 4140 O O . ARG A 1 530 ? 10.908 15.143 -24.182 1.00 93.81 530 ARG A O 1
ATOM 4147 N N . ARG A 1 531 ? 12.286 13.437 -24.709 1.00 94.12 531 ARG A N 1
ATOM 4148 C CA . ARG A 1 531 ? 13.370 13.727 -23.737 1.00 94.12 531 ARG A CA 1
ATOM 4149 C C . ARG A 1 531 ? 14.183 14.980 -24.107 1.00 94.12 531 ARG A C 1
ATOM 4151 O O . ARG A 1 531 ? 15.377 14.911 -24.377 1.00 94.12 531 ARG A O 1
ATOM 4158 N N . GLY A 1 532 ? 13.514 16.127 -24.193 1.00 95.31 532 GLY A N 1
ATOM 4159 C CA . GLY A 1 532 ? 14.130 17.434 -24.424 1.00 95.31 532 GLY A CA 1
ATOM 4160 C C . GLY A 1 532 ? 14.438 18.186 -23.126 1.00 95.31 532 GLY A C 1
ATOM 4161 O O . GLY A 1 532 ? 14.252 17.674 -22.024 1.00 95.31 532 GLY A O 1
ATOM 4162 N N . THR A 1 533 ? 14.847 19.450 -23.252 1.00 96.25 533 THR A N 1
ATOM 4163 C CA . THR A 1 533 ? 15.214 20.312 -22.114 1.00 96.25 533 THR A CA 1
ATOM 4164 C C . THR A 1 533 ? 14.107 20.429 -21.064 1.00 96.25 533 THR A C 1
ATOM 4166 O O . THR A 1 533 ? 14.394 20.379 -19.870 1.00 96.25 533 THR A O 1
ATOM 4169 N N . HIS A 1 534 ? 12.845 20.558 -21.488 1.00 95.38 534 HIS A N 1
ATOM 4170 C CA . HIS A 1 534 ? 11.714 20.661 -20.563 1.00 95.38 534 HIS A CA 1
ATOM 4171 C C . HIS A 1 534 ? 11.488 19.362 -19.773 1.00 95.38 534 HIS A C 1
ATOM 4173 O O . HIS A 1 534 ? 11.340 19.397 -18.553 1.00 95.38 534 HIS A O 1
ATOM 4179 N N . PHE A 1 535 ? 11.550 18.215 -20.456 1.00 97.06 535 PHE A N 1
ATOM 4180 C CA . PHE A 1 535 ? 11.439 16.897 -19.832 1.00 97.06 535 PHE A CA 1
ATOM 4181 C C . PHE A 1 535 ? 12.518 16.698 -18.760 1.00 97.06 535 PHE A C 1
ATOM 4183 O O . PHE A 1 535 ? 12.213 16.349 -17.624 1.00 97.06 535 PHE A O 1
ATOM 4190 N N . GLU A 1 536 ? 13.782 16.981 -19.087 1.00 97.31 536 GLU A N 1
ATOM 4191 C CA . GLU A 1 536 ? 14.894 16.821 -18.141 1.00 97.31 536 GLU A CA 1
ATOM 4192 C C . GLU A 1 536 ? 14.834 17.832 -16.981 1.00 97.31 536 GLU A C 1
ATOM 4194 O O . GLU A 1 536 ? 15.194 17.497 -15.849 1.00 97.31 536 GLU A O 1
ATOM 4199 N N . LEU A 1 537 ? 14.328 19.050 -17.217 1.00 97.44 537 LEU A N 1
ATOM 4200 C CA . LEU A 1 537 ? 14.071 20.025 -16.153 1.00 97.44 537 LEU A CA 1
ATOM 4201 C C . LEU A 1 537 ? 13.036 19.497 -15.152 1.00 97.44 537 LEU A C 1
ATOM 4203 O O . LEU A 1 537 ? 13.260 19.575 -13.939 1.00 97.44 537 LEU A O 1
ATOM 4207 N N . LEU A 1 538 ? 11.918 18.962 -15.649 1.00 97.81 538 LEU A N 1
ATOM 4208 C CA . LEU A 1 538 ? 10.864 18.395 -14.813 1.00 97.81 538 LEU A CA 1
ATOM 4209 C C . LEU A 1 538 ? 11.371 17.160 -14.060 1.00 97.81 538 LEU A C 1
ATOM 4211 O O . LEU A 1 538 ? 11.239 17.093 -12.838 1.00 97.81 538 LEU A O 1
ATOM 4215 N N . ARG A 1 539 ? 12.064 16.249 -14.754 1.00 98.00 539 ARG A N 1
ATOM 4216 C CA . ARG A 1 539 ? 12.673 15.052 -14.159 1.00 98.00 539 ARG A CA 1
ATOM 4217 C C . ARG A 1 539 ? 13.661 15.392 -13.045 1.00 98.00 539 ARG A C 1
ATOM 4219 O O . ARG A 1 539 ? 13.665 14.740 -12.005 1.00 98.00 539 ARG A O 1
ATOM 4226 N N . LYS A 1 540 ? 14.468 16.448 -13.204 1.00 98.06 540 LYS A N 1
ATOM 4227 C CA . LYS A 1 540 ? 15.384 16.920 -12.152 1.00 98.06 540 LYS A CA 1
ATOM 4228 C C . LYS A 1 540 ? 14.634 17.415 -10.911 1.00 98.06 540 LYS A C 1
ATOM 4230 O O . LYS A 1 540 ? 15.047 17.101 -9.795 1.00 98.06 540 LYS A O 1
ATOM 4235 N N . LYS A 1 541 ? 13.535 18.161 -11.085 1.00 98.38 541 LYS A N 1
ATOM 4236 C CA . LYS A 1 541 ? 12.672 18.604 -9.971 1.00 98.38 541 LYS A CA 1
ATOM 4237 C C . LYS A 1 541 ? 12.018 17.412 -9.266 1.00 98.38 541 LYS A C 1
ATOM 4239 O O . LYS A 1 541 ? 12.026 17.355 -8.038 1.00 98.38 541 LYS A O 1
ATOM 4244 N N . ILE A 1 542 ? 11.531 16.437 -10.034 1.00 98.56 542 ILE A N 1
ATOM 4245 C CA . ILE A 1 542 ? 11.013 15.163 -9.519 1.00 98.56 542 ILE A CA 1
ATOM 4246 C C . ILE A 1 542 ? 12.087 14.431 -8.708 1.00 98.56 542 ILE A C 1
ATOM 4248 O O . ILE A 1 542 ? 11.824 14.032 -7.579 1.00 98.56 542 ILE A O 1
ATOM 4252 N N . GLY A 1 543 ? 13.321 14.338 -9.208 1.00 98.19 543 GLY A N 1
ATOM 4253 C CA . GLY A 1 543 ? 14.439 13.731 -8.480 1.00 98.19 543 GLY A CA 1
ATOM 4254 C C . GLY A 1 543 ? 14.723 14.404 -7.131 1.00 98.19 543 GLY A C 1
ATOM 4255 O O . GLY A 1 543 ? 14.933 13.719 -6.130 1.00 98.19 543 GLY A O 1
ATOM 4256 N N . GLN A 1 544 ? 14.657 15.740 -7.064 1.00 98.06 544 GLN A N 1
ATOM 4257 C CA . GLN A 1 544 ? 14.786 16.482 -5.800 1.00 98.06 544 GLN A CA 1
ATOM 4258 C C . GLN A 1 544 ? 13.650 16.149 -4.822 1.00 98.06 544 GLN A C 1
ATOM 4260 O O . GLN A 1 544 ? 13.906 15.890 -3.646 1.00 98.06 544 GLN A O 1
ATOM 4265 N N . LYS A 1 545 ? 12.406 16.088 -5.310 1.00 98.19 545 LYS A N 1
ATOM 4266 C CA . LYS A 1 545 ? 11.247 15.656 -4.517 1.00 98.19 545 LYS A CA 1
ATOM 4267 C C . LYS A 1 545 ? 11.399 14.211 -4.032 1.00 98.19 545 LYS A C 1
ATOM 4269 O O . LYS A 1 545 ? 11.105 13.922 -2.877 1.00 98.19 545 LYS A O 1
ATOM 4274 N N . ASN A 1 546 ? 11.912 13.314 -4.871 1.00 97.75 546 ASN A N 1
ATOM 4275 C CA . ASN A 1 546 ? 12.101 11.899 -4.542 1.00 97.75 546 ASN A CA 1
ATOM 4276 C C . ASN A 1 546 ? 13.180 11.694 -3.475 1.00 97.75 546 ASN A C 1
ATOM 4278 O O . ASN A 1 546 ? 13.038 10.819 -2.618 1.00 97.75 546 ASN A O 1
ATOM 4282 N N . LEU A 1 547 ? 14.215 12.538 -3.462 1.00 96.06 547 LEU A N 1
ATOM 4283 C CA . LEU A 1 547 ? 15.201 12.566 -2.383 1.00 96.06 547 LEU A CA 1
ATOM 4284 C C . LEU A 1 547 ? 14.566 12.976 -1.046 1.00 96.06 547 LEU A C 1
ATOM 4286 O O . LEU A 1 547 ? 14.784 12.293 -0.045 1.00 96.06 547 LEU A O 1
ATOM 4290 N N . LEU A 1 548 ? 13.750 14.037 -1.035 1.00 97.00 548 LEU A N 1
ATOM 4291 C CA . LEU A 1 548 ? 13.017 14.465 0.163 1.00 97.00 548 LEU A CA 1
ATOM 4292 C C . LEU A 1 548 ? 12.062 13.366 0.648 1.00 97.00 548 LEU A C 1
ATOM 4294 O O . LEU A 1 548 ? 12.066 13.026 1.831 1.00 97.00 548 LEU A O 1
ATOM 4298 N N . TRP A 1 549 ? 11.304 12.749 -0.270 1.00 96.31 549 TRP A N 1
ATOM 4299 C CA . TRP A 1 549 ? 10.438 11.611 0.047 1.00 96.31 549 TRP A CA 1
ATOM 4300 C C . TRP A 1 549 ? 11.230 10.495 0.719 1.00 96.31 549 TRP A C 1
ATOM 4302 O O . TRP A 1 549 ? 10.843 10.043 1.787 1.00 96.31 549 TRP A O 1
ATOM 4312 N N . ARG A 1 550 ? 12.378 10.094 0.163 1.00 93.62 550 ARG A N 1
ATOM 4313 C CA . ARG A 1 550 ? 13.223 9.047 0.749 1.00 93.62 550 ARG A CA 1
ATOM 4314 C C . ARG A 1 550 ? 13.727 9.400 2.142 1.00 93.62 550 ARG A C 1
ATOM 4316 O O . ARG A 1 550 ? 13.700 8.539 3.014 1.00 93.62 550 ARG A O 1
ATOM 4323 N N . GLN A 1 551 ? 14.179 10.633 2.353 1.00 93.19 551 GLN A N 1
ATOM 4324 C CA . GLN A 1 551 ? 14.644 11.090 3.665 1.00 93.19 551 GLN A CA 1
ATOM 4325 C C . GLN A 1 551 ? 13.517 11.067 4.706 1.00 93.19 551 GLN A C 1
ATOM 4327 O O . GLN A 1 551 ? 13.769 10.746 5.863 1.00 93.19 551 GLN A O 1
ATOM 4332 N N . HIS A 1 552 ? 12.279 11.344 4.291 1.00 93.00 552 HIS A N 1
ATOM 4333 C CA . HIS A 1 552 ? 11.102 11.261 5.151 1.00 93.00 552 HIS A CA 1
ATOM 4334 C C . HIS A 1 552 ? 10.637 9.812 5.404 1.00 93.00 552 HIS A C 1
ATOM 4336 O O . HIS A 1 552 ? 10.368 9.404 6.534 1.00 93.00 552 HIS A O 1
ATOM 4342 N N . TRP A 1 553 ? 10.542 9.022 4.338 1.00 89.75 553 TRP A N 1
ATOM 4343 C CA . TRP A 1 553 ? 9.982 7.672 4.305 1.00 89.75 553 TRP A CA 1
ATOM 4344 C C . TRP A 1 553 ? 10.926 6.616 4.895 1.00 89.75 553 TRP A C 1
ATOM 4346 O O . TRP A 1 553 ? 10.490 5.739 5.647 1.00 89.75 553 TRP A O 1
ATOM 4356 N N . ARG A 1 554 ? 12.220 6.719 4.562 1.00 89.19 554 ARG A N 1
ATOM 4357 C CA . ARG A 1 554 ? 13.327 5.826 4.954 1.00 89.19 554 ARG A CA 1
ATOM 4358 C C . ARG A 1 554 ? 14.499 6.626 5.528 1.00 89.19 554 ARG A C 1
ATOM 4360 O O . ARG A 1 554 ? 15.595 6.617 4.960 1.00 89.19 554 ARG A O 1
ATOM 4367 N N . PRO A 1 555 ? 14.292 7.322 6.652 1.00 88.19 555 PRO A N 1
ATOM 4368 C CA . PRO A 1 555 ? 15.363 8.056 7.294 1.00 88.19 555 PRO A CA 1
ATOM 4369 C C . PRO A 1 555 ? 16.472 7.106 7.758 1.00 88.19 555 PRO A C 1
ATOM 4371 O O . PRO A 1 555 ? 16.230 5.975 8.198 1.00 88.19 555 PRO A O 1
ATOM 4374 N N . THR A 1 556 ? 17.706 7.596 7.702 1.00 84.75 556 THR A N 1
ATOM 4375 C CA . THR A 1 556 ? 18.843 6.941 8.349 1.00 84.75 556 THR A CA 1
ATOM 4376 C C . THR A 1 556 ? 18.668 6.980 9.873 1.00 84.75 556 THR A C 1
ATOM 4378 O O . THR A 1 556 ? 17.889 7.764 10.411 1.00 84.75 556 THR A O 1
ATOM 4381 N N . ASN A 1 557 ? 19.368 6.104 10.601 1.00 87.56 557 ASN A N 1
ATOM 4382 C CA . ASN A 1 557 ? 19.311 6.034 12.071 1.00 87.56 557 ASN A CA 1
ATOM 4383 C C . ASN A 1 557 ? 17.939 5.661 12.669 1.00 87.56 557 ASN A C 1
ATOM 4385 O O . ASN A 1 557 ? 17.599 6.074 13.781 1.00 87.56 557 ASN A O 1
ATOM 4389 N N . TRP A 1 558 ? 17.191 4.783 11.989 1.00 88.38 558 TRP A N 1
ATOM 4390 C CA . TRP A 1 558 ? 15.875 4.292 12.425 1.00 88.38 558 TRP A CA 1
ATOM 4391 C C . TRP A 1 558 ? 15.798 3.869 13.904 1.00 88.38 558 TRP A C 1
ATOM 4393 O O . TRP A 1 558 ? 14.798 4.109 14.578 1.00 88.38 558 TRP A O 1
ATOM 4403 N N . SER A 1 559 ? 16.866 3.263 14.437 1.00 87.06 559 SER A N 1
ATOM 4404 C CA . SER A 1 559 ? 16.939 2.801 15.830 1.00 87.06 559 SER A CA 1
ATOM 4405 C C . SER A 1 559 ? 16.680 3.918 16.856 1.00 87.06 559 SER A C 1
ATOM 4407 O O . SER A 1 559 ? 16.015 3.666 17.861 1.00 87.06 559 SER A O 1
ATOM 4409 N N . PHE A 1 560 ? 17.142 5.143 16.581 1.00 87.00 560 PHE A N 1
ATOM 4410 C CA . PHE A 1 560 ? 16.926 6.326 17.424 1.00 87.00 560 PHE A CA 1
ATOM 4411 C C . PHE A 1 560 ? 15.564 6.980 17.155 1.00 87.00 560 PHE A C 1
ATOM 4413 O O . PHE A 1 560 ? 14.930 7.499 18.065 1.00 87.00 560 PHE A O 1
ATOM 4420 N N . LEU A 1 561 ? 15.081 6.914 15.914 1.00 85.88 561 LEU A N 1
ATOM 4421 C CA . LEU A 1 561 ? 13.786 7.466 15.518 1.00 85.88 561 LEU A CA 1
ATOM 4422 C C . LEU A 1 561 ? 12.606 6.679 16.089 1.00 85.88 561 LEU A C 1
ATOM 4424 O O . LEU A 1 561 ? 11.824 7.215 16.864 1.00 85.88 561 LEU A O 1
ATOM 4428 N N . TYR A 1 562 ? 12.473 5.409 15.721 1.00 82.62 562 TYR A N 1
ATOM 4429 C CA . TYR A 1 562 ? 11.305 4.591 16.071 1.00 82.62 562 TYR A CA 1
ATOM 4430 C C . TYR A 1 562 ? 11.688 3.173 16.507 1.00 82.62 562 TYR A C 1
ATOM 4432 O O . TYR A 1 562 ? 10.819 2.354 16.785 1.00 82.62 562 TYR A O 1
ATOM 4440 N N . GLY A 1 563 ? 12.984 2.854 16.567 1.00 81.62 563 GLY A N 1
ATOM 4441 C CA . GLY A 1 563 ? 13.467 1.546 16.998 1.00 81.62 563 GLY A CA 1
ATOM 4442 C C . GLY A 1 563 ? 13.659 1.435 18.511 1.00 81.62 563 GLY A C 1
ATOM 4443 O O . GLY A 1 563 ? 12.870 1.932 19.303 1.00 81.62 563 GLY A O 1
ATOM 4444 N N . ASN A 1 564 ? 14.707 0.736 18.934 1.00 82.94 564 ASN A N 1
ATOM 4445 C CA . ASN A 1 564 ? 14.950 0.393 20.339 1.00 82.94 564 ASN A CA 1
ATOM 4446 C C . ASN A 1 564 ? 15.902 1.350 21.082 1.00 82.94 564 ASN A C 1
ATOM 4448 O O . ASN A 1 564 ? 16.251 1.080 22.226 1.00 82.94 564 ASN A O 1
ATOM 4452 N N . ARG A 1 565 ? 16.354 2.447 20.460 1.00 84.44 565 ARG A N 1
ATOM 4453 C CA . ARG A 1 565 ? 17.292 3.418 21.061 1.00 84.44 565 ARG A CA 1
ATOM 4454 C C . ARG A 1 565 ? 16.679 4.802 21.258 1.00 84.44 565 ARG A C 1
ATOM 4456 O O . ARG A 1 565 ? 17.386 5.799 21.284 1.00 84.44 565 ARG A O 1
ATOM 4463 N N . GLN A 1 566 ? 15.368 4.872 21.440 1.00 82.94 566 GLN A N 1
ATOM 4464 C CA . GLN A 1 566 ? 14.639 6.139 21.570 1.00 82.94 566 GLN A CA 1
ATOM 4465 C C . GLN A 1 566 ? 14.898 6.873 22.895 1.00 82.94 566 GLN A C 1
ATOM 4467 O O . GLN A 1 566 ? 14.672 8.076 22.997 1.00 82.94 566 GLN A O 1
ATOM 4472 N N . GLN A 1 567 ? 15.377 6.149 23.911 1.00 80.56 567 GLN A N 1
ATOM 4473 C CA . GLN A 1 567 ? 15.622 6.683 25.255 1.00 80.56 567 GLN A CA 1
ATOM 4474 C C . GLN A 1 567 ? 17.057 7.178 25.466 1.00 80.56 567 GLN A C 1
ATOM 4476 O O . GLN A 1 567 ? 17.369 7.739 26.513 1.00 80.56 567 GLN A O 1
ATOM 4481 N N . VAL A 1 568 ? 17.953 6.971 24.496 1.00 82.81 568 VAL A N 1
ATOM 4482 C CA . VAL A 1 568 ? 19.348 7.407 24.635 1.00 82.81 568 VAL A CA 1
ATOM 4483 C C . VAL A 1 568 ? 19.451 8.928 24.478 1.00 82.81 568 VAL A C 1
ATOM 4485 O O . VAL A 1 568 ? 18.682 9.500 23.700 1.00 82.81 568 VAL A O 1
ATOM 4488 N N . PRO A 1 569 ? 20.425 9.594 25.128 1.00 79.88 569 PRO A N 1
ATOM 4489 C CA . PRO A 1 569 ? 20.577 11.046 25.038 1.00 79.88 569 PRO A CA 1
ATOM 4490 C C . PRO A 1 569 ? 20.652 11.575 23.601 1.00 79.88 569 PRO A C 1
ATOM 4492 O O . PRO A 1 569 ? 20.050 12.593 23.302 1.00 79.88 569 PRO A O 1
ATOM 4495 N N . SER A 1 570 ? 21.291 10.854 22.672 1.00 78.75 570 SER A N 1
ATOM 4496 C CA . SER A 1 570 ? 21.358 11.252 21.253 1.00 78.75 570 SER A CA 1
ATOM 4497 C C . SER A 1 570 ? 19.994 11.293 20.545 1.00 78.75 570 SER A C 1
ATOM 4499 O O . SER A 1 570 ? 19.863 11.937 19.511 1.00 78.75 570 SER A O 1
ATOM 4501 N N . SER A 1 571 ? 18.972 10.616 21.078 1.00 78.00 571 SER A N 1
ATOM 4502 C CA . SER A 1 571 ? 17.600 10.647 20.557 1.00 78.00 571 SER A CA 1
ATOM 4503 C C . SER A 1 571 ? 16.746 11.768 21.169 1.00 78.00 571 SER A C 1
ATOM 4505 O O . SER A 1 571 ? 15.597 1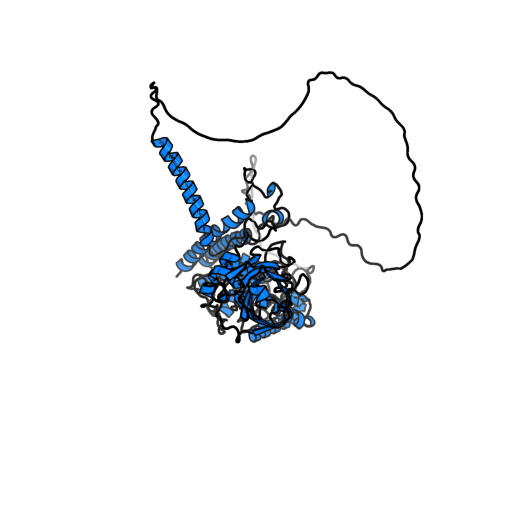1.953 20.749 1.00 78.00 571 SER A O 1
ATOM 4507 N N . ARG A 1 572 ? 17.258 12.500 22.165 1.00 77.62 572 ARG A N 1
ATOM 4508 C CA . ARG A 1 572 ? 16.499 13.482 22.945 1.00 77.62 572 ARG A CA 1
ATOM 4509 C C . ARG A 1 572 ? 17.203 14.836 22.956 1.00 77.62 572 ARG A C 1
ATOM 4511 O O . ARG A 1 572 ? 18.420 14.929 22.857 1.00 77.62 572 ARG A O 1
ATOM 4518 N N . ASP A 1 573 ? 16.418 15.895 23.077 1.00 73.25 573 ASP A N 1
ATOM 4519 C CA . ASP A 1 573 ? 16.947 17.241 23.263 1.00 73.25 573 ASP A CA 1
ATOM 4520 C C . ASP A 1 573 ? 17.611 17.381 24.646 1.00 73.25 573 ASP A C 1
ATOM 4522 O O . ASP A 1 573 ? 17.151 16.805 25.633 1.00 73.25 573 ASP A O 1
ATOM 4526 N N . HIS A 1 574 ? 18.682 18.171 24.724 1.00 72.81 574 HIS A N 1
ATOM 4527 C CA . HIS A 1 574 ? 19.400 18.457 25.967 1.00 72.81 574 HIS A CA 1
ATOM 4528 C C . HIS A 1 574 ? 18.672 19.481 26.863 1.00 72.81 574 HIS A C 1
ATOM 4530 O O . HIS A 1 574 ? 19.057 19.671 28.017 1.00 72.81 574 HIS A O 1
ATOM 4536 N N . ARG A 1 575 ? 17.635 20.158 26.351 1.00 73.31 575 ARG A N 1
ATOM 4537 C CA . ARG A 1 575 ? 16.831 21.162 27.066 1.00 73.31 575 ARG A CA 1
ATOM 4538 C C . ARG A 1 575 ? 15.804 20.529 28.030 1.00 73.31 575 ARG A C 1
ATOM 4540 O O . ARG A 1 575 ? 15.409 19.373 27.842 1.00 73.31 575 ARG A O 1
ATOM 4547 N N . PRO A 1 576 ? 15.316 21.278 29.045 1.00 56.28 576 PRO A N 1
ATOM 4548 C CA . PRO A 1 576 ? 14.270 20.811 29.960 1.00 56.28 576 PRO A CA 1
ATOM 4549 C C . PRO A 1 576 ? 13.028 20.307 29.210 1.00 56.28 576 PRO A C 1
ATOM 4551 O O . PRO A 1 576 ? 12.570 20.945 28.266 1.00 56.28 576 PRO A O 1
ATOM 4554 N N . GLY A 1 577 ? 12.500 19.150 29.617 1.00 67.62 577 GLY A N 1
ATOM 4555 C CA . GLY A 1 577 ? 11.406 18.453 28.924 1.00 67.62 577 GLY A CA 1
ATOM 4556 C C . GLY A 1 577 ? 11.852 17.432 27.866 1.00 67.62 577 GLY A C 1
ATOM 4557 O O . GLY A 1 577 ? 11.025 16.643 27.422 1.00 67.62 577 GLY A O 1
ATOM 4558 N N . GLN A 1 578 ? 13.139 17.411 27.485 1.00 65.50 578 GLN A N 1
ATOM 4559 C CA . GLN A 1 578 ? 13.788 16.407 26.621 1.00 65.50 578 GLN A CA 1
ATOM 4560 C C . GLN A 1 578 ? 12.918 15.863 25.459 1.00 65.50 578 GLN A C 1
ATOM 4562 O O . GLN A 1 578 ? 12.760 14.636 25.340 1.00 65.50 578 GLN A O 1
ATOM 4567 N N . PRO A 1 579 ? 12.316 16.723 24.607 1.00 73.94 579 PRO A N 1
ATOM 4568 C CA . PRO A 1 579 ? 11.529 16.268 23.465 1.00 73.94 579 PRO A CA 1
ATOM 4569 C C . PRO A 1 579 ? 12.386 15.479 22.468 1.00 73.94 579 PRO A C 1
ATOM 4571 O O . PRO A 1 579 ? 13.592 15.697 22.340 1.00 73.94 579 PRO A O 1
ATOM 4574 N N . ARG A 1 580 ? 11.754 14.572 21.717 1.00 81.75 580 ARG A N 1
ATOM 4575 C CA . ARG A 1 580 ? 12.439 13.831 20.651 1.00 81.75 580 ARG A CA 1
ATOM 4576 C C . ARG A 1 580 ? 12.521 14.688 19.391 1.00 81.75 580 ARG A C 1
ATOM 4578 O O . ARG A 1 580 ? 11.508 14.977 18.760 1.00 81.75 580 ARG A O 1
ATOM 4585 N N . TRP A 1 581 ? 13.733 15.103 19.046 1.00 78.88 581 TRP A N 1
ATOM 4586 C CA . TRP A 1 581 ? 14.017 15.986 17.915 1.00 78.88 581 TRP A CA 1
ATOM 4587 C C . TRP A 1 581 ? 14.000 15.277 16.554 1.00 78.88 581 TRP A C 1
ATOM 4589 O O . TRP A 1 581 ? 13.336 15.771 15.649 1.00 78.88 581 TRP A O 1
ATOM 4599 N N . PHE A 1 582 ? 14.596 14.083 16.418 1.00 84.75 582 PHE A N 1
ATOM 4600 C CA . PHE A 1 582 ? 14.635 13.378 15.126 1.00 84.75 582 PHE A CA 1
ATOM 4601 C C . PHE A 1 582 ? 13.250 13.131 14.491 1.00 84.75 582 PHE A C 1
ATOM 4603 O O . PHE A 1 582 ? 13.101 13.403 13.301 1.00 84.75 582 PHE A O 1
ATOM 4610 N N . PRO A 1 583 ? 12.199 12.686 15.218 1.00 84.50 583 PRO A N 1
ATOM 4611 C CA . PRO A 1 583 ? 10.869 12.557 14.618 1.00 84.50 583 PRO A CA 1
ATOM 4612 C C . PRO A 1 583 ? 10.290 13.893 14.135 1.00 84.50 583 PRO A C 1
ATOM 4614 O O . PRO A 1 583 ? 9.603 13.935 13.117 1.00 84.50 583 PRO A O 1
ATOM 4617 N N . ARG A 1 584 ? 10.573 14.994 14.848 1.00 83.38 584 ARG A N 1
ATOM 4618 C CA . ARG A 1 584 ? 10.142 16.342 14.445 1.00 83.38 584 ARG A CA 1
ATOM 4619 C C . ARG A 1 584 ? 10.865 16.793 13.179 1.00 83.38 584 ARG A C 1
ATOM 4621 O O . ARG A 1 584 ? 10.217 17.325 12.289 1.00 83.38 584 ARG A O 1
ATOM 4628 N N . GLU A 1 585 ? 12.167 16.534 13.074 1.00 86.31 585 GLU A N 1
ATOM 4629 C CA . GLU A 1 585 ? 12.959 16.832 11.874 1.00 86.31 585 GLU A CA 1
ATOM 4630 C C . GLU A 1 585 ? 12.472 16.041 10.658 1.00 86.31 585 GLU A C 1
ATOM 4632 O O . GLU A 1 585 ? 12.260 16.621 9.599 1.00 86.31 585 GLU A O 1
ATOM 4637 N N . VAL A 1 586 ? 12.207 14.740 10.819 1.00 89.69 586 VAL A N 1
ATOM 4638 C CA . VAL A 1 586 ? 11.652 13.899 9.746 1.00 89.69 586 VAL A CA 1
ATOM 4639 C C . VAL A 1 586 ? 10.281 14.408 9.292 1.00 89.69 586 VAL A C 1
ATOM 4641 O O . VAL A 1 586 ? 10.017 14.469 8.091 1.00 89.69 586 VAL A O 1
ATOM 4644 N N . ASN A 1 587 ? 9.410 14.809 10.222 1.00 87.06 587 ASN A N 1
ATOM 4645 C CA . ASN A 1 587 ? 8.104 15.381 9.882 1.00 87.06 587 ASN A CA 1
ATOM 4646 C C . ASN A 1 587 ? 8.216 16.781 9.251 1.00 87.06 587 ASN A C 1
ATOM 4648 O O . ASN A 1 587 ? 7.397 17.124 8.404 1.00 87.06 587 ASN A O 1
ATOM 4652 N N . ALA A 1 588 ? 9.246 17.567 9.579 1.00 90.12 588 ALA A N 1
ATOM 4653 C CA . ALA A 1 588 ? 9.487 18.877 8.966 1.00 90.12 588 ALA A CA 1
ATOM 4654 C C . ALA A 1 588 ? 9.847 18.797 7.466 1.00 90.12 588 ALA A C 1
ATOM 4656 O O . ALA A 1 588 ? 9.789 19.808 6.769 1.00 90.12 588 ALA A O 1
ATOM 4657 N N . ILE A 1 589 ? 10.167 17.605 6.946 1.00 94.75 589 ILE A N 1
ATOM 4658 C CA . ILE A 1 589 ? 10.392 17.368 5.511 1.00 94.75 589 ILE A CA 1
ATOM 4659 C C . ILE A 1 589 ? 9.068 17.371 4.721 1.00 94.75 589 ILE A C 1
ATOM 4661 O O . ILE A 1 589 ? 9.068 17.707 3.539 1.00 94.75 589 ILE A O 1
ATOM 4665 N N . ILE A 1 590 ? 7.931 17.050 5.354 1.00 93.12 590 ILE A N 1
ATOM 4666 C CA . ILE A 1 590 ? 6.611 16.968 4.699 1.00 93.12 590 ILE A CA 1
ATOM 4667 C C . ILE A 1 590 ? 6.252 18.241 3.911 1.00 93.12 590 ILE A C 1
ATOM 4669 O O . ILE A 1 590 ? 6.024 18.125 2.704 1.00 93.12 590 ILE A O 1
ATOM 4673 N N . PRO A 1 591 ? 6.255 19.453 4.504 1.00 92.75 591 PRO A N 1
ATOM 4674 C CA . PRO A 1 591 ? 5.941 20.669 3.753 1.00 92.75 591 PRO A CA 1
ATOM 4675 C C . PRO A 1 591 ? 6.914 20.929 2.591 1.00 92.75 591 PRO A C 1
ATOM 4677 O O . PRO A 1 591 ? 6.515 21.501 1.578 1.00 92.75 591 PRO A O 1
ATOM 4680 N N . LEU A 1 592 ? 8.171 20.476 2.686 1.00 96.81 592 LEU A N 1
ATOM 4681 C CA . LEU A 1 592 ? 9.144 20.596 1.593 1.00 96.81 592 LEU A CA 1
ATOM 4682 C C . LEU A 1 592 ? 8.789 19.678 0.415 1.00 96.81 592 LEU A C 1
ATOM 4684 O O . LEU A 1 592 ? 8.942 20.076 -0.740 1.00 96.81 592 LEU A O 1
ATOM 4688 N N . ILE A 1 593 ? 8.292 18.468 0.696 1.00 97.06 593 ILE A N 1
ATOM 4689 C CA . ILE A 1 593 ? 7.804 17.534 -0.328 1.00 97.06 593 ILE A CA 1
ATOM 4690 C C . ILE A 1 593 ? 6.593 18.138 -1.045 1.00 97.06 593 ILE A C 1
ATOM 4692 O O . ILE A 1 593 ? 6.582 18.216 -2.273 1.00 97.06 593 ILE A O 1
ATOM 4696 N N . GLU A 1 594 ? 5.602 18.624 -0.297 1.00 92.44 594 GLU A N 1
ATOM 4697 C CA . GLU A 1 594 ? 4.378 19.187 -0.881 1.00 92.44 594 GLU A CA 1
ATOM 4698 C C . GLU A 1 594 ? 4.642 20.472 -1.679 1.00 92.44 594 GLU A C 1
ATOM 4700 O O . GLU A 1 594 ? 4.039 20.691 -2.733 1.00 92.44 594 GLU A O 1
ATOM 4705 N N . GLN A 1 595 ? 5.597 21.294 -1.234 1.00 94.81 595 GLN A N 1
ATOM 4706 C CA . GLN A 1 595 ? 6.064 22.450 -1.995 1.00 94.81 595 GLN A CA 1
ATOM 4707 C C . GLN A 1 595 ? 6.793 22.035 -3.282 1.00 94.81 595 GLN A C 1
ATOM 4709 O O . GLN A 1 595 ? 6.614 22.667 -4.327 1.00 94.81 595 GLN A O 1
ATOM 4714 N N . ALA A 1 596 ? 7.614 20.982 -3.240 1.00 97.38 596 ALA A N 1
ATOM 4715 C CA . ALA A 1 596 ? 8.272 20.460 -4.433 1.00 97.38 596 ALA A CA 1
ATOM 4716 C C . ALA A 1 596 ? 7.246 19.938 -5.456 1.00 97.38 596 ALA A C 1
ATOM 4718 O O . ALA A 1 596 ? 7.385 20.212 -6.646 1.00 97.38 596 ALA A O 1
ATOM 4719 N N . GLU A 1 597 ? 6.180 19.279 -4.999 1.00 95.69 597 GLU A N 1
ATOM 4720 C CA . GLU A 1 597 ? 5.057 18.829 -5.837 1.00 95.69 597 GLU A CA 1
ATOM 4721 C C . GLU A 1 597 ? 4.301 19.983 -6.489 1.00 95.69 597 GLU A C 1
ATOM 4723 O O . GLU A 1 597 ? 4.015 19.934 -7.682 1.00 95.69 597 GLU A O 1
ATOM 4728 N N . GLU A 1 598 ? 4.021 21.051 -5.739 1.00 92.38 598 GLU A N 1
ATOM 4729 C CA . GLU A 1 598 ? 3.422 22.271 -6.291 1.00 92.38 598 GLU A CA 1
ATOM 4730 C C . GLU A 1 598 ? 4.291 22.864 -7.413 1.00 92.38 598 GLU A C 1
ATOM 4732 O O . GLU A 1 598 ? 3.791 23.280 -8.458 1.00 92.38 598 GLU A O 1
ATOM 4737 N N . ASN A 1 599 ? 5.611 22.872 -7.225 1.00 94.19 599 ASN A N 1
ATOM 4738 C CA . ASN A 1 599 ? 6.546 23.373 -8.228 1.00 94.19 599 ASN A CA 1
ATOM 4739 C C . ASN A 1 599 ? 6.635 22.465 -9.464 1.00 94.19 599 ASN A C 1
ATOM 4741 O O . ASN A 1 599 ? 6.809 22.977 -10.573 1.00 94.19 599 ASN A O 1
ATOM 4745 N N . ILE A 1 600 ? 6.536 21.144 -9.291 1.00 96.25 600 ILE A N 1
ATOM 4746 C CA . ILE A 1 600 ? 6.477 20.164 -10.387 1.00 96.25 600 ILE A CA 1
ATOM 4747 C C . ILE A 1 600 ? 5.214 20.407 -11.214 1.00 96.25 600 ILE A C 1
ATOM 4749 O O . ILE A 1 600 ? 5.326 20.596 -12.422 1.00 96.25 600 ILE A O 1
ATOM 4753 N N . TRP A 1 601 ? 4.051 20.524 -10.565 1.00 92.12 601 TRP A N 1
ATOM 4754 C CA . TRP A 1 601 ? 2.774 20.806 -11.226 1.00 92.12 601 TRP A CA 1
ATOM 4755 C C . TRP A 1 601 ? 2.807 22.103 -12.049 1.00 92.12 601 TRP A C 1
ATOM 4757 O O . TRP A 1 601 ? 2.490 22.107 -13.239 1.00 92.12 601 TRP A O 1
ATOM 4767 N N . LYS A 1 602 ? 3.277 23.205 -11.448 1.00 90.94 602 LYS A N 1
ATOM 4768 C CA . LYS A 1 602 ? 3.455 24.491 -12.149 1.00 90.94 602 LYS A CA 1
ATOM 4769 C C . LYS A 1 602 ? 4.414 24.399 -13.331 1.00 90.94 602 LYS A C 1
ATOM 4771 O O . LYS A 1 602 ? 4.201 25.055 -14.339 1.00 90.94 602 LYS A O 1
ATOM 4776 N N . THR A 1 603 ? 5.486 23.617 -13.205 1.00 90.88 603 THR A N 1
ATOM 4777 C CA . THR A 1 603 ? 6.452 23.452 -14.298 1.00 90.88 603 THR A CA 1
ATOM 4778 C C . THR A 1 603 ? 5.841 22.634 -15.435 1.00 90.88 603 THR A C 1
ATOM 4780 O O . THR A 1 603 ? 5.958 23.049 -16.580 1.00 90.88 603 THR A O 1
ATOM 4783 N N . GLY A 1 604 ? 5.167 21.519 -15.133 1.00 84.25 604 GLY A N 1
ATOM 4784 C CA . GLY A 1 604 ? 4.550 20.652 -16.145 1.00 84.25 604 GLY A CA 1
ATOM 4785 C C . GLY A 1 604 ? 3.452 21.354 -16.951 1.00 84.25 604 GLY A C 1
ATOM 4786 O O . GLY A 1 604 ? 3.350 21.152 -18.155 1.00 84.25 604 GLY A O 1
ATOM 4787 N N . THR A 1 605 ? 2.694 22.254 -16.319 1.00 79.88 605 THR A N 1
ATOM 4788 C CA . THR A 1 605 ? 1.624 23.030 -16.977 1.00 79.88 605 THR A CA 1
ATOM 4789 C C . THR A 1 605 ? 2.119 24.212 -17.817 1.00 79.88 605 THR A C 1
ATOM 4791 O O . THR A 1 605 ? 1.399 24.684 -18.688 1.00 79.88 605 THR A O 1
ATOM 4794 N N . GLN A 1 606 ? 3.351 24.689 -17.610 1.00 64.19 606 GLN A N 1
ATOM 4795 C CA . GLN A 1 606 ? 3.916 25.851 -18.316 1.00 64.19 606 GLN A CA 1
ATOM 4796 C C . GLN A 1 606 ? 4.457 25.546 -19.729 1.00 64.19 606 GLN A C 1
ATOM 4798 O O . GLN A 1 606 ? 5.015 26.438 -20.365 1.00 64.19 606 GLN A O 1
ATOM 4803 N N . SER A 1 607 ? 4.343 24.307 -20.221 1.00 53.62 607 SER A N 1
ATOM 4804 C CA . SER A 1 607 ? 4.769 23.905 -21.578 1.00 53.62 607 SER A CA 1
ATOM 4805 C C . SER A 1 607 ? 3.626 23.559 -22.538 1.00 53.62 607 SER A C 1
ATOM 4807 O O . SER A 1 607 ? 3.907 23.023 -23.611 1.00 53.62 607 SER A O 1
ATOM 4809 N N . GLN A 1 608 ? 2.377 23.877 -22.180 1.00 45.72 608 GLN A N 1
ATOM 4810 C CA . GLN A 1 608 ? 1.241 23.828 -23.108 1.00 45.72 608 GLN A CA 1
ATOM 4811 C C . GLN A 1 608 ? 1.035 25.157 -23.831 1.00 45.72 608 GLN A C 1
ATOM 4813 O O . GLN A 1 608 ? 1.137 26.216 -23.168 1.00 45.72 608 GLN A O 1
#

pLDDT: mean 75.06, std 26.73, range [21.88, 98.75]

Foldseek 3Di:
DDDDDDDDDDDDDDDDDDDDDDDDDDPDDDDDDPDDDDDDDDDDDDDDDDDDDDDDDDDDDDDDDDDDDDDDDDDDDDDDDDDDDDDDDDDDDDDDDDDDDDDDDDPDDPVVVVVVVVVVVVVVVVVVCVVVVQVVFLFHADDLPLLVPPDPFQQLVVLCCVFWPCNPVVNVLALPDDLPPFDKFFDDAFCCVTPQNFFAFKKKWKDKDADAPLFQQFKKKAKLWFFAFKKWKAKNSHTFDIRSGGDRRRPTDIGIDDRNSGDHTIMMMMMMGGHHDDTGDRHPPGIARWMDGPNDIDHNGTMIGMDGIDTNVCSVCVVCVVVVVPALDEDPQAQDDAAAAEEEEAEADQSVVLLLQCQLVLQCLLLDPHQYHYAYPYYHPDALVDDDDAPPLDDPLVNCVSNVHAAYEYEHDLVVLVVDLVCLVVRLVSVVVVVVSVVNRHNRYEYEAAAAFQQDPDPVADGCNVSLVSSVSNLVSSVVSCVVSVYHYFYHSPDPCVPQAPGRGHGDSVVSNVSSVRVCCSRPVDDGDDPDPLSVVLSVLSSVLSVLSCCLSPNPPVCCRNNVNVPPLVQFDPDPPTRGVVSVVSSVSSVVSVVSSVVSSVSSVVPD

Secondary structure (DSSP, 8-state):
-------------------------------------------------------------------------------------------------------------HHHHHHHHHHHHHHHHHHHHHHHHTTT-SSPPPPTT-SSS-STT--HHHHHHHH-TTTGGGGGG-TT---TTSEEEEESEEGGGTT-TT--EEEEEEEEEEE-HHHHTS-EEEEEEEEESEEEEEETTEEEE---SSS-TTPEEEEEEPTTSS-SEEEEEEEEEEE-SSS-EEETTSS-EEEEETTEEEE--EEEEEEEEEEHHHHH-HHHHHHGGG--PPP-SS----TT-EEEEEESHHHHHHHHHTHHHHHHHHH-SS--EEEE---TT-BTTB----TT---HHHHHHHHT--EEEEE--TTGGGG-GGGHHHHHHHHHHHHHHHHTT-S-EEEEPPPPPPPPSSTTS--GGGGHHHHHHHHHHHHHHHHHHT-EEE--TTS--TT-BSSSSSB-HHHHHHHHHHHHHHHH-PPPPP-SHHHHHHHHHHHHHHHHHHHHHS-S-HHHHTSS-TTSGGGS-SSTT---HHHHHHHHTHHHHHHHHHHHHHHHHTT-